Protein AF-0000000069292091 (afdb_homodimer)

InterPro domains:
  IPR002164 Nucleosome assembly protein [PF00956] (32-289)
  IPR002164 Nucleosome assembly protein [PTHR11875] (19-302)
  IPR037231 NAP-like superfamily [SSF143113] (27-288)

Sequence (628 aa):
LSNMGKKKTEPETSKAEDAKPEAEEEDEPKIVKDLKEIDDKYLAIEREYEKEVQELQKKYTEKQQPFLEQRMKLLTDKSNAEEADKSMGTPACRGFWLQAMKNLPALEEHIEEWDEAVLEYCFDIRKEHLDQSDLQKGYKLSLRFVENPYFTNDTLWKEYYTKEGSPYTGEIETEEIKVCEIGWKAGQNVTVETVAKKVKGGGAKKAKAKGKVAEEPRDSFFRNFFRNLKPGMELPDDINLEEARALCDEEDEEDDEGMIELLMENDYEIGCCIRDQLVPFAVRWYTGEAAPDDDDDFDEDDEEDDDDDDDEEELSNMGKKKTEPETSKAEDAKPEAEEEDEPKIVKDLKEIDDKYLAIEREYEKEVQELQKKYTEKQQPFLEQRMKLLTDKSNAEEADKSMGTPACRGFWLQAMKNLPALEEHIEEWDEAVLEYCFDIRKEHLDQSDLQKGYKLSLRFVENPYFTNDTLWKEYYTKEGSPYTGEIETEEIKVCEIGWKAGQNVTVETVAKKVKGGGAKKAKAKGKVAEEPRDSFFRNFFRNLKPGMELPDDINLEEARALCDEEDEEDDEGMIELLMENDYEIGCCIRDQLVPFAVRWYTGEAAPDDDDDFDEDDEEDDDDDDDEEE

Secondary structure (DSSP, 8-state):
-----------------------------HHHHHHHHHHHHHHHHHHHHHHHHHHHHHHHHHHHHHHHHHHHHHHH--TT--GGGTTSS-GGGTTHHHHHHHTSHHHHTT--HHHHHHHTTEEEEEEEES-SS-GGGEEEEEEEE-S-SSBS-SEEEEEEEEEES-TTT--EEEEEEEEPPP-BPTT--TTEEEEE------SGGGSSS---EEEEE---HHHHTS--B-TTPPPPTT--HHHHHHTS-TT----HHHHHHHHHHHHHHHHHHIIIIITTTHHHHHHTTTSPP---------------------/-----------------------------HHHHHHHHHHHHHHHHHHHHHHHHHHHHHHHHHHHHHHHHHHHHHHH--TT--GGGTTSS-GGGTTHHHHHHHTSHHHHTT--HHHHHHHTTEEEEEEEES-SS-GGGEEEEEEEE-S-SSBS-SEEEEEEEEEES-TTT--EEEEEEEEPPP-BPTT--TTEEEEE------SGGGSSS---EEEEE---HHHHTS--B-TTPPPPTT--HHHHHHTS-TT----HHHHHHHHHHHHHHHHHHIIIIITTTHHHHHHTTTSPP---------------------

Foldseek 3Di:
DPPPPPPPPPPPPPPPPPPPPPPPPPDPDPVVVVVVVVVVVVLVVVVVVVQVVLVVVVVVVVVQVVVLVVQLCQQLDCPPFDPVQNQWQRRNDFQLLVQLQCLQPLRVVQADPLQSVVSRQFRAKDKAQPDSNDSLQWIKIKTAGGDDQFFDDRIKMKIWGWDQPDSVPRDIATAWIAIDDTGTDPPRDSQWDFDFDPPPDPDPVVPPPPRPGDIDGDRHSCVLLGDIAHQPDADDPPDPVVVLCVLPDVPDPDDRRRSSRSSSVSSVVSVCCCHPPCSSPSVCSSVSVPHPPPVPPVPPPPPPPPPPPPPPDD/DPPPPPPPPPPPPPPPPPPPPPPPPPDPDPVVVVVVVVVVVVLVVVVVVLQVVLVVVVVVVVVQVVVLVVQLCQQLDCPPFDPVQNQWQRRNDFQLLVQLQCLQPLRVVQADPLQSVVSSQFRHKDKAQPDSNDSLQWIKIKTAGGDDQFFDDRIKMKIWGWDQPDSVPRDIATAWIAIDDTGTDPPRDSQWDFDFAPPPDPDPVPPPPPRPGDIDGDRHSCVLLGDIAHQPDADDPPDPVVVLCVLPDVPDPDDRRRSSRSSSVSSVVSVCCCHPPCSSPSVCSSVSVPHPPPVPPVPPPPPPPPPPPPPPPD

Radius of gyration: 33.64 Å; Cα contacts (8 Å, |Δi|>4): 840; chains: 2; bounding box: 166×98×88 Å

Structure (mmCIF, N/CA/C/O backbone):
data_AF-0000000069292091-model_v1
#
loop_
_entity.id
_entity.type
_entity.pdbx_description
1 polymer 'Nucleosome assembly protein'
#
loop_
_atom_site.group_PDB
_atom_site.id
_atom_site.type_symbol
_atom_site.label_atom_id
_atom_site.label_alt_id
_atom_site.label_comp_id
_atom_site.label_asym_id
_atom_site.label_entity_id
_atom_site.label_seq_id
_atom_site.pdbx_PDB_ins_code
_atom_site.Cartn_x
_atom_site.Cartn_y
_atom_site.Cartn_z
_atom_site.occupancy
_atom_site.B_iso_or_equiv
_atom_site.auth_seq_id
_atom_site.auth_comp_id
_atom_site.auth_asym_id
_atom_site.auth_atom_id
_atom_site.pdbx_PDB_model_num
ATOM 1 N N . LEU A 1 1 ? 83.688 -3.281 -16.766 1 25.16 1 LEU A N 1
ATOM 2 C CA . LEU A 1 1 ? 83 -2.01 -17 1 25.16 1 LEU A CA 1
ATOM 3 C C . LEU A 1 1 ? 81.625 -1.983 -16.312 1 25.16 1 LEU A C 1
ATOM 5 O O . LEU A 1 1 ? 80.812 -2.906 -16.484 1 25.16 1 LEU A O 1
ATOM 9 N N . SER A 1 2 ? 81.562 -1.18 -15.117 1 24.78 2 SER A N 1
ATOM 10 C CA . SER A 1 2 ? 80.812 -0.887 -13.891 1 24.78 2 SER A CA 1
ATOM 11 C C . SER A 1 2 ? 79.438 -0.253 -14.203 1 24.78 2 SER A C 1
ATOM 13 O O . SER A 1 2 ? 79.375 0.924 -14.57 1 24.78 2 SER A O 1
ATOM 15 N N . ASN A 1 3 ? 78.562 -1.046 -14.859 1 26.38 3 ASN A N 1
ATOM 16 C CA . ASN A 1 3 ? 77.25 -0.676 -15.359 1 26.38 3 ASN A CA 1
ATOM 17 C C . ASN A 1 3 ? 76.375 -0.087 -14.258 1 26.38 3 ASN A C 1
ATOM 19 O O . ASN A 1 3 ? 76 -0.783 -13.305 1 26.38 3 ASN A O 1
ATOM 23 N N . MET A 1 4 ? 76.5 1.276 -13.898 1 24.77 4 MET A N 1
ATOM 24 C CA . MET A 1 4 ? 76 2.238 -12.93 1 24.77 4 MET A CA 1
ATOM 25 C C . MET A 1 4 ? 74.438 2.387 -13.039 1 24.77 4 MET A C 1
ATOM 27 O O . MET A 1 4 ? 73.938 2.936 -14.023 1 24.77 4 MET A O 1
ATOM 31 N N . GLY A 1 5 ? 73.688 1.387 -12.648 1 23.73 5 GLY A N 1
ATOM 32 C CA . GLY A 1 5 ? 72.25 1.221 -12.758 1 23.73 5 GLY A CA 1
ATOM 33 C C . GLY A 1 5 ? 71.5 2.314 -12.047 1 23.73 5 GLY A C 1
ATOM 34 O O . GLY A 1 5 ? 71.562 2.459 -10.828 1 23.73 5 GLY A O 1
ATOM 35 N N . LYS A 1 6 ? 71.375 3.518 -12.711 1 27.5 6 LYS A N 1
ATOM 36 C CA . LYS A 1 6 ? 70.75 4.738 -12.18 1 27.5 6 LYS A CA 1
ATOM 37 C C . LYS A 1 6 ? 69.312 4.484 -11.68 1 27.5 6 LYS A C 1
ATOM 39 O O . LYS A 1 6 ? 68.5 4.035 -12.445 1 27.5 6 LYS A O 1
ATOM 44 N N . LYS A 1 7 ? 69.188 4.297 -10.367 1 26.58 7 LYS A N 1
ATOM 45 C CA . LYS A 1 7 ? 67.938 4.141 -9.562 1 26.58 7 LYS A CA 1
ATOM 46 C C . LYS A 1 7 ? 67 5.34 -9.734 1 26.58 7 LYS A C 1
ATOM 48 O O . LYS A 1 7 ? 67.375 6.457 -9.344 1 26.58 7 LYS A O 1
ATOM 53 N N . LYS A 1 8 ? 66.312 5.547 -10.867 1 28.39 8 LYS A N 1
ATOM 54 C CA . LYS A 1 8 ? 65.375 6.648 -10.984 1 28.39 8 LYS A CA 1
ATOM 55 C C . LYS A 1 8 ? 64.375 6.668 -9.805 1 28.39 8 LYS A C 1
ATOM 57 O O . LYS A 1 8 ? 63.688 5.684 -9.555 1 28.39 8 LYS A O 1
ATOM 62 N N . THR A 1 9 ? 64.625 7.441 -8.68 1 26.53 9 THR A N 1
ATOM 63 C CA . THR A 1 9 ? 63.844 7.695 -7.5 1 26.53 9 THR A CA 1
ATOM 64 C C . THR A 1 9 ? 62.469 8.273 -7.898 1 26.53 9 THR A C 1
ATOM 66 O O . THR A 1 9 ? 62.406 9.281 -8.617 1 26.53 9 THR A O 1
ATOM 69 N N . GLU A 1 10 ? 61.438 7.43 -8.172 1 27.52 10 GLU A N 1
ATOM 70 C CA . GLU A 1 10 ? 60.062 7.793 -8.477 1 27.52 10 GLU A CA 1
ATOM 71 C C . GLU A 1 10 ? 59.531 8.789 -7.453 1 27.52 10 GLU A C 1
ATOM 73 O O . GLU A 1 10 ? 59.688 8.594 -6.246 1 27.52 10 GLU A O 1
ATOM 78 N N . PRO A 1 11 ? 59.469 10.188 -7.852 1 31.67 11 PRO A N 1
ATOM 79 C CA . PRO A 1 11 ? 58.938 11.219 -6.945 1 31.67 11 PRO A CA 1
ATOM 80 C C . PRO A 1 11 ? 57.562 10.859 -6.371 1 31.67 11 PRO A C 1
ATOM 82 O O . PRO A 1 11 ? 56.719 10.32 -7.082 1 31.67 11 PRO A O 1
ATOM 85 N N . GLU A 1 12 ? 57.438 10.492 -5.055 1 28.09 12 GLU A N 1
ATOM 86 C CA . GLU A 1 12 ? 56.281 10.258 -4.227 1 28.09 12 GLU A CA 1
ATOM 87 C C . GLU A 1 12 ? 55.312 11.43 -4.309 1 28.09 12 GLU A C 1
ATOM 89 O O . GLU A 1 12 ? 55.625 12.547 -3.887 1 28.09 12 GLU A O 1
ATOM 94 N N . THR A 1 13 ? 54.625 11.648 -5.508 1 29.72 13 THR A N 1
ATOM 95 C CA . THR A 1 13 ? 53.594 12.664 -5.562 1 29.72 13 THR A CA 1
ATOM 96 C C . THR A 1 13 ? 52.594 12.477 -4.418 1 29.72 13 THR A C 1
ATOM 98 O O . THR A 1 13 ? 51.906 11.461 -4.348 1 29.72 13 THR A O 1
ATOM 101 N N . SER A 1 14 ? 52.938 12.922 -3.197 1 28.98 14 SER A N 1
ATOM 102 C CA . SER A 1 14 ? 52 12.961 -2.08 1 28.98 14 SER A CA 1
ATOM 103 C C . SER A 1 14 ? 50.75 13.75 -2.439 1 28.98 14 SER A C 1
ATOM 105 O O . SER A 1 14 ? 50.812 14.977 -2.588 1 28.98 14 SER A O 1
ATOM 107 N N . LYS A 1 15 ? 49.938 13.281 -3.393 1 28.48 15 LYS A N 1
ATOM 108 C CA . LYS A 1 15 ? 48.656 13.938 -3.5 1 28.48 15 LYS A CA 1
ATOM 109 C C . LYS A 1 15 ? 48 14.086 -2.129 1 28.48 15 LYS A C 1
ATOM 111 O O . LYS A 1 15 ? 47.531 13.102 -1.534 1 28.48 15 LYS A O 1
ATOM 116 N N . ALA A 1 16 ? 48.281 15.203 -1.398 1 28.53 16 ALA A N 1
ATOM 117 C CA . ALA A 1 16 ? 47.406 15.641 -0.298 1 28.53 16 ALA A CA 1
ATOM 118 C C . ALA A 1 16 ? 45.938 15.555 -0.679 1 28.53 16 ALA A C 1
ATOM 120 O O . ALA A 1 16 ? 45.5 16.156 -1.663 1 28.53 16 ALA A O 1
ATOM 121 N N . GLU A 1 17 ? 45.375 14.352 -0.563 1 30.14 17 GLU A N 1
ATOM 122 C CA . GLU A 1 17 ? 43.906 14.25 -0.604 1 30.14 17 GLU A CA 1
ATOM 123 C C . GLU A 1 17 ? 43.25 15.406 0.15 1 30.14 17 GLU A C 1
ATOM 125 O O . GLU A 1 17 ? 43.438 15.547 1.36 1 30.14 17 GLU A O 1
ATOM 130 N N . ASP A 1 18 ? 43.281 16.609 -0.438 1 31.47 18 ASP A N 1
ATOM 131 C CA . ASP A 1 18 ? 42.5 17.656 0.188 1 31.47 18 ASP A CA 1
ATOM 132 C C . ASP A 1 18 ? 41.156 17.109 0.715 1 31.47 18 ASP A C 1
ATOM 134 O O . ASP A 1 18 ? 40.344 16.578 -0.05 1 31.47 18 ASP A O 1
ATOM 138 N N . ALA A 1 19 ? 41.188 16.703 1.986 1 33.53 19 ALA A N 1
ATOM 139 C CA . ALA A 1 19 ? 39.969 16.438 2.734 1 33.53 19 ALA A CA 1
ATOM 140 C C . ALA A 1 19 ? 38.875 17.453 2.375 1 33.53 19 ALA A C 1
ATOM 142 O O . ALA A 1 19 ? 39.094 18.656 2.471 1 33.53 19 ALA A O 1
ATOM 143 N N . LYS A 1 20 ? 38.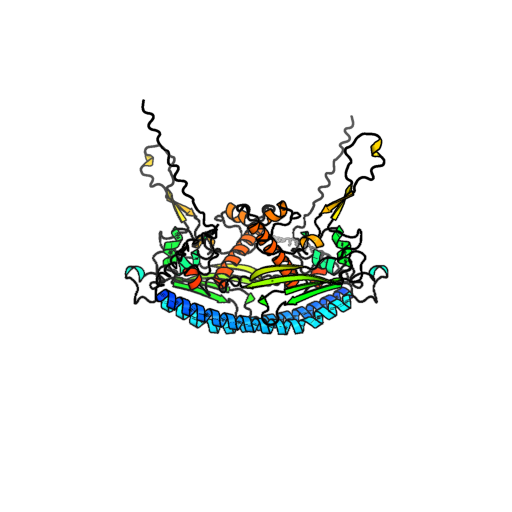125 17.125 1.426 1 32.5 20 LYS A N 1
ATOM 144 C CA . LYS A 1 20 ? 36.938 17.938 1.268 1 32.5 20 LYS A CA 1
ATOM 145 C C . LYS A 1 20 ? 36.469 18.5 2.607 1 32.5 20 LYS A C 1
ATOM 147 O O . LYS A 1 20 ? 36.375 17.766 3.592 1 32.5 20 LYS A O 1
ATOM 152 N N . PRO A 1 21 ? 36.531 19.828 2.777 1 31.58 21 PRO A N 1
ATOM 153 C CA . PRO A 1 21 ? 36.031 20.266 4.082 1 31.58 21 PRO A CA 1
ATOM 154 C C . PRO A 1 21 ? 34.812 19.469 4.543 1 31.58 21 PRO A C 1
ATOM 156 O O . PRO A 1 21 ? 34 19.031 3.717 1 31.58 21 PRO A O 1
ATOM 159 N N . GLU A 1 22 ? 34.938 18.625 5.57 1 33.38 22 GLU A N 1
ATOM 160 C CA . GLU A 1 22 ? 33.75 18.156 6.266 1 33.38 22 GLU A CA 1
ATOM 161 C C . GLU A 1 22 ? 32.625 19.203 6.199 1 33.38 22 GLU A C 1
ATOM 163 O O . GLU A 1 22 ? 32.844 20.375 6.508 1 33.38 22 GLU A O 1
ATOM 168 N N . ALA A 1 23 ? 31.766 19.219 5.266 1 36.56 23 ALA A N 1
ATOM 169 C CA . ALA A 1 23 ? 30.578 20.047 5.406 1 36.56 23 ALA A CA 1
ATOM 170 C C . ALA A 1 23 ? 30.328 20.406 6.867 1 36.56 23 ALA A C 1
ATOM 172 O O . ALA A 1 23 ? 30.297 19.531 7.738 1 36.56 23 ALA A O 1
ATOM 173 N N . GLU A 1 24 ? 30.844 21.375 7.363 1 35.59 24 GLU A N 1
ATOM 174 C CA . GLU A 1 24 ? 30.547 21.891 8.695 1 35.59 24 GLU A CA 1
ATOM 175 C C . GLU A 1 24 ? 29.141 21.5 9.148 1 35.59 24 GLU A C 1
ATOM 177 O O . GLU A 1 24 ? 28.172 21.781 8.445 1 35.59 24 GLU A O 1
ATOM 182 N N . GLU A 1 25 ? 28.797 20.359 9.695 1 45.22 25 GLU A N 1
ATOM 183 C CA . GLU A 1 25 ? 27.594 20.109 10.469 1 45.22 25 GLU A CA 1
ATOM 184 C C . GLU A 1 25 ? 27.062 21.406 11.094 1 45.22 25 GLU A C 1
ATOM 186 O O . GLU A 1 25 ? 27.625 21.906 12.062 1 45.22 25 GLU A O 1
ATOM 191 N N . GLU A 1 26 ? 26.766 22.484 10.453 1 51.84 26 GLU A N 1
ATOM 192 C CA . GLU A 1 26 ? 26.094 23.641 11.023 1 51.84 26 GLU A CA 1
ATOM 193 C C . GLU A 1 26 ? 25.25 23.234 12.242 1 51.84 26 GLU A C 1
ATOM 195 O O . GLU A 1 26 ? 24.594 22.203 12.234 1 51.84 26 GLU A O 1
ATOM 200 N N . ASP A 1 27 ? 25.422 23.672 13.5 1 69.38 27 ASP A N 1
ATOM 201 C CA . ASP A 1 27 ? 24.922 23.453 14.859 1 69.38 27 ASP A CA 1
ATOM 202 C C . ASP A 1 27 ? 23.406 23.406 14.883 1 69.38 27 ASP A C 1
ATOM 204 O O . ASP A 1 27 ? 22.734 24.391 14.531 1 69.38 27 ASP A O 1
ATOM 208 N N . GLU A 1 28 ? 22.703 22.344 14.719 1 84.56 28 GLU A N 1
ATOM 209 C CA . GLU A 1 28 ? 21.25 22.125 14.844 1 84.56 28 GLU A CA 1
ATOM 210 C C . GLU A 1 28 ? 20.703 22.766 16.109 1 84.56 28 GLU A C 1
ATOM 212 O O . GLU A 1 28 ? 21.266 22.594 17.188 1 84.56 28 GLU A O 1
ATOM 217 N N . PRO A 1 29 ? 19.719 23.688 15.93 1 90 29 PRO A N 1
ATOM 218 C CA . PRO A 1 29 ? 19.125 24.328 17.094 1 90 29 PRO A CA 1
ATOM 219 C C . PRO A 1 29 ? 18.703 23.328 18.172 1 90 29 PRO A C 1
ATOM 221 O O . PRO A 1 29 ? 18.297 22.219 17.859 1 90 29 PRO A O 1
ATOM 224 N N . LYS A 1 30 ? 18.922 23.766 19.375 1 92.12 30 LYS A N 1
ATOM 225 C CA . LYS A 1 30 ? 18.625 22.906 20.516 1 92.12 30 LYS A CA 1
ATOM 226 C C . LYS A 1 30 ? 17.203 22.344 20.453 1 92.12 30 LYS A C 1
ATOM 228 O O . LYS A 1 30 ? 16.984 21.172 20.734 1 92.12 30 LYS A O 1
ATOM 233 N N . ILE A 1 31 ? 16.266 23.141 20.062 1 95 31 ILE A N 1
ATOM 234 C CA . ILE A 1 31 ? 14.867 22.734 20 1 95 31 ILE A CA 1
ATOM 235 C C . ILE A 1 31 ? 14.695 21.578 19.016 1 95 31 ILE A C 1
ATOM 237 O O . ILE A 1 31 ? 13.953 20.641 19.281 1 95 31 ILE A O 1
ATOM 241 N N . VAL A 1 32 ? 15.359 21.656 17.938 1 96.56 32 VAL A N 1
ATOM 242 C CA . VAL A 1 32 ? 15.25 20.609 16.922 1 96.56 32 VAL A CA 1
ATOM 243 C C . VAL A 1 32 ? 15.867 19.312 17.438 1 96.56 32 VAL A C 1
ATOM 245 O O . VAL A 1 32 ? 15.336 18.234 17.203 1 96.56 32 VAL A O 1
ATOM 248 N N . LYS A 1 33 ? 16.953 19.406 18.156 1 96.81 33 LYS A N 1
ATOM 249 C CA . LYS A 1 33 ? 17.578 18.234 18.75 1 96.81 33 LYS A CA 1
ATOM 250 C C . LYS A 1 33 ? 16.641 17.562 19.75 1 96.81 33 LYS A C 1
ATOM 252 O O . LYS A 1 33 ? 16.5 16.328 19.766 1 96.81 33 LYS A O 1
ATOM 257 N N . ASP A 1 34 ? 16 18.438 20.578 1 97.31 34 ASP A N 1
ATOM 258 C CA . ASP A 1 34 ? 15.047 17.906 21.547 1 97.31 34 ASP A CA 1
ATOM 259 C C . ASP A 1 34 ? 13.883 17.203 20.859 1 97.31 34 ASP A C 1
ATOM 261 O O . ASP A 1 34 ? 13.445 16.141 21.297 1 97.31 34 ASP A O 1
ATOM 265 N N . LEU A 1 35 ? 13.43 17.812 19.781 1 98.38 35 LEU A N 1
ATOM 266 C CA . LEU A 1 35 ? 12.32 17.234 19.031 1 98.38 35 LEU A CA 1
ATOM 267 C C . LEU A 1 35 ? 12.734 15.914 18.391 1 98.38 35 LEU A C 1
ATOM 269 O O . LEU A 1 35 ? 11.961 14.953 18.359 1 98.38 35 LEU A O 1
ATOM 273 N N . LYS A 1 36 ? 13.891 15.812 17.859 1 98.06 36 LYS A N 1
ATOM 274 C CA . LYS A 1 36 ? 14.398 14.578 17.25 1 98.06 36 LYS A CA 1
ATOM 275 C C . LYS A 1 36 ? 14.492 13.461 18.281 1 98.06 36 LYS A C 1
ATOM 277 O O . LYS A 1 36 ? 14.242 12.297 17.969 1 98.06 36 LYS A O 1
ATOM 282 N N . GLU A 1 37 ? 14.906 13.805 19.469 1 98.25 37 GLU A N 1
ATOM 283 C CA . GLU A 1 37 ? 14.961 12.805 20.531 1 98.25 37 GLU A CA 1
ATOM 284 C C . GLU A 1 37 ? 13.586 12.211 20.797 1 98.25 37 GLU A C 1
ATOM 286 O O . GLU A 1 37 ? 13.461 11.008 21.062 1 98.25 37 GLU A O 1
ATOM 291 N N . ILE A 1 38 ? 12.602 13.039 20.781 1 98.12 38 ILE A N 1
ATOM 292 C CA . ILE A 1 38 ? 11.234 12.57 20.969 1 98.12 38 ILE A CA 1
ATOM 293 C C . ILE A 1 38 ? 10.859 11.609 19.844 1 98.12 38 ILE A C 1
ATOM 295 O O . ILE A 1 38 ? 10.289 10.539 20.094 1 98.12 38 ILE A O 1
ATOM 299 N N . ASP A 1 39 ? 11.164 11.922 18.562 1 97.69 39 ASP A N 1
ATOM 300 C CA . ASP A 1 39 ? 10.906 11.047 17.422 1 97.69 39 ASP A CA 1
ATOM 301 C C . ASP A 1 39 ? 11.641 9.719 17.578 1 97.69 39 ASP A C 1
ATOM 303 O O . ASP A 1 39 ? 11.133 8.672 17.172 1 97.69 39 ASP A O 1
ATOM 307 N N . ASP A 1 40 ? 12.836 9.805 18.156 1 98.12 40 ASP A N 1
ATOM 308 C CA . ASP A 1 40 ? 13.602 8.578 18.359 1 98.12 40 ASP A CA 1
ATOM 309 C C . ASP A 1 40 ? 12.906 7.652 19.344 1 98.12 40 ASP A C 1
ATOM 311 O O . ASP A 1 40 ? 12.898 6.434 19.156 1 98.12 40 ASP A O 1
ATOM 315 N N . LYS A 1 41 ? 12.391 8.227 20.406 1 98.38 41 LYS A N 1
ATOM 316 C CA . LYS A 1 41 ? 11.656 7.434 21.375 1 98.38 41 LYS A CA 1
ATOM 317 C C . LYS A 1 41 ? 10.398 6.832 20.75 1 98.38 41 LYS A C 1
ATOM 319 O O . LYS A 1 41 ? 10.07 5.668 21 1 98.38 41 LYS A O 1
ATOM 324 N N . TYR A 1 42 ? 9.711 7.664 19.938 1 98.38 42 TYR A N 1
ATOM 325 C CA . TYR A 1 42 ? 8.547 7.168 19.203 1 98.38 42 TYR A CA 1
ATOM 326 C C . TYR A 1 42 ? 8.93 5.992 18.312 1 98.38 42 TYR A C 1
ATOM 328 O O . TYR A 1 42 ? 8.242 4.969 18.297 1 98.38 42 TYR A O 1
ATOM 336 N N . LEU A 1 43 ? 10 6.121 17.578 1 98.12 43 LEU A N 1
ATOM 337 C CA . LEU A 1 43 ? 10.484 5.098 16.656 1 98.12 43 LEU A CA 1
ATOM 338 C C . LEU A 1 43 ? 10.844 3.818 17.406 1 98.12 43 LEU A C 1
ATOM 340 O O . LEU A 1 43 ? 10.602 2.715 16.922 1 98.12 43 LEU A O 1
ATOM 344 N N . ALA A 1 44 ? 11.461 3.971 18.609 1 98.56 44 ALA A N 1
ATOM 345 C CA . ALA A 1 44 ? 11.82 2.803 19.406 1 98.56 44 ALA A CA 1
ATOM 346 C C . ALA A 1 44 ? 10.594 1.969 19.75 1 98.56 44 ALA A C 1
ATOM 348 O O . ALA A 1 44 ? 10.633 0.737 19.688 1 98.56 44 ALA A O 1
ATOM 349 N N . ILE A 1 45 ? 9.484 2.629 20.062 1 98.56 45 ILE A N 1
ATOM 350 C CA . ILE A 1 45 ? 8.234 1.937 20.344 1 98.56 45 ILE A CA 1
ATOM 351 C C . ILE A 1 45 ? 7.699 1.279 19.078 1 98.56 45 ILE A C 1
ATOM 353 O O . ILE A 1 45 ? 7.191 0.156 19.125 1 98.56 45 ILE A O 1
ATOM 357 N N . GLU A 1 46 ? 7.82 2.006 17.938 1 97.12 46 GLU A N 1
ATOM 358 C CA . GLU A 1 46 ? 7.418 1.445 16.656 1 97.12 46 GLU A CA 1
ATOM 359 C C . GLU A 1 46 ? 8.172 0.155 16.359 1 97.12 46 GLU A C 1
ATOM 361 O O . GLU A 1 46 ? 7.586 -0.816 15.875 1 97.12 46 GLU A O 1
ATOM 366 N N . ARG A 1 47 ? 9.43 0.108 16.656 1 97.56 47 ARG A N 1
ATOM 367 C CA . ARG A 1 47 ? 10.25 -1.07 16.406 1 97.56 47 ARG A CA 1
ATOM 368 C C . ARG A 1 47 ? 9.812 -2.242 17.281 1 97.56 47 ARG A C 1
ATOM 370 O O . ARG A 1 47 ? 9.797 -3.389 16.828 1 97.56 47 ARG A O 1
ATOM 377 N N . GLU A 1 48 ? 9.438 -1.947 18.453 1 98.38 48 GLU A N 1
ATOM 378 C CA . GLU A 1 48 ? 8.898 -2.99 19.328 1 98.38 48 GLU A CA 1
ATOM 379 C C . GLU A 1 48 ? 7.602 -3.559 18.766 1 98.38 48 GLU A C 1
ATOM 381 O O . GLU A 1 48 ? 7.406 -4.773 18.75 1 98.38 48 GLU A O 1
ATOM 386 N N . TYR A 1 49 ? 6.762 -2.697 18.344 1 97.88 49 TYR A N 1
ATOM 387 C CA . TYR A 1 49 ? 5.504 -3.094 17.719 1 97.88 49 TYR A CA 1
ATOM 388 C C . TYR A 1 49 ? 5.754 -4 16.516 1 97.88 49 TYR A C 1
ATOM 390 O O . TYR A 1 49 ? 5.145 -5.066 16.406 1 97.88 49 TYR A O 1
ATOM 398 N N . GLU A 1 50 ? 6.629 -3.547 15.656 1 96.75 50 GLU A N 1
ATOM 399 C CA . GLU A 1 50 ? 6.934 -4.293 14.438 1 96.75 50 GLU A CA 1
ATOM 400 C C . GLU A 1 50 ? 7.453 -5.691 14.766 1 96.75 50 GLU A C 1
ATOM 402 O O . GLU A 1 50 ? 7.102 -6.664 14.094 1 96.75 50 GLU A O 1
ATOM 407 N N . LYS A 1 51 ? 8.297 -5.738 15.75 1 97.62 51 LYS A N 1
ATOM 408 C CA . LYS A 1 51 ? 8.836 -7.027 16.172 1 97.62 51 LYS A CA 1
ATOM 409 C C . LYS A 1 51 ? 7.73 -7.961 16.656 1 97.62 51 LYS A C 1
ATOM 411 O O . LYS A 1 51 ? 7.707 -9.141 16.297 1 97.62 51 LYS A O 1
ATOM 416 N N . GLU A 1 52 ? 6.82 -7.461 17.422 1 98.31 52 GLU A N 1
ATOM 417 C CA . GLU A 1 52 ? 5.719 -8.281 17.922 1 98.31 52 GLU A CA 1
ATOM 418 C C . GLU A 1 52 ? 4.797 -8.711 16.781 1 98.31 52 GLU A C 1
ATOM 420 O O . GLU A 1 52 ? 4.297 -9.836 16.781 1 98.31 52 GLU A O 1
ATOM 425 N N . VAL A 1 53 ? 4.574 -7.832 15.867 1 98 53 VAL A N 1
ATOM 426 C CA . VAL A 1 53 ? 3.752 -8.172 14.703 1 98 53 VAL A CA 1
ATOM 427 C C . VAL A 1 53 ? 4.414 -9.297 13.914 1 98 53 VAL A C 1
ATOM 429 O O . VAL A 1 53 ? 3.738 -10.219 13.453 1 98 53 VAL A O 1
ATOM 432 N N . GLN A 1 54 ? 5.73 -9.203 13.727 1 97.75 54 GLN A N 1
ATOM 433 C CA . GLN A 1 54 ? 6.445 -10.25 13 1 97.75 54 GLN A CA 1
ATOM 434 C C . GLN A 1 54 ? 6.309 -11.602 13.711 1 97.75 54 GLN A C 1
ATOM 436 O O . GLN A 1 54 ? 6.129 -12.633 13.055 1 97.75 54 GLN A O 1
ATOM 441 N N . GLU A 1 55 ? 6.426 -11.531 15 1 98.12 55 GLU A N 1
ATOM 442 C CA . GLU A 1 55 ? 6.262 -12.766 15.758 1 98.12 55 GLU A CA 1
ATOM 443 C C . GLU A 1 55 ? 4.859 -13.344 15.578 1 98.12 55 GLU A C 1
ATOM 445 O O . GLU A 1 55 ? 4.695 -14.562 15.453 1 98.12 55 GLU A O 1
ATOM 450 N N . LEU A 1 56 ? 3.863 -12.516 15.609 1 98.06 56 LEU A N 1
ATOM 451 C CA . LEU A 1 56 ? 2.494 -12.945 15.359 1 98.06 56 LEU A CA 1
ATOM 452 C C . LEU A 1 56 ? 2.361 -13.523 13.953 1 98.06 56 LEU A C 1
ATOM 454 O O . LEU A 1 56 ? 1.688 -14.539 13.758 1 98.06 56 LEU A O 1
ATOM 458 N N . GLN A 1 57 ? 2.98 -12.836 12.969 1 97.56 57 GLN A N 1
ATOM 459 C CA . GLN A 1 57 ? 2.924 -13.297 11.586 1 97.56 57 GLN A CA 1
ATOM 460 C C . GLN A 1 57 ? 3.512 -14.703 11.445 1 97.56 57 GLN A C 1
ATOM 462 O O . GLN A 1 57 ? 2.938 -15.555 10.773 1 97.56 57 GLN A O 1
ATOM 467 N N . LYS A 1 58 ? 4.621 -14.938 12.078 1 97.75 58 LYS A N 1
ATOM 468 C CA . LYS A 1 58 ? 5.238 -16.25 12.047 1 97.75 58 LYS A CA 1
ATOM 469 C C . LYS A 1 58 ? 4.312 -17.312 12.641 1 97.75 58 LYS A C 1
ATOM 471 O O . LYS A 1 58 ? 4.105 -18.375 12.047 1 97.75 58 LYS A O 1
ATOM 476 N N . LYS A 1 59 ? 3.789 -16.953 13.75 1 98.12 59 LYS A N 1
ATOM 477 C CA . LYS A 1 59 ? 2.889 -17.859 14.453 1 98.12 59 LYS A CA 1
ATOM 478 C C . LYS A 1 59 ? 1.691 -18.234 13.586 1 98.12 59 LYS A C 1
ATOM 480 O O . LYS A 1 59 ? 1.37 -19.406 13.438 1 98.12 59 LYS A O 1
ATOM 485 N N . TYR A 1 60 ? 1.093 -17.359 13.016 1 98.12 60 TYR A N 1
ATOM 486 C CA . TYR A 1 60 ? -0.145 -17.609 12.281 1 98.12 60 TYR A CA 1
ATOM 487 C C . TYR A 1 60 ? 0.143 -18.203 10.906 1 98.12 60 TYR A C 1
ATOM 489 O O . TYR A 1 60 ? -0.676 -18.938 10.359 1 98.12 60 TYR A O 1
ATOM 497 N N . THR A 1 61 ? 1.298 -17.812 10.344 1 96.81 61 THR A N 1
ATOM 498 C CA . THR A 1 61 ? 1.726 -18.5 9.133 1 96.81 61 THR A CA 1
ATOM 499 C C . THR A 1 61 ? 1.833 -20 9.359 1 96.81 61 THR A C 1
ATOM 501 O O . THR A 1 61 ? 1.392 -20.797 8.523 1 96.81 61 THR A O 1
ATOM 504 N N . GLU A 1 62 ? 2.379 -20.359 10.477 1 97.75 62 GLU A N 1
ATOM 505 C CA . GLU A 1 62 ? 2.488 -21.766 10.828 1 97.75 62 GLU A CA 1
ATOM 506 C C . GLU A 1 62 ? 1.11 -22.406 10.977 1 97.75 62 GLU A C 1
ATOM 508 O O . GLU A 1 62 ? 0.897 -23.547 10.547 1 97.75 62 GLU A O 1
ATOM 513 N N . LYS A 1 63 ? 0.172 -21.688 11.586 1 98.38 63 LYS A N 1
ATOM 514 C CA . LYS A 1 63 ? -1.187 -22.188 11.781 1 98.38 63 LYS A CA 1
ATOM 515 C C . LYS A 1 63 ? -1.9 -22.375 10.445 1 98.38 63 LYS A C 1
ATOM 517 O O . LYS A 1 63 ? -2.805 -23.203 10.32 1 98.38 63 LYS A O 1
ATOM 522 N N . GLN A 1 64 ? -1.475 -21.641 9.422 1 98.12 64 GLN A N 1
ATOM 523 C CA . GLN A 1 64 ? -2.158 -21.641 8.133 1 98.12 64 GLN A CA 1
ATOM 524 C C . GLN A 1 64 ? -1.579 -22.703 7.207 1 98.12 64 GLN A C 1
ATOM 526 O O . GLN A 1 64 ? -2.244 -23.141 6.266 1 98.12 64 GLN A O 1
ATOM 531 N N . GLN A 1 65 ? -0.412 -23.156 7.449 1 97.75 65 GLN A N 1
ATOM 532 C CA . GLN A 1 65 ? 0.347 -24.047 6.574 1 97.75 65 GLN A CA 1
ATOM 533 C C . GLN A 1 65 ? -0.413 -25.344 6.309 1 97.75 65 GLN A C 1
ATOM 535 O O . GLN A 1 65 ? -0.448 -25.828 5.176 1 97.75 65 GLN A O 1
ATOM 540 N N . PRO A 1 66 ? -1.078 -25.891 7.328 1 98.5 66 PRO A N 1
ATOM 541 C CA . PRO A 1 66 ? -1.783 -27.156 7.094 1 98.5 66 PRO A CA 1
ATOM 542 C C . PRO A 1 66 ? -2.883 -27.031 6.039 1 98.5 66 PRO A C 1
ATOM 544 O O . PRO A 1 66 ? -3.158 -27.984 5.312 1 98.5 66 PRO A O 1
ATOM 547 N N . PHE A 1 67 ? -3.434 -25.922 5.934 1 98.62 67 PHE A N 1
ATOM 548 C CA . PHE A 1 67 ? -4.516 -25.75 4.973 1 98.62 67 PHE A CA 1
ATOM 549 C C . PHE A 1 67 ? -3.971 -25.641 3.555 1 98.62 67 PHE A C 1
ATOM 551 O O . PHE A 1 67 ? -4.602 -26.109 2.604 1 98.62 67 PHE A O 1
ATOM 558 N N . LEU A 1 68 ? -2.82 -25.062 3.389 1 98.38 68 LEU A N 1
ATOM 559 C CA . LEU A 1 68 ? -2.174 -25.031 2.082 1 98.38 68 LEU A CA 1
ATOM 560 C C . LEU A 1 68 ? -1.771 -26.438 1.641 1 98.38 68 LEU A C 1
ATOM 562 O O . LEU A 1 68 ? -1.875 -26.766 0.459 1 98.38 68 LEU A O 1
ATOM 566 N N . GLU A 1 69 ? -1.354 -27.219 2.635 1 98.5 69 GLU A N 1
ATOM 567 C CA . GLU A 1 69 ? -1.014 -28.609 2.348 1 98.5 69 GLU A CA 1
ATOM 568 C C . GLU A 1 69 ? -2.252 -29.406 1.951 1 98.5 69 GLU A C 1
ATOM 570 O O . GLU A 1 69 ? -2.203 -30.219 1.022 1 98.5 69 GLU A O 1
ATOM 575 N N . GLN A 1 70 ? -3.287 -29.203 2.668 1 98.62 70 GLN A N 1
ATOM 576 C CA . GLN A 1 70 ? -4.539 -29.875 2.348 1 98.62 70 GLN A CA 1
ATOM 577 C C . GLN A 1 70 ? -5.016 -29.516 0.942 1 98.62 70 GLN A C 1
ATOM 579 O O . GLN A 1 70 ? -5.457 -30.391 0.192 1 98.62 70 GLN A O 1
ATOM 584 N N . ARG A 1 71 ? -4.934 -28.234 0.583 1 98.75 71 ARG A N 1
ATOM 585 C CA . ARG A 1 71 ? -5.312 -27.797 -0.754 1 98.75 71 ARG A CA 1
ATOM 586 C C . ARG A 1 71 ? -4.496 -28.516 -1.821 1 98.75 71 ARG A C 1
ATOM 588 O O . ARG A 1 71 ? -5.055 -29.031 -2.789 1 98.75 71 ARG A O 1
ATOM 595 N N . MET A 1 72 ? -3.205 -28.547 -1.614 1 98.56 72 MET A N 1
ATOM 596 C CA . MET A 1 72 ? -2.309 -29.203 -2.562 1 98.56 72 MET A CA 1
ATOM 597 C C . MET A 1 72 ? -2.666 -30.688 -2.721 1 98.56 72 MET A C 1
ATOM 599 O O . MET A 1 72 ? -2.744 -31.188 -3.842 1 98.56 72 MET A O 1
ATOM 603 N N . LYS A 1 73 ? -2.912 -31.344 -1.643 1 98.31 73 LYS A N 1
ATOM 604 C CA . LYS A 1 73 ? -3.232 -32.781 -1.665 1 98.31 73 LYS A CA 1
ATOM 605 C C . LYS A 1 73 ? -4.523 -33.031 -2.439 1 98.31 73 LYS A C 1
ATOM 607 O O . LYS A 1 73 ? -4.594 -33.969 -3.242 1 98.31 73 LYS A O 1
ATOM 612 N N . LEU A 1 74 ? -5.473 -32.219 -2.197 1 97.94 74 LEU A N 1
ATOM 613 C CA . LEU A 1 74 ? -6.742 -32.406 -2.898 1 97.94 74 LEU A CA 1
ATOM 614 C C . LEU A 1 74 ? -6.574 -32.156 -4.395 1 97.94 74 LEU A C 1
ATOM 616 O O . LEU A 1 74 ? -7.121 -32.875 -5.215 1 97.94 74 LEU A O 1
ATOM 620 N N . LEU A 1 75 ? -5.82 -31.156 -4.707 1 98.19 75 LEU A N 1
ATOM 621 C CA . LEU A 1 75 ? -5.633 -30.781 -6.098 1 98.19 75 LEU A CA 1
ATOM 622 C C . LEU A 1 75 ? -4.84 -31.844 -6.859 1 98.19 75 LEU A C 1
ATOM 624 O O . LEU A 1 75 ? -5.039 -32.031 -8.062 1 98.19 75 LEU A O 1
ATOM 628 N N . THR A 1 76 ? -3.936 -32.531 -6.184 1 98 76 THR A N 1
ATOM 629 C CA . THR A 1 76 ? -3.037 -33.469 -6.848 1 98 76 THR A CA 1
ATOM 630 C C . THR A 1 76 ? -3.574 -34.875 -6.758 1 98 76 THR A C 1
ATOM 632 O O . THR A 1 76 ? -2.932 -35.844 -7.23 1 98 76 THR A O 1
ATOM 635 N N . ASP A 1 77 ? -4.734 -35.031 -6.176 1 96.75 77 ASP A N 1
ATOM 636 C CA . ASP A 1 77 ? -5.367 -36.344 -6.082 1 96.75 77 ASP A CA 1
ATOM 637 C C . ASP A 1 77 ? -5.793 -36.844 -7.461 1 96.75 77 ASP A C 1
ATOM 639 O O . ASP A 1 77 ? -6.527 -36.156 -8.172 1 96.75 77 ASP A O 1
ATOM 643 N N . LYS A 1 78 ? -5.438 -38.031 -7.797 1 95 78 LYS A N 1
ATOM 644 C CA . LYS A 1 78 ? -5.68 -38.594 -9.125 1 95 78 LYS A CA 1
ATOM 645 C C . LYS A 1 78 ? -6.887 -39.531 -9.117 1 95 78 LYS A C 1
ATOM 647 O O . LYS A 1 78 ? -7.316 -40 -10.164 1 95 78 LYS A O 1
ATOM 652 N N . SER A 1 79 ? -7.5 -39.75 -8.039 1 92.88 79 SER A N 1
ATOM 653 C CA . SER A 1 79 ? -8.484 -40.812 -7.852 1 92.88 79 SER A CA 1
ATOM 654 C C . SER A 1 79 ? -9.695 -40.625 -8.758 1 92.88 79 SER A C 1
ATOM 656 O O . SER A 1 79 ? -10.18 -41.562 -9.375 1 92.88 79 SER A O 1
ATOM 658 N N . ASN A 1 80 ? -10.18 -39.406 -8.922 1 88.38 80 ASN A N 1
ATOM 659 C CA . ASN A 1 80 ? -11.375 -39.125 -9.711 1 88.38 80 ASN A CA 1
ATOM 660 C C . ASN A 1 80 ? -11.055 -38.344 -10.984 1 88.38 80 ASN A C 1
ATOM 662 O O . ASN A 1 80 ? -11.953 -37.844 -11.641 1 88.38 80 ASN A O 1
ATOM 666 N N . ALA A 1 81 ? -9.781 -38.406 -11.281 1 90.94 81 ALA A N 1
ATOM 667 C CA . ALA A 1 81 ? -9.367 -37.625 -12.438 1 90.94 81 ALA A CA 1
ATOM 668 C C . ALA A 1 81 ? -9.484 -38.438 -13.719 1 90.94 81 ALA A C 1
ATOM 670 O O . ALA A 1 81 ? -9.336 -39.656 -13.703 1 90.94 81 ALA A O 1
ATOM 671 N N . GLU A 1 82 ? -9.789 -37.719 -14.734 1 91.06 82 GLU A N 1
ATOM 672 C CA . GLU A 1 82 ? -9.727 -38.375 -16.047 1 91.06 82 GLU A CA 1
ATOM 673 C C . GLU A 1 82 ? -8.297 -38.781 -16.391 1 91.06 82 GLU A C 1
ATOM 675 O O . GLU A 1 82 ? -7.34 -38.125 -15.969 1 91.06 82 GLU A O 1
ATOM 680 N N . GLU A 1 83 ? -8.219 -39.812 -17.234 1 90.75 83 GLU A N 1
ATOM 681 C CA . GLU A 1 83 ? -6.91 -40.344 -17.578 1 90.75 83 GLU A CA 1
ATOM 682 C C . GLU A 1 83 ? -6.012 -39.312 -18.219 1 90.75 83 GLU A C 1
ATOM 684 O O . GLU A 1 83 ? -4.832 -39.188 -17.875 1 90.75 83 GLU A O 1
ATOM 689 N N . ALA A 1 84 ? -6.547 -38.469 -19.047 1 89.62 84 ALA A N 1
ATOM 690 C CA . ALA A 1 84 ? -5.781 -37.438 -19.75 1 89.62 84 ALA A CA 1
ATOM 691 C C . ALA A 1 84 ? -5.25 -36.375 -18.781 1 89.62 84 ALA A C 1
ATOM 693 O O . ALA A 1 84 ? -4.262 -35.719 -19.078 1 89.62 84 ALA A O 1
ATOM 694 N N . ASP A 1 85 ? -5.859 -36.344 -17.672 1 91.5 85 ASP A N 1
ATOM 695 C CA . ASP A 1 85 ? -5.523 -35.281 -16.719 1 91.5 85 ASP A CA 1
ATOM 696 C C . ASP A 1 85 ? -4.559 -35.781 -15.648 1 91.5 85 ASP A C 1
ATOM 698 O O . ASP A 1 85 ? -3.963 -34.969 -14.922 1 91.5 85 ASP A O 1
ATOM 702 N N . LYS A 1 86 ? -4.293 -37 -15.594 1 92.38 86 LYS A N 1
ATOM 703 C CA . LYS A 1 86 ? -3.527 -37.625 -14.508 1 92.38 86 LYS A CA 1
ATOM 704 C C . LYS A 1 86 ? -2.064 -37.188 -14.562 1 92.38 86 LYS A C 1
ATOM 706 O O . LYS A 1 86 ? -1.363 -37.219 -13.547 1 92.38 86 LYS A O 1
ATOM 711 N N . SER A 1 87 ? -1.636 -36.719 -15.734 1 94.62 87 SER A N 1
ATOM 712 C CA . SER A 1 87 ? -0.243 -36.312 -15.859 1 94.62 87 SER A CA 1
ATOM 713 C C . SER A 1 87 ? -0.089 -34.812 -15.641 1 94.62 87 SER A C 1
ATOM 715 O O . SER A 1 87 ? 1.029 -34.281 -15.617 1 94.62 87 SER A O 1
ATOM 717 N N . MET A 1 88 ? -1.191 -34.156 -15.414 1 97.12 88 MET A N 1
ATOM 718 C CA . MET A 1 88 ? -1.164 -32.688 -15.234 1 97.12 88 MET A CA 1
ATOM 719 C C . MET A 1 88 ? -0.901 -32.344 -13.781 1 97.12 88 MET A C 1
ATOM 721 O O . MET A 1 88 ? -0.86 -33.219 -12.914 1 97.12 88 MET A O 1
ATOM 725 N N . GLY A 1 89 ? -0.645 -31.094 -13.531 1 98.12 89 GLY A N 1
ATOM 726 C CA . GLY A 1 89 ? -0.267 -30.641 -12.203 1 98.12 89 GLY A CA 1
ATOM 727 C C . GLY A 1 89 ? -1.364 -30.828 -11.172 1 98.12 89 GLY A C 1
ATOM 728 O O . GLY A 1 89 ? -1.102 -31.281 -10.055 1 98.12 89 GLY A O 1
ATOM 729 N N . THR A 1 90 ? -2.57 -30.453 -11.562 1 98.44 90 THR A N 1
ATOM 730 C CA . THR A 1 90 ? -3.725 -30.562 -10.68 1 98.44 90 THR A CA 1
ATOM 731 C C . THR A 1 90 ? -4.832 -31.391 -11.328 1 98.44 90 THR A C 1
ATOM 733 O O . THR A 1 90 ? -5.852 -30.844 -11.75 1 98.44 90 THR A O 1
ATOM 736 N N . PRO A 1 91 ? -4.688 -32.719 -11.273 1 97.5 91 PRO A N 1
ATOM 737 C CA . PRO A 1 91 ? -5.613 -33.594 -11.984 1 97.5 91 PRO A CA 1
ATOM 738 C C . PRO A 1 91 ? -7.043 -33.5 -11.445 1 97.5 91 PRO A C 1
ATOM 740 O O . PRO A 1 91 ? -8 -33.719 -12.195 1 97.5 91 PRO A O 1
ATOM 743 N N . ALA A 1 92 ? -7.223 -33.156 -10.18 1 95.94 92 ALA A N 1
ATOM 744 C CA . ALA A 1 92 ? -8.555 -33.062 -9.594 1 95.94 92 ALA A CA 1
ATOM 745 C C . ALA A 1 92 ? -9.297 -31.844 -10.109 1 95.94 92 ALA A C 1
ATOM 747 O O . ALA A 1 92 ? -10.531 -31.797 -10.094 1 95.94 92 ALA A O 1
ATOM 748 N N . CYS A 1 93 ? -8.547 -30.828 -10.477 1 95.31 93 CYS A N 1
ATOM 749 C CA . CYS A 1 93 ? -9.023 -29.594 -11.086 1 95.31 93 CYS A CA 1
ATOM 750 C C . CYS A 1 93 ? -8.055 -29.094 -12.148 1 95.31 93 CYS A C 1
ATOM 752 O O . CYS A 1 93 ? -7.273 -28.172 -11.898 1 95.31 93 CYS A O 1
ATOM 754 N N . ARG A 1 94 ? -8.117 -29.656 -13.273 1 93.44 94 ARG A N 1
ATOM 755 C CA . ARG A 1 94 ? -7.133 -29.391 -14.312 1 93.44 94 ARG A CA 1
ATOM 756 C C . ARG A 1 94 ? -6.973 -27.906 -14.547 1 93.44 94 ARG A C 1
ATOM 758 O O . ARG A 1 94 ? -7.961 -27.188 -14.703 1 93.44 94 ARG A O 1
ATOM 765 N N . GLY A 1 95 ? -5.781 -27.438 -14.547 1 96.62 95 GLY A N 1
ATOM 766 C CA . GLY A 1 95 ? -5.477 -26.047 -14.844 1 96.62 95 GLY A CA 1
ATOM 767 C C . GLY A 1 95 ? -5.793 -25.109 -13.695 1 96.62 95 GLY A C 1
ATOM 768 O O . GLY A 1 95 ? -5.973 -23.906 -13.906 1 96.62 95 GLY A O 1
ATOM 769 N N . PHE A 1 96 ? -5.906 -25.594 -12.508 1 98.44 96 PHE A N 1
ATOM 770 C CA . PHE A 1 96 ? -6.301 -24.828 -11.336 1 98.44 96 PHE A CA 1
ATOM 771 C C . PHE A 1 96 ? -5.457 -23.578 -11.203 1 98.44 96 PHE A C 1
ATOM 773 O O . PHE A 1 96 ? -5.992 -22.469 -11.148 1 98.44 96 PHE A O 1
ATOM 780 N N . TRP A 1 97 ? -4.164 -23.672 -11.18 1 98.81 97 TRP A N 1
ATOM 781 C CA . TRP A 1 97 ? -3.27 -22.531 -10.953 1 98.81 97 TRP A CA 1
ATOM 782 C C . TRP A 1 97 ? -3.262 -21.594 -12.148 1 98.81 97 TRP A C 1
ATOM 784 O O . TRP A 1 97 ? -3.207 -20.375 -11.984 1 98.81 97 TRP A O 1
ATOM 794 N N . LEU A 1 98 ? -3.273 -22.188 -13.344 1 98.62 98 LEU A N 1
ATOM 795 C CA . LEU A 1 98 ? -3.373 -21.359 -14.539 1 98.62 98 LEU A CA 1
ATOM 796 C C . LEU A 1 98 ? -4.578 -20.438 -14.461 1 98.62 98 LEU A C 1
ATOM 798 O O . LEU A 1 98 ? -4.449 -19.219 -14.641 1 98.62 98 LEU A O 1
ATOM 802 N N . GLN A 1 99 ? -5.719 -21.016 -14.133 1 98.31 99 GLN A N 1
ATOM 803 C CA . GLN A 1 99 ? -6.953 -20.234 -14.055 1 98.31 99 GLN A CA 1
ATOM 804 C C . GLN A 1 99 ? -6.895 -19.219 -12.93 1 98.31 99 GLN A C 1
ATOM 806 O O . GLN A 1 99 ? -7.316 -18.062 -13.094 1 98.31 99 GLN A O 1
ATOM 811 N N . ALA A 1 100 ? -6.438 -19.609 -11.781 1 98.62 100 ALA A N 1
ATOM 812 C CA . ALA A 1 100 ? -6.297 -18.703 -10.648 1 98.62 100 ALA A CA 1
ATOM 813 C C . ALA A 1 100 ? -5.398 -17.516 -11.016 1 98.62 100 ALA A C 1
ATOM 815 O O . ALA A 1 100 ? -5.73 -16.359 -10.727 1 98.62 100 ALA A O 1
ATOM 816 N N . MET A 1 101 ? -4.285 -17.781 -11.664 1 98.75 101 MET A N 1
ATOM 817 C CA . MET A 1 101 ? -3.33 -16.75 -12.062 1 98.75 101 MET A CA 1
ATOM 818 C C . MET A 1 101 ? -3.936 -15.812 -13.102 1 98.75 101 MET A C 1
ATOM 820 O O . MET A 1 101 ? -3.725 -14.602 -13.055 1 98.75 101 MET A O 1
ATOM 824 N N . LYS A 1 102 ? -4.676 -16.328 -13.992 1 98 102 LYS A N 1
ATOM 825 C CA . LYS A 1 102 ? -5.289 -15.523 -15.039 1 98 102 LYS A CA 1
ATOM 826 C C . LYS A 1 102 ? -6.34 -14.578 -14.469 1 98 102 LYS A C 1
ATOM 828 O O . LYS A 1 102 ? -6.621 -13.531 -15.047 1 98 102 LYS A O 1
ATOM 833 N N . ASN A 1 103 ? -6.91 -15.047 -13.336 1 97.56 103 ASN A N 1
ATOM 834 C CA . ASN A 1 103 ? -7.934 -14.227 -12.703 1 97.56 103 ASN A CA 1
ATOM 835 C C . ASN A 1 103 ? -7.32 -13.148 -11.82 1 97.56 103 ASN A C 1
ATOM 837 O O . ASN A 1 103 ? -8.023 -12.258 -11.336 1 97.56 103 ASN A O 1
ATOM 841 N N . LEU A 1 104 ? -6.039 -13.188 -11.578 1 97.5 104 LEU A N 1
ATOM 842 C CA . LEU A 1 104 ? -5.324 -12.156 -10.828 1 97.5 104 LEU A CA 1
ATOM 843 C C . LEU A 1 104 ? -4.914 -11.008 -11.742 1 97.5 104 LEU A C 1
ATOM 845 O O . LEU A 1 104 ? -4.086 -11.18 -12.641 1 97.5 104 LEU A O 1
ATOM 849 N N . PRO A 1 105 ? -5.398 -9.812 -11.5 1 95.44 105 PRO A N 1
ATOM 850 C CA . PRO A 1 105 ? -5.141 -8.695 -12.406 1 95.44 105 PRO A CA 1
ATOM 851 C C . PRO A 1 105 ? -3.65 -8.445 -12.633 1 95.44 105 PRO A C 1
ATOM 853 O O . PRO A 1 105 ? -3.23 -8.133 -13.75 1 95.44 105 PRO A O 1
ATOM 856 N N . ALA A 1 106 ? -2.857 -8.609 -11.68 1 95.56 106 ALA A N 1
ATOM 857 C CA . ALA A 1 106 ? -1.428 -8.328 -11.758 1 95.56 106 ALA A CA 1
ATOM 858 C C . ALA A 1 106 ? -0.737 -9.281 -12.734 1 95.56 106 ALA A C 1
ATOM 860 O O . ALA A 1 106 ? 0.352 -8.984 -13.234 1 95.56 106 ALA A O 1
ATOM 861 N N . LEU A 1 107 ? -1.396 -10.414 -13.008 1 97.06 107 LEU A N 1
ATOM 862 C CA . LEU A 1 107 ? -0.735 -11.438 -13.812 1 97.06 107 LEU A CA 1
ATOM 863 C C . LEU A 1 107 ? -1.428 -11.594 -15.164 1 97.06 107 LEU A C 1
ATOM 865 O O . LEU A 1 107 ? -0.854 -12.156 -16.094 1 97.06 107 LEU A O 1
ATOM 869 N N . GLU A 1 108 ? -2.578 -11.188 -15.227 1 93.25 108 GLU A N 1
ATOM 870 C CA . GLU A 1 108 ? -3.438 -11.469 -16.375 1 93.25 108 GLU A CA 1
ATOM 871 C C . GLU A 1 108 ? -2.748 -11.102 -17.688 1 93.25 108 GLU A C 1
ATOM 873 O O . GLU A 1 108 ? -2.678 -11.914 -18.609 1 93.25 108 GLU A O 1
ATOM 878 N N . GLU A 1 109 ? -2.205 -9.922 -17.719 1 90.25 109 GLU A N 1
ATOM 879 C CA . GLU A 1 109 ? -1.62 -9.43 -18.969 1 90.25 109 GLU A CA 1
ATOM 880 C C . GLU A 1 109 ? -0.248 -10.047 -19.219 1 90.25 109 GLU A C 1
ATOM 882 O O . GLU A 1 109 ? 0.341 -9.852 -20.281 1 90.25 109 GLU A O 1
ATOM 887 N N . HIS A 1 110 ? 0.225 -10.859 -18.328 1 94.12 110 HIS A N 1
ATOM 888 C CA . HIS A 1 110 ? 1.577 -11.391 -18.422 1 94.12 110 HIS A CA 1
ATOM 889 C C . HIS A 1 110 ? 1.559 -12.852 -18.875 1 94.12 110 HIS A C 1
ATOM 891 O O . HIS A 1 110 ? 2.609 -13.43 -19.156 1 94.12 110 HIS A O 1
ATOM 897 N N . ILE A 1 111 ? 0.423 -13.414 -18.953 1 97.81 111 ILE A N 1
ATOM 898 C CA . ILE A 1 111 ? 0.306 -14.812 -19.359 1 97.81 111 ILE A CA 1
ATOM 899 C C . ILE A 1 111 ? -0.152 -14.883 -20.812 1 97.81 111 ILE A C 1
ATOM 901 O O . ILE A 1 111 ? -1.286 -14.516 -21.141 1 97.81 111 ILE A O 1
ATOM 905 N N . GLU A 1 112 ? 0.733 -15.375 -21.641 1 97 112 GLU A N 1
ATOM 906 C CA . GLU A 1 112 ? 0.435 -15.523 -23.062 1 97 112 GLU A CA 1
ATOM 907 C C . GLU A 1 112 ? -0.154 -16.891 -23.359 1 97 112 GLU A C 1
ATOM 909 O O . GLU A 1 112 ? -0.107 -17.797 -22.516 1 97 112 GLU A O 1
ATOM 914 N N . GLU A 1 113 ? -0.644 -17.031 -24.562 1 97.56 113 GLU A N 1
ATOM 915 C CA . GLU A 1 113 ? -1.287 -18.281 -24.969 1 97.56 113 GLU A CA 1
ATOM 916 C C . GLU A 1 113 ? -0.317 -19.453 -24.891 1 97.56 113 GLU A C 1
ATOM 918 O O . GLU A 1 113 ? -0.702 -20.562 -24.484 1 97.56 113 GLU A O 1
ATOM 923 N N . TRP A 1 114 ? 0.936 -19.266 -25.297 1 97.5 114 TRP A N 1
ATOM 924 C CA . TRP A 1 114 ? 1.918 -20.344 -25.344 1 97.5 114 TRP A CA 1
ATOM 925 C C . TRP A 1 114 ? 2.434 -20.672 -23.938 1 97.5 114 TRP A C 1
ATOM 927 O O . TRP A 1 114 ? 3.127 -21.688 -23.75 1 97.5 114 TRP A O 1
ATOM 937 N N . ASP A 1 115 ? 2.072 -19.906 -22.891 1 98.5 115 ASP A N 1
ATOM 938 C CA . ASP A 1 115 ? 2.443 -20.188 -21.516 1 98.5 115 ASP A CA 1
ATOM 939 C C . ASP A 1 115 ? 1.467 -21.172 -20.875 1 98.5 115 ASP A C 1
ATOM 941 O O . ASP A 1 115 ? 1.789 -21.812 -19.875 1 98.5 115 ASP A O 1
ATOM 945 N N . GLU A 1 116 ? 0.242 -21.188 -21.391 1 98.5 116 GLU A N 1
ATOM 946 C CA . GLU A 1 116 ? -0.862 -21.875 -20.719 1 98.5 116 GLU A CA 1
ATOM 947 C C . GLU A 1 116 ? -0.601 -23.375 -20.609 1 98.5 116 GLU A C 1
ATOM 949 O O . GLU A 1 116 ? -0.8 -23.953 -19.547 1 98.5 116 GLU A O 1
ATOM 954 N N . ALA A 1 117 ? -0.141 -23.953 -21.703 1 97.88 117 ALA A N 1
ATOM 955 C CA . ALA A 1 117 ? 0.122 -25.391 -21.688 1 97.88 117 ALA A CA 1
ATOM 956 C C . ALA A 1 117 ? 1.181 -25.75 -20.641 1 97.88 117 ALA A C 1
ATOM 958 O O . ALA A 1 117 ? 1.111 -26.797 -20.016 1 97.88 117 ALA A O 1
ATOM 959 N N . VAL A 1 118 ? 2.16 -24.891 -20.469 1 98.69 118 VAL A N 1
ATOM 960 C CA . VAL A 1 118 ? 3.23 -25.125 -19.5 1 98.69 118 VAL A CA 1
ATOM 961 C C . VAL A 1 118 ? 2.676 -25.016 -18.094 1 98.69 118 VAL A C 1
ATOM 963 O O . VAL A 1 118 ? 2.934 -25.875 -17.25 1 98.69 118 VAL A O 1
ATOM 966 N N . LEU A 1 119 ? 1.871 -23.984 -17.844 1 98.69 119 LEU A N 1
ATOM 967 C CA . LEU A 1 119 ? 1.365 -23.672 -16.516 1 98.69 119 LEU A CA 1
ATOM 968 C C . LEU A 1 119 ? 0.37 -24.734 -16.047 1 98.69 119 LEU A C 1
ATOM 970 O O . LEU A 1 119 ? 0.091 -24.844 -14.852 1 98.69 119 LEU A O 1
ATOM 974 N N . GLU A 1 120 ? -0.171 -25.547 -16.953 1 98.25 120 GLU A N 1
ATOM 975 C CA . GLU A 1 120 ? -1.083 -26.625 -16.578 1 98.25 120 GLU A CA 1
ATOM 976 C C . GLU A 1 120 ? -0.361 -27.703 -15.781 1 98.25 120 GLU A C 1
ATOM 978 O O . GLU A 1 120 ? -0.998 -28.516 -15.094 1 98.25 120 GLU A O 1
ATOM 983 N N . TYR A 1 121 ? 0.947 -27.719 -15.867 1 98.62 121 TYR A N 1
ATOM 984 C CA . TYR A 1 121 ? 1.717 -28.734 -15.148 1 98.62 121 TYR A CA 1
ATOM 985 C C . TYR A 1 121 ? 2.082 -28.25 -13.75 1 98.62 121 TYR A C 1
ATOM 987 O O . TYR A 1 121 ? 2.66 -29 -12.961 1 98.62 121 TYR A O 1
ATOM 995 N N . CYS A 1 122 ? 1.749 -26.984 -13.406 1 98.88 122 CYS A N 1
ATOM 996 C CA . CYS A 1 122 ? 2 -26.453 -12.07 1 98.88 122 CYS A CA 1
ATOM 997 C C . CYS A 1 122 ? 1.051 -27.078 -11.047 1 98.88 122 CYS A C 1
ATOM 999 O O . CYS A 1 122 ? -0.167 -27.047 -11.234 1 98.88 122 CYS A O 1
ATOM 1001 N N . PHE A 1 123 ? 1.596 -27.625 -9.938 1 98.69 123 PHE A N 1
ATOM 1002 C CA . PHE A 1 123 ? 0.694 -28.297 -9.008 1 98.69 123 PHE A CA 1
ATOM 1003 C C . PHE A 1 123 ? 0.64 -27.562 -7.676 1 98.69 123 PHE A C 1
ATOM 1005 O O . PHE A 1 123 ? -0.243 -27.828 -6.855 1 98.69 123 PHE A O 1
ATOM 1012 N N . ASP A 1 124 ? 1.652 -26.625 -7.449 1 98.69 124 ASP A N 1
ATOM 1013 C CA . ASP A 1 124 ? 1.685 -25.891 -6.188 1 98.69 124 ASP A CA 1
ATOM 1014 C C . ASP A 1 124 ? 2.496 -24.609 -6.32 1 98.69 124 ASP A C 1
ATOM 1016 O O . ASP A 1 124 ? 3.477 -24.562 -7.066 1 98.69 124 ASP A O 1
ATOM 1020 N N . ILE A 1 125 ? 2.051 -23.547 -5.707 1 98.88 125 ILE A N 1
ATOM 1021 C CA . ILE A 1 125 ? 2.805 -22.297 -5.551 1 98.88 125 ILE A CA 1
ATOM 1022 C C . ILE A 1 125 ? 2.951 -21.969 -4.07 1 98.88 125 ILE A C 1
ATOM 1024 O O . ILE A 1 125 ? 1.965 -21.953 -3.328 1 98.88 125 ILE A O 1
ATOM 1028 N N . ARG A 1 126 ? 4.172 -21.641 -3.635 1 98.25 126 ARG A N 1
ATOM 1029 C CA . ARG A 1 126 ? 4.457 -21.422 -2.221 1 98.25 126 ARG A CA 1
ATOM 1030 C C . ARG A 1 126 ? 5.203 -20.109 -2.01 1 98.25 126 ARG A C 1
ATOM 1032 O O . ARG A 1 126 ? 5.887 -19.625 -2.916 1 98.25 126 ARG A O 1
ATOM 1039 N N . LYS A 1 127 ? 5.012 -19.578 -0.85 1 98.44 127 LYS A N 1
ATOM 1040 C CA . LYS A 1 127 ? 5.762 -18.406 -0.382 1 98.44 127 LYS A CA 1
ATOM 1041 C C . LYS A 1 127 ? 6.555 -18.75 0.878 1 98.44 127 LYS A C 1
ATOM 1043 O O . LYS A 1 127 ? 6.098 -19.516 1.723 1 98.44 127 LYS A O 1
ATOM 1048 N N . GLU A 1 128 ? 7.734 -18.219 0.972 1 97.75 128 GLU A N 1
ATOM 1049 C CA . GLU A 1 128 ? 8.586 -18.359 2.15 1 97.75 128 GLU A CA 1
ATOM 1050 C C . GLU A 1 128 ? 9.391 -17.094 2.41 1 97.75 128 GLU A C 1
ATOM 1052 O O . GLU A 1 128 ? 9.867 -16.453 1.473 1 97.75 128 GLU A O 1
ATOM 1057 N N . HIS A 1 129 ? 9.492 -16.781 3.699 1 97.88 129 HIS A N 1
ATOM 1058 C CA . HIS A 1 129 ? 10.391 -15.688 4.035 1 97.88 129 HIS A CA 1
ATOM 1059 C C . HIS A 1 129 ? 11.852 -16.109 3.871 1 97.88 129 HIS A C 1
ATOM 1061 O O . HIS A 1 129 ? 12.219 -17.234 4.207 1 97.88 129 HIS A O 1
ATOM 1067 N N . LEU A 1 130 ? 12.664 -15.195 3.387 1 98.12 130 LEU A N 1
ATOM 1068 C CA . LEU A 1 130 ? 14.07 -15.492 3.176 1 98.12 130 LEU A CA 1
ATOM 1069 C C . LEU A 1 130 ? 14.836 -15.484 4.5 1 98.12 130 LEU A C 1
ATOM 1071 O O . LEU A 1 130 ? 15.875 -16.125 4.621 1 98.12 130 LEU A O 1
ATOM 1075 N N . ASP A 1 131 ? 14.352 -14.688 5.492 1 96.62 131 ASP A N 1
ATOM 1076 C CA . ASP A 1 131 ? 14.969 -14.562 6.809 1 96.62 131 ASP A CA 1
ATOM 1077 C C . ASP A 1 131 ? 13.914 -14.617 7.914 1 96.62 131 ASP A C 1
ATOM 1079 O O . ASP A 1 131 ? 13.062 -13.727 8.016 1 96.62 131 ASP A O 1
ATOM 1083 N N . GLN A 1 132 ? 14.031 -15.594 8.781 1 93.69 132 GLN A N 1
ATOM 1084 C CA . GLN A 1 132 ? 13.039 -15.789 9.836 1 93.69 132 GLN A CA 1
ATOM 1085 C C . GLN A 1 132 ? 13.266 -14.812 10.984 1 93.69 132 GLN A C 1
ATOM 1087 O O . GLN A 1 132 ? 12.359 -14.586 11.797 1 93.69 132 GLN A O 1
ATOM 1092 N N . SER A 1 133 ? 14.406 -14.305 11.086 1 94.44 133 SER A N 1
ATOM 1093 C CA . SER A 1 133 ? 14.703 -13.375 12.172 1 94.44 133 SER A CA 1
ATOM 1094 C C . SER A 1 133 ? 14.211 -11.969 11.836 1 94.44 133 SER A C 1
ATOM 1096 O O . SER A 1 133 ? 14.023 -11.148 12.734 1 94.44 133 SER A O 1
ATOM 1098 N N . ASP A 1 134 ? 14.047 -11.703 10.602 1 95.62 134 ASP A N 1
ATOM 1099 C CA . ASP A 1 134 ? 13.539 -10.422 10.117 1 95.62 134 ASP A CA 1
ATOM 1100 C C . ASP A 1 134 ? 12.758 -10.594 8.82 1 95.62 134 ASP A C 1
ATOM 1102 O O . ASP A 1 134 ? 13.336 -10.594 7.734 1 95.62 134 ASP A O 1
ATOM 1106 N N . LEU A 1 135 ? 11.477 -10.586 8.906 1 95.69 135 LEU A N 1
ATOM 1107 C CA . LEU A 1 135 ? 10.594 -10.938 7.793 1 95.69 135 LEU A CA 1
ATOM 1108 C C . LEU A 1 135 ? 10.609 -9.844 6.723 1 95.69 135 LEU A C 1
ATOM 1110 O O . LEU A 1 135 ? 10.109 -10.055 5.613 1 95.69 135 LEU A O 1
ATOM 1114 N N . GLN A 1 136 ? 11.203 -8.695 7.031 1 94.5 136 GLN A N 1
ATOM 1115 C CA . GLN A 1 136 ? 11.25 -7.59 6.078 1 94.5 136 GLN A CA 1
ATOM 1116 C C . GLN A 1 136 ? 12.383 -7.777 5.074 1 94.5 136 GLN A C 1
ATOM 1118 O O . GLN A 1 136 ? 12.477 -7.043 4.086 1 94.5 136 GLN A O 1
ATOM 1123 N N . LYS A 1 137 ? 13.188 -8.773 5.227 1 97.31 137 LYS A N 1
ATOM 1124 C CA . LYS A 1 137 ? 14.398 -8.93 4.426 1 97.31 137 LYS A CA 1
ATOM 1125 C C . LYS A 1 137 ? 14.094 -9.648 3.111 1 97.31 137 LYS A C 1
ATOM 1127 O O . LYS A 1 137 ? 15 -9.906 2.32 1 97.31 137 LYS A O 1
ATOM 1132 N N . GLY A 1 138 ? 12.844 -9.938 2.916 1 98.31 138 GLY A N 1
ATOM 1133 C CA . GLY A 1 138 ? 12.492 -10.477 1.612 1 98.31 138 GLY A CA 1
ATOM 1134 C C . GLY A 1 138 ? 11.773 -11.812 1.691 1 98.31 138 GLY A C 1
ATOM 1135 O O . GLY A 1 138 ? 11.516 -12.32 2.783 1 98.31 138 GLY A O 1
ATOM 1136 N N . TYR A 1 139 ? 11.438 -12.367 0.546 1 98.69 139 TYR A N 1
ATOM 1137 C CA . TYR A 1 139 ? 10.688 -13.609 0.46 1 98.69 139 TYR A CA 1
ATOM 1138 C C . TYR A 1 139 ? 10.961 -14.328 -0.859 1 98.69 139 TYR A C 1
ATOM 1140 O O . TYR A 1 139 ? 11.547 -13.742 -1.775 1 98.69 139 TYR A O 1
ATOM 1148 N N . LYS A 1 140 ? 10.602 -15.562 -0.859 1 98.81 140 LYS A N 1
ATOM 1149 C CA . LYS A 1 140 ? 10.781 -16.453 -2.006 1 98.81 140 LYS A CA 1
ATOM 1150 C C . LYS A 1 140 ? 9.438 -17.016 -2.469 1 98.81 140 LYS A C 1
ATOM 1152 O O . LYS A 1 140 ? 8.609 -17.406 -1.647 1 98.81 140 LYS A O 1
ATOM 1157 N N . LEU A 1 141 ? 9.219 -16.953 -3.738 1 98.88 141 LEU A N 1
ATOM 1158 C CA . LEU A 1 141 ? 8.117 -17.672 -4.375 1 98.88 141 LEU A CA 1
ATOM 1159 C C . LEU A 1 141 ? 8.617 -18.906 -5.102 1 98.88 141 LEU A C 1
ATOM 1161 O O . LEU A 1 141 ? 9.656 -18.875 -5.762 1 98.88 141 LEU A O 1
ATOM 1165 N N . SER A 1 142 ? 7.879 -20.016 -4.93 1 98.88 142 SER A N 1
ATOM 1166 C CA . SER A 1 142 ? 8.227 -21.266 -5.598 1 98.88 142 SER A CA 1
ATOM 1167 C C . SER A 1 142 ? 7.027 -21.828 -6.355 1 98.88 142 SER A C 1
ATOM 1169 O O . SER A 1 142 ? 5.973 -22.078 -5.766 1 98.88 142 SER A O 1
ATOM 1171 N N . LEU A 1 143 ? 7.184 -21.969 -7.605 1 98.94 143 LEU A N 1
ATOM 1172 C CA . LEU A 1 143 ? 6.219 -22.688 -8.43 1 98.94 143 LEU A CA 1
ATOM 1173 C C . LEU A 1 143 ? 6.676 -24.125 -8.664 1 98.94 143 LEU A C 1
ATOM 1175 O O . LEU A 1 143 ? 7.746 -24.344 -9.234 1 98.94 143 LEU A O 1
ATOM 1179 N N . ARG A 1 144 ? 5.871 -25.031 -8.258 1 98.88 144 ARG A N 1
ATOM 1180 C CA . ARG A 1 144 ? 6.242 -26.438 -8.352 1 98.88 144 ARG A CA 1
ATOM 1181 C C . ARG A 1 144 ? 5.48 -27.125 -9.477 1 98.88 144 ARG A C 1
ATOM 1183 O O . ARG A 1 144 ? 4.281 -26.906 -9.648 1 98.88 144 ARG A O 1
ATOM 1190 N N . PHE A 1 145 ? 6.242 -27.953 -10.211 1 98.88 145 PHE A N 1
ATOM 1191 C CA . PHE A 1 145 ? 5.699 -28.609 -11.406 1 98.88 145 PHE A CA 1
ATOM 1192 C C . PHE A 1 145 ? 5.891 -30.109 -11.336 1 98.88 145 PHE A C 1
ATOM 1194 O O . PHE A 1 145 ? 6.898 -30.594 -10.812 1 98.88 145 PHE A O 1
ATOM 1201 N N . VAL A 1 146 ? 4.938 -30.828 -11.82 1 98.38 146 VAL A N 1
ATOM 1202 C CA . VAL A 1 146 ? 5.141 -32.25 -12.094 1 98.38 146 VAL A CA 1
ATOM 1203 C C . VAL A 1 146 ? 6.027 -32.406 -13.32 1 98.38 146 VAL A C 1
ATOM 1205 O O . VAL A 1 146 ? 6.305 -31.453 -14.039 1 98.38 146 VAL A O 1
ATOM 1208 N N . GLU A 1 147 ? 6.504 -33.656 -13.477 1 98 147 GLU A N 1
ATOM 1209 C CA . GLU A 1 147 ? 7.262 -33.906 -14.703 1 98 147 GLU A CA 1
ATOM 1210 C C . GLU A 1 147 ? 6.484 -33.438 -15.93 1 98 147 GLU A C 1
ATOM 1212 O O . GLU A 1 147 ? 5.285 -33.688 -16.047 1 98 147 GLU A O 1
ATOM 1217 N N . ASN A 1 148 ? 7.164 -32.719 -16.828 1 98 148 ASN A N 1
ATOM 1218 C CA . ASN A 1 148 ? 6.508 -32.125 -17.984 1 98 148 ASN A CA 1
ATOM 1219 C C . ASN A 1 148 ? 7.43 -32.094 -19.188 1 98 148 ASN A C 1
ATOM 1221 O O . ASN A 1 148 ? 8.633 -32.312 -19.062 1 98 148 ASN A O 1
ATOM 1225 N N . PRO A 1 149 ? 6.941 -31.875 -20.328 1 98.06 149 PRO A N 1
ATOM 1226 C CA . PRO A 1 149 ? 7.758 -31.953 -21.531 1 98.06 149 PRO A CA 1
ATOM 1227 C C . PRO A 1 149 ? 8.516 -30.656 -21.812 1 98.06 149 PRO A C 1
ATOM 1229 O O . PRO A 1 149 ? 9.289 -30.578 -22.766 1 98.06 149 PRO A O 1
ATOM 1232 N N . TYR A 1 150 ? 8.398 -29.656 -21.016 1 98.56 150 TYR A N 1
ATOM 1233 C CA . TYR A 1 150 ? 8.883 -28.328 -21.391 1 98.56 150 TYR A CA 1
ATOM 1234 C C . TYR A 1 150 ? 10.242 -28.062 -20.766 1 98.56 150 TYR A C 1
ATOM 1236 O O . TYR A 1 150 ? 11.133 -27.5 -21.422 1 98.56 150 TYR A O 1
ATOM 1244 N N . PHE A 1 151 ? 10.461 -28.391 -19.516 1 98.81 151 PHE A N 1
ATOM 1245 C CA . PHE A 1 151 ? 11.734 -28.109 -18.875 1 98.81 151 PHE A CA 1
ATOM 1246 C C . PHE A 1 151 ? 12.07 -29.172 -17.844 1 98.81 151 PHE A C 1
ATOM 1248 O O . PHE A 1 151 ? 11.227 -30.016 -17.516 1 98.81 151 PHE A O 1
ATOM 1255 N N . THR A 1 152 ? 13.266 -29.172 -17.312 1 98.69 152 THR A N 1
ATOM 1256 C CA . THR A 1 152 ? 13.773 -30.219 -16.438 1 98.69 152 THR A CA 1
ATOM 1257 C C . THR A 1 152 ? 13.57 -29.859 -14.969 1 98.69 152 THR A C 1
ATOM 1259 O O . THR A 1 152 ? 13.688 -30.719 -14.086 1 98.69 152 THR A O 1
ATOM 1262 N N . ASN A 1 153 ? 13.234 -28.578 -14.703 1 98.56 153 ASN A N 1
ATOM 1263 C CA . ASN A 1 153 ? 13.07 -28.125 -13.328 1 98.56 153 ASN A CA 1
ATOM 1264 C C . ASN A 1 153 ? 11.867 -28.766 -12.656 1 98.56 153 ASN A C 1
ATOM 1266 O O . ASN A 1 153 ? 10.812 -28.922 -13.281 1 98.56 153 ASN A O 1
ATOM 1270 N N . ASP A 1 154 ? 11.977 -29.094 -11.406 1 98.38 154 ASP A N 1
ATOM 1271 C CA . ASP A 1 154 ? 10.812 -29.484 -10.602 1 98.38 154 ASP A CA 1
ATOM 1272 C C . ASP A 1 154 ? 10.156 -28.25 -9.969 1 98.38 154 ASP A C 1
ATOM 1274 O O . ASP A 1 154 ? 8.961 -28.281 -9.664 1 98.38 154 ASP A O 1
ATOM 1278 N N . THR A 1 155 ? 11.062 -27.328 -9.727 1 98.81 155 THR A N 1
ATOM 1279 C CA . THR A 1 155 ? 10.609 -26.094 -9.094 1 98.81 155 THR A CA 1
ATOM 1280 C C . THR A 1 155 ? 11.234 -24.875 -9.773 1 98.81 155 THR A C 1
ATOM 1282 O O . THR A 1 155 ? 12.445 -24.859 -10.047 1 98.81 155 THR A O 1
ATOM 1285 N N . LEU A 1 156 ? 10.43 -23.922 -10.156 1 98.88 156 LEU A N 1
ATOM 1286 C CA . LEU A 1 156 ? 10.898 -22.594 -10.523 1 98.88 156 LEU A CA 1
ATOM 1287 C C . LEU A 1 156 ? 10.758 -21.625 -9.359 1 98.88 156 LEU A C 1
ATOM 1289 O O . LEU A 1 156 ? 9.703 -21.562 -8.727 1 98.88 156 LEU A O 1
ATOM 1293 N N . TRP A 1 157 ? 11.773 -20.875 -9.023 1 98.88 157 TRP A N 1
ATOM 1294 C CA . TRP A 1 157 ? 11.703 -20.016 -7.852 1 98.88 157 TRP A CA 1
ATOM 1295 C C . TRP A 1 157 ? 12.148 -18.609 -8.188 1 98.88 157 TRP A C 1
ATOM 1297 O O . TRP A 1 157 ? 12.859 -18.391 -9.172 1 98.88 157 TRP A O 1
ATOM 1307 N N . LYS A 1 158 ? 11.664 -17.672 -7.477 1 98.88 158 LYS A N 1
ATOM 1308 C CA . LYS A 1 158 ? 11.984 -16.25 -7.523 1 98.88 158 LYS A CA 1
ATOM 1309 C C . LYS A 1 158 ? 12.156 -15.68 -6.117 1 98.88 158 LYS A C 1
ATOM 1311 O O . LYS A 1 158 ? 11.32 -15.914 -5.242 1 98.88 158 LYS A O 1
ATOM 1316 N N . GLU A 1 159 ? 13.234 -14.961 -5.875 1 98.94 159 GLU A N 1
ATOM 1317 C CA . GLU A 1 159 ? 13.531 -14.367 -4.574 1 98.94 159 GLU A CA 1
ATOM 1318 C C . GLU A 1 159 ? 13.547 -12.844 -4.652 1 98.94 159 GLU A C 1
ATOM 1320 O O . GLU A 1 159 ? 14.156 -12.273 -5.562 1 98.94 159 GLU A O 1
ATOM 1325 N N . TYR A 1 160 ? 12.898 -12.25 -3.785 1 98.88 160 TYR A N 1
ATOM 1326 C CA . TYR A 1 160 ? 12.938 -10.805 -3.598 1 98.88 160 TYR A CA 1
ATOM 1327 C C . TYR A 1 160 ? 13.734 -10.438 -2.348 1 98.88 160 TYR A C 1
ATOM 1329 O O . TYR A 1 160 ? 13.305 -10.727 -1.229 1 98.88 160 TYR A O 1
ATOM 1337 N N . TYR A 1 161 ? 14.828 -9.859 -2.508 1 98.81 161 TYR A N 1
ATOM 1338 C CA . TYR A 1 161 ? 15.578 -9.305 -1.39 1 98.81 161 TYR A CA 1
ATOM 1339 C C . TYR A 1 161 ? 15.195 -7.852 -1.142 1 98.81 161 TYR A C 1
ATOM 1341 O O . TYR A 1 161 ? 15.312 -7.012 -2.035 1 98.81 161 TYR A O 1
ATOM 1349 N N . THR A 1 162 ? 14.742 -7.586 0.073 1 98.25 162 THR A N 1
ATOM 1350 C CA . THR A 1 162 ? 14.211 -6.262 0.371 1 98.25 162 THR A CA 1
ATOM 1351 C C . THR A 1 162 ? 14.836 -5.707 1.652 1 98.25 162 THR A C 1
ATOM 1353 O O . THR A 1 162 ? 15.445 -6.453 2.424 1 98.25 162 THR A O 1
ATOM 1356 N N . LYS A 1 163 ? 14.727 -4.422 1.799 1 96.38 163 LYS A N 1
ATOM 1357 C CA . LYS A 1 163 ? 15.141 -3.709 3.004 1 96.38 163 LYS A CA 1
ATOM 1358 C C . LYS A 1 163 ? 14.234 -2.516 3.279 1 96.38 163 LYS A C 1
ATOM 1360 O O . LYS A 1 163 ? 13.508 -2.066 2.393 1 96.38 163 LYS A O 1
ATOM 1365 N N . GLU A 1 164 ? 14.312 -2.139 4.5 1 94.19 164 GLU A N 1
ATOM 1366 C CA . GLU A 1 164 ? 13.617 -0.899 4.832 1 94.19 164 GLU A CA 1
ATOM 1367 C C . GLU A 1 164 ? 14.281 0.303 4.168 1 94.19 164 GLU A C 1
ATOM 1369 O O . GLU A 1 164 ? 15.484 0.524 4.336 1 94.19 164 GLU A O 1
ATOM 1374 N N . GLY A 1 165 ? 13.594 1.107 3.373 1 90.62 165 GLY A N 1
ATOM 1375 C CA . GLY A 1 165 ? 14.141 2.293 2.736 1 90.62 165 GLY A CA 1
ATOM 1376 C C . GLY A 1 165 ? 14.367 3.441 3.701 1 90.62 165 GLY A C 1
ATOM 1377 O O . GLY A 1 165 ? 15.406 4.102 3.66 1 90.62 165 GLY A O 1
ATOM 1378 N N . SER A 1 166 ? 13.375 3.752 4.488 1 93.06 166 SER A N 1
ATOM 1379 C CA . SER A 1 166 ? 13.406 4.793 5.512 1 93.06 166 SER A CA 1
ATOM 1380 C C . SER A 1 166 ? 12.633 4.371 6.754 1 93.06 166 SER A C 1
ATOM 1382 O O . SER A 1 166 ? 11.531 3.824 6.652 1 93.06 166 SER A O 1
ATOM 1384 N N . PRO A 1 167 ? 13.188 4.637 7.836 1 94.5 167 PRO A N 1
ATOM 1385 C CA . PRO A 1 167 ? 12.445 4.293 9.047 1 94.5 167 PRO A CA 1
ATOM 1386 C C . PRO A 1 167 ? 11.219 5.176 9.258 1 94.5 167 PRO A C 1
ATOM 1388 O O . PRO A 1 167 ? 10.383 4.883 10.125 1 94.5 167 PRO A O 1
ATOM 1391 N N . TYR A 1 168 ? 11.102 6.242 8.43 1 95.81 168 TYR A N 1
ATOM 1392 C CA . TYR A 1 168 ? 10.07 7.238 8.711 1 95.81 168 TYR A CA 1
ATOM 1393 C C . TYR A 1 168 ? 8.906 7.109 7.746 1 95.81 168 TYR A C 1
ATOM 1395 O O . TYR A 1 168 ? 7.871 7.758 7.922 1 95.81 168 TYR A O 1
ATOM 1403 N N . THR A 1 169 ? 9.07 6.309 6.715 1 93.69 169 THR A N 1
ATOM 1404 C CA . THR A 1 169 ? 8.016 6.203 5.711 1 93.69 169 THR A CA 1
ATOM 1405 C C . THR A 1 169 ? 7.434 4.793 5.684 1 93.69 169 THR A C 1
ATOM 1407 O O . THR A 1 169 ? 6.352 4.57 5.137 1 93.69 169 THR A O 1
ATOM 1410 N N . GLY A 1 170 ? 8.141 3.809 6.254 1 89.31 170 GLY A N 1
ATOM 1411 C CA . GLY A 1 170 ? 7.703 2.422 6.211 1 89.31 170 GLY A CA 1
ATOM 1412 C C . GLY A 1 170 ? 7.855 1.791 4.84 1 89.31 170 GLY A C 1
ATOM 1413 O O . GLY A 1 170 ? 7.387 0.674 4.613 1 89.31 170 GLY A O 1
ATOM 1414 N N . GLU A 1 171 ? 8.453 2.42 3.959 1 90.44 171 GLU A N 1
ATOM 1415 C CA . GLU A 1 171 ? 8.625 1.923 2.598 1 90.44 171 GLU A CA 1
ATOM 1416 C C . GLU A 1 171 ? 9.633 0.777 2.555 1 90.44 171 GLU A C 1
ATOM 1418 O O . GLU A 1 171 ? 10.648 0.805 3.262 1 90.44 171 GLU A O 1
ATOM 1423 N N . ILE A 1 172 ? 9.289 -0.184 1.711 1 93.38 172 ILE A N 1
ATOM 1424 C CA . ILE A 1 172 ? 10.164 -1.329 1.467 1 93.38 172 ILE A CA 1
ATOM 1425 C C . ILE A 1 172 ? 10.867 -1.16 0.125 1 93.38 172 ILE A C 1
ATOM 1427 O O . ILE A 1 172 ? 10.234 -0.857 -0.887 1 93.38 172 ILE A O 1
ATOM 1431 N N . GLU A 1 173 ? 12.18 -1.315 0.178 1 94.44 173 GLU A N 1
ATOM 1432 C CA . GLU A 1 173 ? 12.984 -1.212 -1.036 1 94.44 173 GLU A CA 1
ATOM 1433 C C . GLU A 1 173 ? 13.492 -2.582 -1.484 1 94.44 173 GLU A C 1
ATOM 1435 O O . GLU A 1 173 ? 13.961 -3.373 -0.666 1 94.44 173 GLU A O 1
ATOM 1440 N N . THR A 1 174 ? 13.32 -2.809 -2.783 1 97.31 174 THR A N 1
ATOM 1441 C CA . THR A 1 174 ? 13.852 -4.047 -3.344 1 97.31 174 THR A CA 1
ATOM 1442 C C . THR A 1 174 ? 15.336 -3.896 -3.676 1 97.31 174 THR A C 1
ATOM 1444 O O . THR A 1 174 ? 15.711 -3.027 -4.461 1 97.31 174 THR A O 1
ATOM 1447 N N . GLU A 1 175 ? 16.141 -4.727 -3.098 1 97.5 175 GLU A N 1
ATOM 1448 C CA . GLU A 1 175 ? 17.578 -4.668 -3.307 1 97.5 175 GLU A CA 1
ATOM 1449 C C . GLU A 1 175 ? 18 -5.527 -4.5 1 97.5 175 GLU A C 1
ATOM 1451 O O . GLU A 1 175 ? 18.953 -5.188 -5.207 1 97.5 175 GLU A O 1
ATOM 1456 N N . GLU A 1 176 ? 17.359 -6.574 -4.625 1 98.25 176 GLU A N 1
ATOM 1457 C CA . GLU A 1 176 ? 17.719 -7.523 -5.676 1 98.25 176 GLU A CA 1
ATOM 1458 C C . GLU A 1 176 ? 16.578 -8.523 -5.918 1 98.25 176 GLU A C 1
ATOM 1460 O O . GLU A 1 176 ? 15.883 -8.914 -4.98 1 98.25 176 GLU A O 1
ATOM 1465 N N . ILE A 1 177 ? 16.359 -8.836 -7.117 1 98.75 177 ILE A N 1
ATOM 1466 C CA . ILE A 1 177 ? 15.453 -9.898 -7.531 1 98.75 177 ILE A CA 1
ATOM 1467 C C . ILE A 1 177 ? 16.234 -11.008 -8.219 1 98.75 177 ILE A C 1
ATOM 1469 O O . ILE A 1 177 ? 16.922 -10.766 -9.219 1 98.75 177 ILE A O 1
ATOM 1473 N N . LYS A 1 178 ? 16.172 -12.211 -7.66 1 98.69 178 LYS A N 1
ATOM 1474 C CA . LYS A 1 178 ? 16.875 -13.359 -8.211 1 98.69 178 LYS A CA 1
ATOM 1475 C C . LYS A 1 178 ? 15.891 -14.453 -8.641 1 98.69 178 LYS A C 1
ATOM 1477 O O . LYS A 1 178 ? 14.898 -14.703 -7.953 1 98.69 178 LYS A O 1
ATOM 1482 N N . VAL A 1 179 ? 16.25 -15.109 -9.711 1 98.69 179 VAL A N 1
ATOM 1483 C CA . VAL A 1 179 ? 15.414 -16.203 -10.188 1 98.69 179 VAL A CA 1
ATOM 1484 C C . VAL A 1 179 ? 16.281 -17.406 -10.562 1 98.69 179 VAL A C 1
ATOM 1486 O O . VAL A 1 179 ? 17.5 -17.266 -10.727 1 98.69 179 VAL A O 1
ATOM 1489 N N . CYS A 1 180 ? 15.719 -18.516 -10.625 1 98.44 180 CYS A N 1
ATOM 1490 C CA . CYS A 1 180 ? 16.422 -19.688 -11.133 1 98.44 180 CYS A CA 1
ATOM 1491 C C . CYS A 1 180 ? 16.453 -19.688 -12.656 1 98.44 180 CYS A C 1
ATOM 1493 O O . CYS A 1 180 ? 15.633 -19.031 -13.297 1 98.44 180 CYS A O 1
ATOM 1495 N N . GLU A 1 181 ? 17.406 -20.391 -13.172 1 97.81 181 GLU A N 1
ATOM 1496 C CA . GLU A 1 181 ? 17.422 -20.656 -14.602 1 97.81 181 GLU A CA 1
ATOM 1497 C C . GLU A 1 181 ? 16.422 -21.75 -14.969 1 97.81 181 GLU A C 1
ATOM 1499 O O . GLU A 1 181 ? 16.297 -22.75 -14.25 1 97.81 181 GLU A O 1
ATOM 1504 N N . ILE A 1 182 ? 15.734 -21.547 -16.047 1 98.56 182 ILE A N 1
ATOM 1505 C CA . ILE A 1 182 ? 14.805 -22.562 -16.516 1 98.56 182 ILE A CA 1
ATOM 1506 C C . ILE A 1 182 ? 15.516 -23.5 -17.484 1 98.56 182 ILE A C 1
ATOM 1508 O O . ILE A 1 182 ? 16.078 -23.047 -18.484 1 98.56 182 ILE A O 1
ATOM 1512 N N . GLY A 1 183 ? 15.523 -24.797 -17.156 1 98.5 183 GLY A N 1
ATOM 1513 C CA . GLY A 1 183 ? 16.141 -25.797 -18 1 98.5 183 GLY A CA 1
ATOM 1514 C C . GLY A 1 183 ? 15.227 -26.297 -19.094 1 98.5 183 GLY A C 1
ATOM 1515 O O . GLY A 1 183 ? 14.836 -27.469 -19.109 1 98.5 183 GLY A O 1
ATOM 1516 N N . TRP A 1 184 ? 15.047 -25.469 -20.109 1 98.5 184 TRP A N 1
ATOM 1517 C CA . TRP A 1 184 ? 14.148 -25.812 -21.203 1 98.5 184 TRP A CA 1
ATOM 1518 C C . TRP A 1 184 ? 14.633 -27.047 -21.953 1 98.5 184 TRP A C 1
ATOM 1520 O O . TRP A 1 184 ? 15.828 -27.188 -22.234 1 98.5 184 TRP A O 1
ATOM 1530 N N . LYS A 1 185 ? 13.711 -27.953 -22.188 1 98.12 185 LYS A N 1
ATOM 1531 C CA . LYS A 1 185 ? 14.008 -29.094 -23.062 1 98.12 185 LYS A CA 1
ATOM 1532 C C . LYS A 1 185 ? 14.07 -28.641 -24.516 1 98.12 185 LYS A C 1
ATOM 1534 O O . LYS A 1 185 ? 13.508 -27.609 -24.891 1 98.12 185 LYS A O 1
ATOM 1539 N N . ALA A 1 186 ? 14.688 -29.422 -25.328 1 96.12 186 ALA A N 1
ATOM 1540 C CA . ALA A 1 186 ? 14.93 -29.062 -26.734 1 96.12 186 ALA A CA 1
ATOM 1541 C C . ALA A 1 186 ? 13.625 -28.766 -27.453 1 96.12 186 ALA A C 1
ATOM 1543 O O . ALA A 1 186 ? 12.703 -29.594 -27.469 1 96.12 186 ALA A O 1
ATOM 1544 N N . GLY A 1 187 ? 13.562 -27.531 -27.953 1 94.94 187 GLY A N 1
ATOM 1545 C CA . GLY A 1 187 ? 12.438 -27.141 -28.781 1 94.94 187 GLY A CA 1
ATOM 1546 C C . GLY A 1 187 ? 11.203 -26.766 -27.984 1 94.94 187 GLY A C 1
ATOM 1547 O O . GLY A 1 187 ? 10.141 -26.516 -28.547 1 94.94 187 GLY A O 1
ATOM 1548 N N . GLN A 1 188 ? 11.281 -26.703 -26.656 1 97.25 188 GLN A N 1
ATOM 1549 C CA . GLN A 1 188 ? 10.094 -26.531 -25.828 1 97.25 188 GLN A CA 1
ATOM 1550 C C . GLN A 1 188 ? 10.094 -25.156 -25.141 1 97.25 188 GLN A C 1
ATOM 1552 O O . GLN A 1 188 ? 9.234 -24.875 -24.312 1 97.25 188 GLN A O 1
ATOM 1557 N N . ASN A 1 189 ? 11.078 -24.328 -25.5 1 97.56 189 ASN A N 1
ATOM 1558 C CA . ASN A 1 189 ? 11.203 -23 -24.906 1 97.56 189 ASN A CA 1
ATOM 1559 C C . ASN A 1 189 ? 10.125 -22.047 -25.406 1 97.56 189 ASN A C 1
ATOM 1561 O O . ASN A 1 189 ? 10.195 -21.562 -26.547 1 97.56 189 ASN A O 1
ATOM 1565 N N . VAL A 1 190 ? 9.188 -21.688 -24.547 1 97.69 190 VAL A N 1
ATOM 1566 C CA . VAL A 1 190 ? 8.031 -20.906 -24.984 1 97.69 190 VAL A CA 1
ATOM 1567 C C . VAL A 1 190 ? 8.383 -19.422 -25 1 97.69 190 VAL A C 1
ATOM 1569 O O . VAL A 1 190 ? 7.551 -18.594 -25.359 1 97.69 190 VAL A O 1
ATOM 1572 N N . THR A 1 191 ? 9.555 -19.047 -24.531 1 96.19 191 THR A N 1
ATOM 1573 C CA . THR A 1 191 ? 9.969 -17.641 -24.484 1 96.19 191 THR A CA 1
ATOM 1574 C C . THR A 1 191 ? 10.555 -17.203 -25.812 1 96.19 191 THR A C 1
ATOM 1576 O O . THR A 1 191 ? 10.984 -16.047 -25.953 1 96.19 191 THR A O 1
ATOM 1579 N N . VAL A 1 192 ? 10.641 -18.094 -26.812 1 94.5 192 VAL A N 1
ATOM 1580 C CA . VAL A 1 192 ? 11.172 -17.766 -28.141 1 94.5 192 VAL A CA 1
ATOM 1581 C C . VAL A 1 192 ? 10.211 -18.266 -29.203 1 94.5 192 VAL A C 1
ATOM 1583 O O . VAL A 1 192 ? 9.406 -19.172 -28.969 1 94.5 192 VAL A O 1
ATOM 1586 N N . GLU A 1 193 ? 10.203 -17.562 -30.328 1 91.5 193 GLU A N 1
ATOM 1587 C CA . GLU A 1 193 ? 9.445 -18 -31.5 1 91.5 193 GLU A CA 1
ATOM 1588 C C . GLU A 1 193 ? 10.367 -18.203 -32.688 1 91.5 193 GLU A C 1
ATOM 1590 O O . GLU A 1 193 ? 11.336 -17.469 -32.875 1 91.5 193 GLU A O 1
ATOM 1595 N N . THR A 1 194 ? 10.109 -19.281 -33.438 1 87.75 194 THR A N 1
ATOM 1596 C CA . THR A 1 194 ? 10.883 -19.578 -34.656 1 87.75 194 THR A CA 1
ATOM 1597 C C . THR A 1 194 ? 10.359 -18.766 -35.844 1 87.75 194 THR A C 1
ATOM 1599 O O . THR A 1 194 ? 9.172 -18.828 -36.156 1 87.75 194 THR A O 1
ATOM 1602 N N . VAL A 1 195 ? 11.141 -17.828 -36.25 1 81.56 195 VAL A N 1
ATOM 1603 C CA . VAL A 1 195 ? 10.758 -17.031 -37.406 1 81.56 195 VAL A CA 1
ATOM 1604 C C . VAL A 1 195 ? 11.562 -17.453 -38.625 1 81.56 195 VAL A C 1
ATOM 1606 O O . VAL A 1 195 ? 12.773 -17.672 -38.531 1 81.56 195 VAL A O 1
ATOM 1609 N N . ALA A 1 196 ? 10.828 -17.891 -39.719 1 73.94 196 ALA A N 1
ATOM 1610 C CA . ALA A 1 196 ? 11.453 -18.25 -40.969 1 73.94 196 ALA A CA 1
ATOM 1611 C C . ALA A 1 196 ? 12.109 -17.047 -41.625 1 73.94 196 ALA A C 1
ATOM 1613 O O . ALA A 1 196 ? 11.531 -15.953 -41.656 1 73.94 196 ALA A O 1
ATOM 1614 N N . LYS A 1 197 ? 13.406 -17.062 -41.781 1 65 197 LYS A N 1
ATOM 1615 C CA . LYS A 1 197 ? 14.055 -15.953 -42.469 1 65 197 LYS A CA 1
ATOM 1616 C C . LYS A 1 197 ? 13.781 -16.016 -43.969 1 65 197 LYS A C 1
ATOM 1618 O O . LYS A 1 197 ? 13.891 -17.078 -44.594 1 65 197 LYS A O 1
ATOM 1623 N N . LYS A 1 198 ? 12.977 -15.039 -44.406 1 57 198 LYS A N 1
ATOM 1624 C CA . LYS A 1 198 ? 12.797 -14.898 -45.875 1 57 198 LYS A CA 1
ATOM 1625 C C . LYS A 1 198 ? 14.117 -14.594 -46.562 1 57 198 LYS A C 1
ATOM 1627 O O . LYS A 1 198 ? 14.859 -13.703 -46.125 1 57 198 LYS A O 1
ATOM 1632 N N . VAL A 1 199 ? 14.695 -15.594 -47.094 1 52.12 199 VAL A N 1
ATOM 1633 C CA . VAL A 1 199 ? 15.852 -15.328 -47.969 1 52.12 199 VAL A CA 1
ATOM 1634 C C . VAL A 1 199 ? 15.445 -14.414 -49.094 1 52.12 199 VAL A C 1
ATOM 1636 O O . VAL A 1 199 ? 14.484 -14.703 -49.844 1 52.12 199 VAL A O 1
ATOM 1639 N N . LYS A 1 200 ? 15.766 -13.188 -48.844 1 47.59 200 LYS A N 1
ATOM 1640 C CA . LYS A 1 200 ? 15.477 -12.25 -49.906 1 47.59 200 LYS A CA 1
ATOM 1641 C C . LYS A 1 200 ? 15.969 -12.781 -51.25 1 47.59 200 LYS A C 1
ATOM 1643 O O . LYS A 1 200 ? 15.898 -12.086 -52.25 1 47.59 200 LYS A O 1
ATOM 1648 N N . GLY A 1 201 ? 16.969 -13.68 -51.312 1 48.91 201 GLY A N 1
ATOM 1649 C CA . GLY A 1 201 ? 17.609 -13.727 -52.625 1 48.91 201 GLY A CA 1
ATOM 1650 C C . GLY A 1 201 ? 16.812 -14.5 -53.656 1 48.91 201 GLY A C 1
ATOM 1651 O O . GLY A 1 201 ? 16.109 -15.453 -53.312 1 48.91 201 GLY A O 1
ATOM 1652 N N . GLY A 1 202 ? 16.297 -13.828 -54.75 1 45.53 202 GLY A N 1
ATOM 1653 C CA . GLY A 1 202 ? 15.547 -14.273 -55.938 1 45.53 202 GLY A CA 1
ATOM 1654 C C . GLY A 1 202 ? 16.031 -15.602 -56.469 1 45.53 202 GLY A C 1
ATOM 1655 O O . GLY A 1 202 ? 15.398 -16.188 -57.344 1 45.53 202 GLY A O 1
ATOM 1656 N N . GLY A 1 203 ? 17.484 -15.734 -56.75 1 44.28 203 GLY A N 1
ATOM 1657 C CA . GLY A 1 203 ? 17.891 -16.703 -57.781 1 44.28 203 GLY A CA 1
ATOM 1658 C C . GLY A 1 203 ? 17.719 -18.141 -57.312 1 44.28 203 GLY A C 1
ATOM 1659 O O . GLY A 1 203 ? 17.422 -18.391 -56.156 1 44.28 203 GLY A O 1
ATOM 1660 N N . ALA A 1 204 ? 18 -19.234 -58.281 1 43.44 204 ALA A N 1
ATOM 1661 C CA . ALA A 1 204 ? 17.953 -20.703 -58.312 1 43.44 204 ALA A CA 1
ATOM 1662 C C . ALA A 1 204 ? 18.516 -21.281 -57 1 43.44 204 ALA A C 1
ATOM 1664 O O . ALA A 1 204 ? 18.312 -22.469 -56.719 1 43.44 204 ALA A O 1
ATOM 1665 N N . LYS A 1 205 ? 19.656 -20.625 -56.469 1 40.81 205 LYS A N 1
ATOM 1666 C CA . LYS A 1 205 ? 20.297 -21.219 -55.312 1 40.81 205 LYS A CA 1
ATOM 1667 C C . LYS A 1 205 ? 19.406 -21.125 -54.094 1 40.81 205 LYS A C 1
ATOM 1669 O O . LYS A 1 205 ? 19.844 -21.359 -52.969 1 40.81 205 LYS A O 1
ATOM 1674 N N . LYS A 1 206 ? 18.219 -20.578 -54.375 1 45.81 206 LYS A N 1
ATOM 1675 C CA . LYS A 1 206 ? 17.266 -20.312 -53.281 1 45.81 206 LYS A CA 1
ATOM 1676 C C . LYS A 1 206 ? 16.766 -21.625 -52.656 1 45.81 206 LYS A C 1
ATOM 1678 O O . LYS A 1 206 ? 16.141 -21.609 -51.594 1 45.81 206 LYS A O 1
ATOM 1683 N N . ALA A 1 207 ? 16.703 -22.625 -53.594 1 41.75 207 ALA A N 1
ATOM 1684 C CA . ALA A 1 207 ? 15.945 -23.781 -53.094 1 41.75 207 ALA A CA 1
ATOM 1685 C C . ALA A 1 207 ? 16.656 -24.453 -51.938 1 41.75 207 ALA A C 1
ATOM 1687 O O . ALA A 1 207 ? 16.016 -25.094 -51.094 1 41.75 207 ALA A O 1
ATOM 1688 N N . LYS A 1 208 ? 18.016 -24.641 -52.062 1 45.91 208 LYS A N 1
ATOM 1689 C CA . LYS A 1 208 ? 18.656 -25.516 -51.094 1 45.91 208 LYS A CA 1
ATOM 1690 C C . LYS A 1 208 ? 18.859 -24.812 -49.75 1 45.91 208 LYS A C 1
ATOM 1692 O O . LYS A 1 208 ? 19.391 -25.406 -48.812 1 45.91 208 LYS A O 1
ATOM 1697 N N . ALA A 1 209 ? 18.984 -23.469 -49.781 1 44.62 209 ALA A N 1
ATOM 1698 C CA . ALA A 1 209 ? 19.312 -22.906 -48.469 1 44.62 209 ALA A CA 1
ATOM 1699 C C . ALA A 1 209 ? 18.172 -23.094 -47.469 1 44.62 209 ALA A C 1
ATOM 1701 O O . ALA A 1 209 ? 17.062 -22.578 -47.688 1 44.62 209 ALA A O 1
ATOM 1702 N N . LYS A 1 210 ? 18.016 -24.281 -46.844 1 49.19 210 LYS A N 1
ATOM 1703 C CA . LYS A 1 210 ? 17.188 -24.406 -45.656 1 49.19 210 LYS A CA 1
ATOM 1704 C C . LYS A 1 210 ? 17.078 -23.078 -44.906 1 49.19 210 LYS A C 1
ATOM 1706 O O . LYS A 1 210 ? 18.078 -22.469 -44.562 1 49.19 210 LYS A O 1
ATOM 1711 N N . GLY A 1 211 ? 16.156 -22.25 -45.156 1 51.69 211 GLY A N 1
ATOM 1712 C CA . GLY A 1 211 ? 15.906 -20.969 -44.531 1 51.69 211 GLY A CA 1
ATOM 1713 C C . GLY A 1 211 ? 16.328 -20.922 -43.062 1 51.69 211 GLY A C 1
ATOM 1714 O O . GLY A 1 211 ? 16.062 -21.844 -42.312 1 51.69 211 GLY A O 1
ATOM 1715 N N . LYS A 1 212 ? 17.531 -20.391 -42.75 1 58.78 212 LYS A N 1
ATOM 1716 C CA . LYS A 1 212 ? 18.016 -20.234 -41.375 1 58.78 212 LYS A CA 1
ATOM 1717 C C . LYS A 1 212 ? 16.891 -19.75 -40.469 1 58.78 212 LYS A C 1
ATOM 1719 O O . LYS A 1 212 ? 16.219 -18.766 -40.781 1 58.78 212 LYS A O 1
ATOM 1724 N N . VAL A 1 213 ? 16.203 -20.672 -39.719 1 68.25 213 VAL A N 1
ATOM 1725 C CA . VAL A 1 213 ? 15.18 -20.359 -38.719 1 68.25 213 VAL A CA 1
ATOM 1726 C C . VAL A 1 213 ? 15.828 -19.656 -37.531 1 68.25 213 VAL A C 1
ATOM 1728 O O . VAL A 1 213 ? 16.828 -20.141 -37 1 68.25 213 VAL A O 1
ATOM 1731 N N . ALA A 1 214 ? 15.656 -18.344 -37.438 1 80.25 214 ALA A N 1
ATOM 1732 C CA . ALA A 1 214 ? 16.172 -17.609 -36.281 1 80.25 214 ALA A CA 1
ATOM 1733 C C . ALA A 1 214 ? 15.141 -17.547 -35.156 1 80.25 214 ALA A C 1
ATOM 1735 O O . ALA A 1 214 ? 13.938 -17.516 -35.406 1 80.25 214 ALA A O 1
ATOM 1736 N N . GLU A 1 215 ? 15.617 -17.922 -33.938 1 87 215 GLU A N 1
ATOM 1737 C CA . GLU A 1 215 ? 14.773 -17.781 -32.75 1 87 215 GLU A CA 1
ATOM 1738 C C . GLU A 1 215 ? 14.781 -16.344 -32.219 1 87 215 GLU A C 1
ATOM 1740 O O . GLU A 1 215 ? 15.844 -15.734 -32.094 1 87 215 GLU A O 1
ATOM 1745 N N . GLU A 1 216 ? 13.57 -15.812 -32.188 1 88.5 216 GLU A N 1
ATOM 1746 C CA . GLU A 1 216 ? 13.445 -14.461 -31.625 1 88.5 216 GLU A CA 1
ATOM 1747 C C . GLU A 1 216 ? 12.695 -14.477 -30.297 1 88.5 216 GLU A C 1
ATOM 1749 O O . GLU A 1 216 ? 11.719 -15.219 -30.141 1 88.5 216 GLU A O 1
ATOM 1754 N N . PRO A 1 217 ? 13.188 -13.633 -29.438 1 91.12 217 PRO A N 1
ATOM 1755 C CA . PRO A 1 217 ? 12.477 -13.555 -28.156 1 91.12 217 PRO A CA 1
ATOM 1756 C C . PRO A 1 217 ? 11.031 -13.094 -28.312 1 91.12 217 PRO A C 1
ATOM 1758 O O . PRO A 1 217 ? 10.734 -12.258 -29.156 1 91.12 217 PRO A O 1
ATOM 1761 N N . ARG A 1 218 ? 10.102 -13.688 -27.453 1 92.25 218 ARG A N 1
ATOM 1762 C CA . ARG A 1 218 ? 8.703 -13.25 -27.422 1 92.25 218 ARG A CA 1
ATOM 1763 C C . ARG A 1 218 ? 8.203 -13.094 -26 1 92.25 218 ARG A C 1
ATOM 1765 O O . ARG A 1 218 ? 8.789 -13.648 -25.062 1 92.25 218 ARG A O 1
ATOM 1772 N N . ASP A 1 219 ? 7.148 -12.312 -25.875 1 92.69 219 ASP A N 1
ATOM 1773 C CA . ASP A 1 219 ? 6.543 -12.125 -24.562 1 92.69 219 ASP A CA 1
ATOM 1774 C C . ASP A 1 219 ? 6.023 -13.445 -24 1 92.69 219 ASP A C 1
ATOM 1776 O O . ASP A 1 219 ? 5.43 -14.242 -24.734 1 92.69 219 ASP A O 1
ATOM 1780 N N . SER A 1 220 ? 6.312 -13.688 -22.797 1 95.94 220 SER A N 1
ATOM 1781 C CA . SER A 1 220 ? 5.969 -14.906 -22.078 1 95.94 220 SER A CA 1
ATOM 1782 C C . SER A 1 220 ? 6.016 -14.68 -20.562 1 95.94 220 SER A C 1
ATOM 1784 O O . SER A 1 220 ? 6.887 -13.961 -20.062 1 95.94 220 SER A O 1
ATOM 1786 N N . PHE A 1 221 ? 5.082 -15.234 -19.906 1 97.88 221 PHE A N 1
ATOM 1787 C CA . PHE A 1 221 ? 5.133 -15.234 -18.438 1 97.8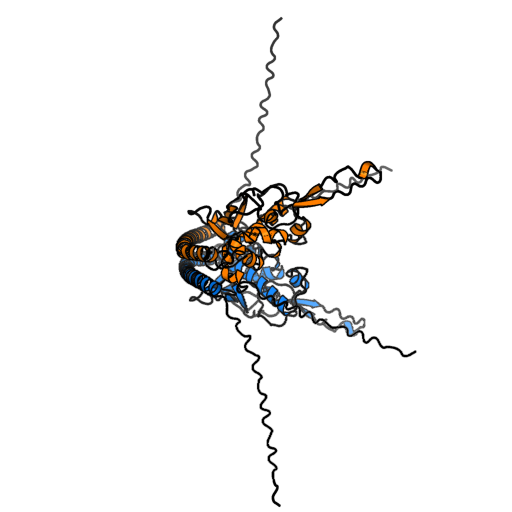8 221 PHE A CA 1
ATOM 1788 C C . PHE A 1 221 ? 6.504 -15.664 -17.953 1 97.88 221 PHE A C 1
ATOM 1790 O O . PHE A 1 221 ? 7.078 -15.031 -17.062 1 97.88 221 PHE A O 1
ATOM 1797 N N . PHE A 1 222 ? 7.062 -16.688 -18.531 1 98.19 222 PHE A N 1
ATOM 1798 C CA . PHE A 1 222 ? 8.305 -17.297 -18.078 1 98.19 222 PHE A CA 1
ATOM 1799 C C . PHE A 1 222 ? 9.5 -16.406 -18.406 1 98.19 222 PHE A C 1
ATOM 1801 O O . PHE A 1 222 ? 10.555 -16.516 -17.781 1 98.19 222 PHE A O 1
ATOM 1808 N N . ARG A 1 223 ? 9.375 -15.523 -19.344 1 95.12 223 ARG A N 1
ATOM 1809 C CA . ARG A 1 223 ? 10.43 -14.57 -19.656 1 95.12 223 ARG A CA 1
ATOM 1810 C C . ARG A 1 223 ? 10.344 -13.344 -18.75 1 95.12 223 ARG A C 1
ATOM 1812 O O . ARG A 1 223 ? 11.336 -12.93 -18.156 1 95.12 223 ARG A O 1
ATOM 1819 N N . ASN A 1 224 ? 9.156 -12.805 -18.656 1 93.62 224 ASN A N 1
ATOM 1820 C CA . ASN A 1 224 ? 8.961 -11.516 -18 1 93.62 224 ASN A CA 1
ATOM 1821 C C . ASN A 1 224 ? 8.984 -11.656 -16.484 1 93.62 224 ASN A C 1
ATOM 1823 O O . ASN A 1 224 ? 9.508 -10.781 -15.789 1 93.62 224 ASN A O 1
ATOM 1827 N N . PHE A 1 225 ? 8.461 -12.711 -15.992 1 96.81 225 PHE A N 1
ATOM 1828 C CA . PHE A 1 225 ? 8.375 -12.883 -14.547 1 96.81 225 PHE A CA 1
ATOM 1829 C C . PHE A 1 225 ? 9.664 -13.469 -13.984 1 96.81 225 PHE A C 1
ATOM 1831 O O . PHE A 1 225 ? 10.078 -13.133 -12.875 1 96.81 225 PHE A O 1
ATOM 1838 N N . PHE A 1 226 ? 10.258 -14.359 -14.719 1 97.12 226 PHE A N 1
ATOM 1839 C CA . PHE A 1 226 ? 11.492 -14.977 -14.242 1 97.12 226 PHE A CA 1
ATOM 1840 C C . PHE A 1 226 ? 12.703 -14.266 -14.828 1 97.12 226 PHE A C 1
ATOM 1842 O O . PHE A 1 226 ? 13.422 -14.828 -15.656 1 97.12 226 PHE A O 1
ATOM 1849 N N . ARG A 1 227 ? 12.992 -13.125 -14.273 1 95.31 227 ARG A N 1
ATOM 1850 C CA . ARG A 1 227 ? 14.117 -12.289 -14.672 1 95.31 227 ARG A CA 1
ATOM 1851 C C . ARG A 1 227 ? 14.891 -11.781 -13.461 1 95.31 227 ARG A C 1
ATOM 1853 O O . ARG A 1 227 ? 14.289 -11.312 -12.484 1 95.31 227 ARG A O 1
ATOM 1860 N N . ASN A 1 228 ? 16.219 -11.898 -13.578 1 97.19 228 ASN A N 1
ATOM 1861 C CA . ASN A 1 228 ? 17.062 -11.266 -12.578 1 97.19 228 ASN A CA 1
ATOM 1862 C C . ASN A 1 228 ? 17.094 -9.75 -12.742 1 97.19 228 ASN A C 1
ATOM 1864 O O . ASN A 1 228 ? 17.25 -9.25 -13.859 1 97.19 228 ASN A O 1
ATOM 1868 N N . LEU A 1 229 ? 16.875 -9.055 -11.633 1 97.12 229 LEU A N 1
ATOM 1869 C CA . LEU A 1 229 ? 16.969 -7.602 -11.656 1 97.12 229 LEU A CA 1
ATOM 1870 C C . LEU A 1 229 ? 17.75 -7.086 -10.461 1 97.12 229 LEU A C 1
ATOM 1872 O O . LEU A 1 229 ? 17.609 -7.602 -9.352 1 97.12 229 LEU A O 1
ATOM 1876 N N . LYS A 1 230 ? 18.562 -6.121 -10.664 1 96.31 230 LYS A N 1
ATOM 1877 C CA . LYS A 1 230 ? 19.312 -5.43 -9.617 1 96.31 230 LYS A CA 1
ATOM 1878 C C . LYS A 1 230 ? 19.578 -3.979 -10.008 1 96.31 230 LYS A C 1
ATOM 1880 O O . LYS A 1 230 ? 19.781 -3.67 -11.18 1 96.31 230 LYS A O 1
ATOM 1885 N N . PRO A 1 231 ? 19.547 -3.18 -8.914 1 93.62 231 PRO A N 1
ATOM 1886 C CA . PRO A 1 231 ? 19.844 -1.785 -9.234 1 93.62 231 PRO A CA 1
ATOM 1887 C C . PRO A 1 231 ? 21.188 -1.625 -9.953 1 93.62 231 PRO A C 1
ATOM 1889 O O . PRO A 1 231 ? 22.156 -2.289 -9.602 1 93.62 231 PRO A O 1
ATOM 1892 N N . GLY A 1 232 ? 21.188 -0.694 -10.953 1 89 232 GLY A N 1
ATOM 1893 C CA . GLY A 1 232 ? 22.422 -0.362 -11.641 1 89 232 GLY A CA 1
ATOM 1894 C C . GLY A 1 232 ? 22.75 -1.339 -12.75 1 89 232 GLY A C 1
ATOM 1895 O O . GLY A 1 232 ? 23.766 -1.17 -13.445 1 89 232 GLY A O 1
ATOM 1896 N N . MET A 1 233 ? 21.906 -2.328 -12.891 1 91.88 233 MET A N 1
ATOM 1897 C CA . MET A 1 233 ? 22.188 -3.271 -13.969 1 91.88 233 MET A CA 1
ATOM 1898 C C . MET A 1 233 ? 21.844 -2.66 -15.328 1 91.88 233 MET A C 1
ATOM 1900 O O . MET A 1 233 ? 21.125 -1.662 -15.398 1 91.88 233 MET A O 1
ATOM 1904 N N . GLU A 1 234 ? 22.422 -3.232 -16.391 1 89.19 234 GLU A N 1
ATOM 1905 C CA . GLU A 1 234 ? 22.078 -2.809 -17.734 1 89.19 234 GLU A CA 1
ATOM 1906 C C . GLU A 1 234 ? 20.656 -3.242 -18.094 1 89.19 234 GLU A C 1
ATOM 1908 O O . GLU A 1 234 ? 20.203 -4.309 -17.672 1 89.19 234 GLU A O 1
ATOM 1913 N N . LEU A 1 235 ? 20.031 -2.371 -18.766 1 87.75 235 LEU A N 1
ATOM 1914 C CA . LEU A 1 235 ? 18.688 -2.713 -19.219 1 87.75 235 LEU A CA 1
ATOM 1915 C C . LEU A 1 235 ? 18.719 -3.93 -20.141 1 87.75 235 LEU A C 1
ATOM 1917 O O . LEU A 1 235 ? 19.484 -3.969 -21.094 1 87.75 235 LEU A O 1
ATOM 1921 N N . PRO A 1 236 ? 17.922 -4.875 -19.797 1 85.88 236 PRO A N 1
ATOM 1922 C CA . PRO A 1 236 ? 17.906 -6.047 -20.688 1 85.88 236 PRO A CA 1
ATOM 1923 C C . PRO A 1 236 ? 17.422 -5.707 -22.094 1 85.88 236 PRO A C 1
ATOM 1925 O O . PRO A 1 236 ? 16.531 -4.871 -22.266 1 85.88 236 PRO A O 1
ATOM 1928 N N . ASP A 1 237 ? 17.938 -6.402 -23.078 1 81.81 237 ASP A N 1
ATOM 1929 C CA . ASP A 1 237 ? 17.672 -6.113 -24.484 1 81.81 237 ASP A CA 1
ATOM 1930 C C . ASP A 1 237 ? 16.266 -6.535 -24.859 1 81.81 237 ASP A C 1
ATOM 1932 O O . ASP A 1 237 ? 15.703 -6.039 -25.844 1 81.81 237 ASP A O 1
ATOM 1936 N N . ASP A 1 238 ? 15.781 -7.367 -24.141 1 82.44 238 ASP A N 1
ATOM 1937 C CA . ASP A 1 238 ? 14.516 -7.961 -24.562 1 82.44 238 ASP A CA 1
ATOM 1938 C C . ASP A 1 238 ? 13.328 -7.25 -23.906 1 82.44 238 ASP A C 1
ATOM 1940 O O . ASP A 1 238 ? 12.188 -7.707 -24.016 1 82.44 238 ASP A O 1
ATOM 1944 N N . ILE A 1 239 ? 13.617 -6.129 -23.234 1 81.69 239 ILE A N 1
ATOM 1945 C CA . ILE A 1 239 ? 12.531 -5.387 -22.609 1 81.69 239 ILE A CA 1
ATOM 1946 C C . ILE A 1 239 ? 11.781 -4.574 -23.656 1 81.69 239 ILE A C 1
ATOM 1948 O O . ILE A 1 239 ? 12.398 -3.918 -24.5 1 81.69 239 ILE A O 1
ATOM 1952 N N . ASN A 1 240 ? 10.508 -4.836 -23.609 1 73.56 240 ASN A N 1
ATOM 1953 C CA . ASN A 1 240 ? 9.672 -3.959 -24.438 1 73.56 240 ASN A CA 1
ATOM 1954 C C . ASN A 1 240 ? 9.641 -2.537 -23.891 1 73.56 240 ASN A C 1
ATOM 1956 O O . ASN A 1 240 ? 8.93 -2.256 -22.922 1 73.56 240 ASN A O 1
ATOM 1960 N N . LEU A 1 241 ? 10.359 -1.696 -24.5 1 71.38 241 LEU A N 1
ATOM 1961 C CA . LEU A 1 241 ? 10.555 -0.338 -24 1 71.38 241 LEU A CA 1
ATOM 1962 C C . LEU A 1 241 ? 9.242 0.434 -24 1 71.38 241 LEU A C 1
ATOM 1964 O O . LEU A 1 241 ? 9.023 1.29 -23.141 1 71.38 241 LEU A O 1
ATOM 1968 N N . GLU A 1 242 ? 8.461 0.064 -25 1 69.88 242 GLU A N 1
ATOM 1969 C CA . GLU A 1 242 ? 7.176 0.751 -25.062 1 69.88 242 GLU A CA 1
ATOM 1970 C C . GLU A 1 242 ? 6.332 0.439 -23.828 1 69.88 242 GLU A C 1
ATOM 1972 O O . GLU A 1 242 ? 5.734 1.34 -23.234 1 69.88 242 GLU A O 1
ATOM 1977 N N . GLU A 1 243 ? 6.375 -0.793 -23.453 1 71.44 243 GLU A N 1
ATOM 1978 C CA . GLU A 1 243 ? 5.621 -1.216 -22.281 1 71.44 243 GLU A CA 1
ATOM 1979 C C . GLU A 1 243 ? 6.254 -0.682 -21 1 71.44 243 GLU A C 1
ATOM 1981 O O . GLU A 1 243 ? 5.547 -0.26 -20.078 1 71.44 243 GLU A O 1
ATOM 1986 N N . ALA A 1 244 ? 7.5 -0.716 -21.047 1 71.19 244 ALA A N 1
ATOM 1987 C CA . ALA A 1 244 ? 8.227 -0.209 -19.891 1 71.19 244 ALA A CA 1
ATOM 1988 C C . ALA A 1 244 ? 7.977 1.284 -19.688 1 71.19 244 ALA A C 1
ATOM 1990 O O . ALA A 1 244 ? 7.82 1.753 -18.562 1 71.19 244 ALA A O 1
ATOM 1991 N N . ARG A 1 245 ? 7.906 2.012 -20.719 1 68.62 245 ARG A N 1
ATOM 1992 C CA . ARG A 1 245 ? 7.68 3.453 -20.672 1 68.62 245 ARG A CA 1
ATOM 1993 C C . ARG A 1 245 ? 6.273 3.768 -20.188 1 68.62 245 ARG A C 1
ATOM 1995 O O . ARG A 1 245 ? 6.043 4.809 -19.562 1 68.62 245 ARG A O 1
ATOM 2002 N N . ALA A 1 246 ? 5.406 2.768 -20.422 1 67.12 246 ALA A N 1
ATOM 2003 C CA . ALA A 1 246 ? 4.035 2.947 -19.953 1 67.12 246 ALA A CA 1
ATOM 2004 C C . ALA A 1 246 ? 3.961 2.928 -18.422 1 67.12 246 ALA A C 1
ATOM 2006 O O . ALA A 1 246 ? 3.01 3.447 -17.844 1 67.12 246 ALA A O 1
ATOM 2007 N N . LEU A 1 247 ? 4.957 2.412 -17.875 1 67.12 247 LEU A N 1
ATOM 2008 C CA . LEU A 1 247 ? 5.039 2.367 -16.422 1 67.12 247 LEU A CA 1
ATOM 2009 C C . LEU A 1 247 ? 5.508 3.705 -15.852 1 67.12 247 LEU A C 1
ATOM 2011 O O . LEU A 1 247 ? 5.379 3.961 -14.656 1 67.12 247 LEU A O 1
ATOM 2015 N N . CYS A 1 248 ? 6.121 4.512 -16.734 1 62.59 248 CYS A N 1
ATOM 2016 C CA . CYS A 1 248 ? 6.676 5.789 -16.312 1 62.59 248 CYS A CA 1
ATOM 2017 C C . CYS A 1 248 ? 5.633 6.898 -16.422 1 62.59 248 CYS A C 1
ATOM 2019 O O . CYS A 1 248 ? 4.738 6.84 -17.266 1 62.59 248 CYS A O 1
ATOM 2021 N N . ASP A 1 249 ? 5.621 7.777 -15.438 1 58.16 249 ASP A N 1
ATOM 2022 C CA . ASP A 1 249 ? 4.82 8.984 -15.625 1 58.16 249 ASP A CA 1
ATOM 2023 C C . ASP A 1 249 ? 5.309 9.781 -16.844 1 58.16 249 ASP A C 1
ATOM 2025 O O . ASP A 1 249 ? 6.508 9.852 -17.094 1 58.16 249 ASP A O 1
ATOM 2029 N N . GLU A 1 250 ? 4.441 10.055 -17.844 1 53.28 250 GLU A N 1
ATOM 2030 C CA . GLU A 1 250 ? 4.621 10.703 -19.141 1 53.28 250 GLU A CA 1
ATOM 2031 C C . GLU A 1 250 ? 5.75 11.727 -19.094 1 53.28 250 GLU A C 1
ATOM 2033 O O . GLU A 1 250 ? 6.453 11.93 -20.078 1 53.28 250 GLU A O 1
ATOM 2038 N N . GLU A 1 251 ? 5.949 12.367 -18.016 1 53.06 251 GLU A N 1
ATOM 2039 C CA . GLU A 1 251 ? 6.805 13.547 -18.062 1 53.06 251 GLU A CA 1
ATOM 2040 C C . GLU A 1 251 ? 8.273 13.18 -17.875 1 53.06 251 GLU A C 1
ATOM 2042 O O . GLU A 1 251 ? 9.164 13.969 -18.188 1 53.06 251 GLU A O 1
ATOM 2047 N N . ASP A 1 252 ? 8.578 12.008 -17.391 1 56.31 252 ASP A N 1
ATOM 2048 C CA . ASP A 1 252 ? 9.961 11.805 -17 1 56.31 252 ASP A CA 1
ATOM 2049 C C . ASP A 1 252 ? 10.633 10.734 -17.859 1 56.31 252 ASP A C 1
ATOM 2051 O O . ASP A 1 252 ? 10.18 9.594 -17.891 1 56.31 252 ASP A O 1
ATOM 2055 N N . GLU A 1 253 ? 11.242 11.195 -18.891 1 61.72 253 GLU A N 1
ATOM 2056 C CA . GLU A 1 253 ? 12.133 10.281 -19.594 1 61.72 253 GLU A CA 1
ATOM 2057 C C . GLU A 1 253 ? 13.148 9.656 -18.625 1 61.72 253 GLU A C 1
ATOM 2059 O O . GLU A 1 253 ? 14 10.352 -18.078 1 61.72 253 GLU A O 1
ATOM 2064 N N . GLU A 1 254 ? 12.852 8.422 -18.172 1 66.88 254 GLU A N 1
ATOM 2065 C CA . GLU A 1 254 ? 13.773 7.773 -17.234 1 66.88 254 GLU A CA 1
ATOM 2066 C C . GLU A 1 254 ? 15 7.23 -17.969 1 66.88 254 GLU A C 1
ATOM 2068 O O . GLU A 1 254 ? 14.891 6.691 -19.078 1 66.88 254 GLU A O 1
ATOM 2073 N N . ASP A 1 255 ? 16.156 7.578 -17.562 1 81 255 ASP A N 1
ATOM 2074 C CA . ASP A 1 255 ? 17.375 6.898 -18.031 1 81 255 ASP A CA 1
ATOM 2075 C C . ASP A 1 255 ? 17.328 5.414 -17.672 1 81 255 ASP A C 1
ATOM 2077 O O . ASP A 1 255 ? 16.328 4.91 -17.172 1 81 255 ASP A O 1
ATOM 2081 N N . ASP A 1 256 ? 18.297 4.699 -18.031 1 82.12 256 ASP A N 1
ATOM 2082 C CA . ASP A 1 256 ? 18.344 3.248 -17.859 1 82.12 256 ASP A CA 1
ATOM 2083 C C . ASP A 1 256 ? 18.203 2.854 -16.391 1 82.12 256 ASP A C 1
ATOM 2085 O O . ASP A 1 256 ? 17.5 1.889 -16.078 1 82.12 256 ASP A O 1
ATOM 2089 N N . GLU A 1 257 ? 18.812 3.646 -15.625 1 85.56 257 GLU A N 1
ATOM 2090 C CA . GLU A 1 257 ? 18.75 3.357 -14.195 1 85.56 257 GLU A CA 1
ATOM 2091 C C . GLU A 1 257 ? 17.328 3.512 -13.656 1 85.56 257 GLU A C 1
ATOM 2093 O O . GLU A 1 257 ? 16.859 2.666 -12.898 1 85.56 257 GLU A O 1
ATOM 2098 N N . GLY A 1 258 ? 16.719 4.566 -14.055 1 86.88 258 GLY A N 1
ATOM 2099 C CA . GLY A 1 258 ? 15.336 4.793 -13.656 1 86.88 258 GLY A CA 1
ATOM 2100 C C . GLY A 1 258 ? 14.383 3.729 -14.172 1 86.88 258 GLY A C 1
ATOM 2101 O O . GLY A 1 258 ? 13.445 3.34 -13.477 1 86.88 258 GLY A O 1
ATOM 2102 N N . MET A 1 259 ? 14.695 3.252 -15.305 1 87.88 259 MET A N 1
ATOM 2103 C CA . MET A 1 259 ? 13.852 2.217 -15.898 1 87.88 259 MET A CA 1
ATOM 2104 C C . MET A 1 259 ? 13.984 0.904 -15.133 1 87.88 259 MET A C 1
ATOM 2106 O O . MET A 1 259 ? 12.984 0.22 -14.883 1 87.88 259 MET A O 1
ATOM 2110 N N . ILE A 1 260 ? 15.164 0.551 -14.789 1 92.31 260 ILE A N 1
ATOM 2111 C CA . ILE A 1 260 ? 15.406 -0.668 -14.023 1 92.31 260 ILE A CA 1
ATOM 2112 C C . ILE A 1 260 ? 14.656 -0.594 -12.695 1 92.31 260 ILE A C 1
ATOM 2114 O O . ILE A 1 260 ? 14.031 -1.567 -12.273 1 92.31 260 ILE A O 1
ATOM 2118 N N . GLU A 1 261 ? 14.711 0.553 -12.109 1 91.25 261 GLU A N 1
ATOM 2119 C CA . GLU A 1 261 ? 14.023 0.735 -10.836 1 91.25 261 GLU A CA 1
ATOM 2120 C C . GLU A 1 261 ? 12.516 0.553 -10.992 1 91.25 261 GLU A C 1
ATOM 2122 O O . GLU A 1 261 ? 11.867 -0.063 -10.148 1 91.25 261 GLU A O 1
ATOM 2127 N N . LEU A 1 262 ? 12.078 1.081 -12.055 1 90.62 262 LEU A N 1
ATOM 2128 C CA . LEU A 1 262 ? 10.656 0.946 -12.328 1 90.62 262 LEU A CA 1
ATOM 2129 C C . LEU A 1 262 ? 10.281 -0.512 -12.586 1 90.62 262 LEU A C 1
ATOM 2131 O O . LEU A 1 262 ? 9.258 -0.991 -12.094 1 90.62 262 LEU A O 1
ATOM 2135 N N . LEU A 1 263 ? 11.109 -1.186 -13.32 1 92.62 263 LEU A N 1
ATOM 2136 C CA . LEU A 1 263 ? 10.883 -2.602 -13.594 1 92.62 263 LEU A CA 1
ATOM 2137 C C . LEU A 1 263 ? 10.898 -3.408 -12.297 1 92.62 263 LEU A C 1
ATOM 2139 O O . LEU A 1 263 ? 10.047 -4.281 -12.094 1 92.62 263 LEU A O 1
ATOM 2143 N N . MET A 1 264 ? 11.797 -3.086 -11.5 1 96 264 MET A N 1
ATOM 2144 C CA . MET A 1 264 ? 11.906 -3.789 -10.227 1 96 264 MET A CA 1
ATOM 2145 C C . MET A 1 264 ? 10.688 -3.529 -9.352 1 96 264 MET A C 1
ATOM 2147 O O . MET A 1 264 ? 10.172 -4.445 -8.703 1 96 264 MET A O 1
ATOM 2151 N N . GLU A 1 265 ? 10.266 -2.32 -9.297 1 94.06 265 GLU A N 1
ATOM 2152 C CA . GLU A 1 265 ? 9.086 -1.972 -8.516 1 94.06 265 GLU A CA 1
ATOM 2153 C C . GLU A 1 265 ? 7.848 -2.725 -9.008 1 94.06 265 GLU A C 1
ATOM 2155 O O . GLU A 1 265 ? 7.094 -3.279 -8.203 1 94.06 265 GLU A O 1
ATOM 2160 N N . ASN A 1 266 ? 7.684 -2.713 -10.258 1 94.06 266 ASN A N 1
ATOM 2161 C CA . ASN A 1 266 ? 6.547 -3.42 -10.836 1 94.06 266 ASN A CA 1
ATOM 2162 C C . ASN A 1 266 ? 6.617 -4.918 -10.562 1 94.06 266 ASN A C 1
ATOM 2164 O O . ASN A 1 266 ? 5.613 -5.539 -10.219 1 94.06 266 ASN A O 1
ATOM 2168 N N . ASP A 1 267 ? 7.746 -5.449 -10.805 1 96.88 267 ASP A N 1
ATOM 2169 C CA . ASP A 1 267 ? 7.961 -6.871 -10.547 1 96.88 267 ASP A CA 1
ATOM 2170 C C . ASP A 1 267 ? 7.66 -7.219 -9.094 1 96.88 267 ASP A C 1
ATOM 2172 O O . ASP A 1 267 ? 6.977 -8.203 -8.812 1 96.88 267 ASP A O 1
ATOM 2176 N N . TYR A 1 268 ? 8.141 -6.352 -8.266 1 97.69 268 TYR A N 1
ATOM 2177 C CA . TYR A 1 268 ? 7.902 -6.562 -6.844 1 97.69 268 TYR A CA 1
ATOM 2178 C C . TYR A 1 268 ? 6.414 -6.5 -6.527 1 97.69 268 TYR A C 1
ATOM 2180 O O . TYR A 1 268 ? 5.91 -7.281 -5.711 1 97.69 268 TYR A O 1
ATOM 2188 N N . GLU A 1 269 ? 5.695 -5.672 -7.078 1 96.31 269 GLU A N 1
ATOM 2189 C CA . GLU A 1 269 ? 4.254 -5.559 -6.875 1 96.31 269 GLU A CA 1
ATOM 2190 C C . GLU A 1 269 ? 3.535 -6.836 -7.309 1 96.31 269 GLU A C 1
ATOM 2192 O O . GLU A 1 269 ? 2.633 -7.309 -6.617 1 96.31 269 GLU A O 1
ATOM 2197 N N . ILE A 1 270 ? 3.879 -7.355 -8.391 1 97.75 270 ILE A N 1
ATOM 2198 C CA . ILE A 1 270 ? 3.307 -8.617 -8.859 1 97.75 270 ILE A CA 1
ATOM 2199 C C . ILE A 1 270 ? 3.596 -9.719 -7.844 1 97.75 270 ILE A C 1
ATOM 2201 O O . ILE A 1 270 ? 2.697 -10.469 -7.461 1 97.75 270 ILE A O 1
ATOM 2205 N N . GLY A 1 271 ? 4.836 -9.766 -7.422 1 98.56 271 GLY A N 1
ATOM 2206 C CA . GLY A 1 271 ? 5.203 -10.734 -6.398 1 98.56 271 GLY A CA 1
ATOM 2207 C C . GLY A 1 271 ? 4.375 -10.609 -5.133 1 98.56 271 GLY A C 1
ATOM 2208 O O . GLY A 1 271 ? 3.973 -11.609 -4.543 1 98.56 271 GLY A O 1
ATOM 2209 N N . CYS A 1 272 ? 4.176 -9.414 -4.746 1 97.56 272 CYS A N 1
ATOM 2210 C CA . CYS A 1 272 ? 3.359 -9.172 -3.562 1 97.56 272 CYS A CA 1
ATOM 2211 C C . CYS A 1 272 ? 1.944 -9.703 -3.76 1 97.56 272 CYS A C 1
ATOM 2213 O O . CYS A 1 272 ? 1.357 -10.273 -2.838 1 97.56 272 CYS A O 1
ATOM 2215 N N . CYS A 1 273 ? 1.367 -9.516 -4.906 1 97.94 273 CYS A N 1
ATOM 2216 C CA . CYS A 1 273 ? 0.022 -10.008 -5.191 1 97.94 273 CYS A CA 1
ATOM 2217 C C . CYS A 1 273 ? -0.031 -11.531 -5.133 1 97.94 273 CYS A C 1
ATOM 2219 O O . CYS A 1 273 ? -0.98 -12.102 -4.594 1 97.94 273 CYS A O 1
ATOM 2221 N N . ILE A 1 274 ? 0.954 -12.148 -5.648 1 98.69 274 ILE A N 1
ATOM 2222 C CA . ILE A 1 274 ? 1.013 -13.602 -5.582 1 98.69 274 ILE A CA 1
ATOM 2223 C C . ILE A 1 274 ? 1.137 -14.055 -4.129 1 98.69 274 ILE A C 1
ATOM 2225 O O . ILE A 1 274 ? 0.395 -14.93 -3.676 1 98.69 274 ILE A O 1
ATOM 2229 N N . ARG A 1 275 ? 1.993 -13.391 -3.406 1 98.25 275 ARG A N 1
ATOM 2230 C CA . ARG A 1 275 ? 2.299 -13.75 -2.023 1 98.25 275 ARG A CA 1
ATOM 2231 C C . ARG A 1 275 ? 1.081 -13.555 -1.127 1 98.25 275 ARG A C 1
ATOM 2233 O O . ARG A 1 275 ? 0.727 -14.438 -0.348 1 98.25 275 ARG A O 1
ATOM 2240 N N . ASP A 1 276 ? 0.416 -12.469 -1.315 1 96.94 276 ASP A N 1
ATOM 2241 C CA . ASP A 1 276 ? -0.541 -12.031 -0.302 1 96.94 276 ASP A CA 1
ATOM 2242 C C . ASP A 1 276 ? -1.974 -12.336 -0.735 1 96.94 276 ASP A C 1
ATOM 2244 O O . ASP A 1 276 ? -2.889 -12.352 0.092 1 96.94 276 ASP A O 1
ATOM 2248 N N . GLN A 1 277 ? -2.158 -12.523 -2.033 1 97.69 277 GLN A N 1
ATOM 2249 C CA . GLN A 1 277 ? -3.521 -12.727 -2.514 1 97.69 277 GLN A CA 1
ATOM 2250 C C . GLN A 1 277 ? -3.68 -14.102 -3.158 1 97.69 277 GLN A C 1
ATOM 2252 O O . GLN A 1 277 ? -4.508 -14.906 -2.723 1 97.69 277 GLN A O 1
ATOM 2257 N N . LEU A 1 278 ? -2.871 -14.445 -4.066 1 98.62 278 LEU A N 1
ATOM 2258 C CA . LEU A 1 278 ? -3.027 -15.664 -4.855 1 98.62 278 LEU A CA 1
ATOM 2259 C C . LEU A 1 278 ? -2.799 -16.906 -3.992 1 98.62 278 LEU A C 1
ATOM 2261 O O . LEU A 1 278 ? -3.674 -17.766 -3.898 1 98.62 278 LEU A O 1
ATOM 2265 N N . VAL A 1 279 ? -1.672 -16.969 -3.299 1 98.69 279 VAL A N 1
ATOM 2266 C CA . VAL A 1 279 ? -1.285 -18.156 -2.555 1 98.69 279 VAL A CA 1
ATOM 2267 C C . VAL A 1 279 ? -2.301 -18.438 -1.445 1 98.69 279 VAL A C 1
ATOM 2269 O O . VAL A 1 279 ? -2.803 -19.547 -1.313 1 98.69 279 VAL A O 1
ATOM 2272 N N . PRO A 1 280 ? -2.717 -17.406 -0.735 1 98.12 280 PRO A N 1
ATOM 2273 C CA . PRO A 1 280 ? -3.635 -17.672 0.374 1 98.12 280 PRO A CA 1
ATOM 2274 C C . PRO A 1 280 ? -5.023 -18.109 -0.099 1 98.12 280 PRO A C 1
ATOM 2276 O O . PRO A 1 280 ? -5.625 -19.016 0.483 1 98.12 280 PRO A O 1
ATOM 2279 N N . PHE A 1 281 ? -5.457 -17.484 -1.224 1 98.31 281 PHE A N 1
ATOM 2280 C CA . PHE A 1 281 ? -6.855 -17.703 -1.584 1 98.31 281 PHE A CA 1
ATOM 2281 C C . PHE A 1 281 ? -6.98 -18.141 -3.039 1 98.31 281 PHE A C 1
ATOM 2283 O O . PHE A 1 281 ? -7.844 -17.641 -3.768 1 98.31 281 PHE A O 1
ATOM 2290 N N . ALA A 1 282 ? -6.156 -19.047 -3.422 1 98.56 282 ALA A N 1
ATOM 2291 C CA . ALA A 1 282 ? -6.082 -19.5 -4.805 1 98.56 282 ALA A CA 1
ATOM 2292 C C . ALA A 1 282 ? -7.426 -20.047 -5.273 1 98.56 282 ALA A C 1
ATOM 2294 O O . ALA A 1 282 ? -7.793 -19.891 -6.441 1 98.56 282 ALA A O 1
ATOM 2295 N N . VAL A 1 283 ? -8.188 -20.688 -4.395 1 98.56 283 VAL A N 1
ATOM 2296 C CA . VAL A 1 283 ? -9.469 -21.281 -4.758 1 98.56 283 VAL A CA 1
ATOM 2297 C C . VAL A 1 283 ? -10.445 -20.188 -5.18 1 98.56 283 VAL A C 1
ATOM 2299 O O . VAL A 1 283 ? -11.156 -20.328 -6.172 1 98.56 283 VAL A O 1
ATOM 2302 N N . ARG A 1 284 ? -10.375 -19.109 -4.453 1 98.31 284 ARG A N 1
ATOM 2303 C CA . ARG A 1 284 ? -11.281 -18.016 -4.75 1 98.31 284 ARG A CA 1
ATOM 2304 C C . ARG A 1 284 ? -10.867 -17.297 -6.027 1 98.31 284 ARG A C 1
ATOM 2306 O O . ARG A 1 284 ? -11.711 -16.75 -6.742 1 98.31 284 ARG A O 1
ATOM 2313 N N . TRP A 1 285 ? -9.625 -17.281 -6.285 1 98.31 285 TRP A N 1
ATOM 2314 C CA . TRP A 1 285 ? -9.156 -16.766 -7.57 1 98.31 285 TRP A CA 1
ATOM 2315 C C . TRP A 1 285 ? -9.539 -17.703 -8.703 1 98.31 285 TRP A C 1
ATOM 2317 O O . TRP A 1 285 ? -10 -17.266 -9.766 1 98.31 285 TRP A O 1
ATOM 2327 N N . TYR A 1 286 ? -9.367 -18.984 -8.453 1 98.31 286 TYR A N 1
ATOM 2328 C CA . TYR A 1 286 ? -9.75 -20 -9.438 1 98.31 286 TYR A CA 1
ATOM 2329 C C . TYR A 1 286 ? -11.219 -19.859 -9.812 1 98.31 286 TYR A C 1
ATOM 2331 O O . TYR A 1 286 ? -11.578 -19.891 -10.992 1 98.31 286 TYR A O 1
ATOM 2339 N N . THR A 1 287 ? -12.055 -19.688 -8.828 1 97.38 287 THR A N 1
ATOM 2340 C CA . THR A 1 287 ? -13.492 -19.625 -9.07 1 97.38 287 THR A CA 1
ATOM 2341 C C . THR A 1 287 ? -13.898 -18.266 -9.609 1 97.38 287 THR A C 1
ATOM 2343 O O . THR A 1 287 ? -15.023 -18.078 -10.094 1 97.38 287 THR A O 1
ATOM 2346 N N . GLY A 1 288 ? -13.031 -17.25 -9.484 1 96.5 288 GLY A N 1
ATOM 2347 C CA . GLY A 1 288 ? -13.336 -15.906 -9.945 1 96.5 288 GLY A CA 1
ATOM 2348 C C . GLY A 1 288 ? -13.953 -15.031 -8.867 1 96.5 288 GLY A C 1
ATOM 2349 O O . GLY A 1 288 ? -14.164 -13.828 -9.078 1 96.5 288 GLY A O 1
ATOM 2350 N N . GLU A 1 289 ? -14.164 -15.586 -7.668 1 95.69 289 GLU A N 1
ATOM 2351 C CA . GLU A 1 289 ? -14.812 -14.844 -6.594 1 95.69 289 GLU A CA 1
ATOM 2352 C C . GLU A 1 289 ? -13.922 -13.711 -6.094 1 95.69 289 GLU A C 1
ATOM 2354 O O . GLU A 1 289 ? -14.414 -12.688 -5.621 1 95.69 289 GLU A O 1
ATOM 2359 N N . ALA A 1 290 ? -12.609 -13.867 -6.188 1 96.38 290 ALA A N 1
ATOM 2360 C CA . ALA A 1 290 ? -11.672 -12.859 -5.711 1 96.38 290 ALA A CA 1
ATOM 2361 C C . ALA A 1 290 ? -11.375 -11.828 -6.793 1 96.38 290 ALA A C 1
ATOM 2363 O O . ALA A 1 290 ? -10.82 -10.766 -6.512 1 96.38 290 ALA A O 1
ATOM 2364 N N . ALA A 1 291 ? -11.734 -12.109 -8.016 1 94.31 291 ALA A N 1
ATOM 2365 C CA . ALA A 1 291 ? -11.445 -11.227 -9.141 1 94.31 291 ALA A CA 1
ATOM 2366 C C . ALA A 1 291 ? -12.352 -10 -9.125 1 94.31 291 ALA A C 1
ATOM 2368 O O . ALA A 1 291 ? -13.508 -10.078 -8.695 1 94.31 291 ALA A O 1
ATOM 2369 N N . PRO A 1 292 ? -11.789 -8.805 -9.477 1 86.75 292 PRO A N 1
ATOM 2370 C CA . PRO A 1 292 ? -12.641 -7.621 -9.547 1 86.75 292 PRO A CA 1
ATOM 2371 C C . PRO A 1 292 ? -13.789 -7.777 -10.547 1 86.75 292 PRO A C 1
ATOM 2373 O O . PRO A 1 292 ? -13.656 -8.508 -11.531 1 86.75 292 PRO A O 1
ATOM 2376 N N . ASP A 1 293 ? -15.023 -7.273 -10.141 1 73.75 293 ASP A N 1
ATOM 2377 C CA . ASP A 1 293 ? -16.188 -7.359 -11.016 1 73.75 293 ASP A CA 1
ATOM 2378 C C . ASP A 1 293 ? -15.922 -6.684 -12.359 1 73.75 293 ASP A C 1
ATOM 2380 O O . ASP A 1 293 ? -15.281 -5.629 -12.414 1 73.75 293 ASP A O 1
ATOM 2384 N N . ASP A 1 294 ? -15.953 -7.402 -13.383 1 60.41 294 ASP A N 1
ATOM 2385 C CA . ASP A 1 294 ? -15.867 -6.824 -14.727 1 60.41 294 ASP A CA 1
ATOM 2386 C C . ASP A 1 294 ? -17.062 -5.918 -15.008 1 60.41 294 ASP A C 1
ATOM 2388 O O . ASP A 1 294 ? -18.156 -6.398 -15.312 1 60.41 294 ASP A O 1
ATOM 2392 N N . ASP A 1 295 ? -17.453 -4.988 -14.234 1 50.34 295 ASP A N 1
ATOM 2393 C CA . ASP A 1 295 ? -18.578 -4.195 -14.695 1 50.34 295 ASP A CA 1
ATOM 2394 C C . ASP A 1 295 ? -18.5 -3.926 -16.188 1 50.34 295 ASP A C 1
ATOM 2396 O O . ASP A 1 295 ? -19.312 -3.176 -16.75 1 50.34 295 ASP A O 1
ATOM 2400 N N . ASP A 1 296 ? -17.359 -4.043 -16.844 1 43.53 296 ASP A N 1
ATOM 2401 C CA . ASP A 1 296 ? -17.516 -3.664 -18.25 1 43.53 296 ASP A CA 1
ATOM 2402 C C . ASP A 1 296 ? -18.359 -4.695 -19 1 43.53 296 ASP A C 1
ATOM 2404 O O . ASP A 1 296 ? -17.828 -5.664 -19.547 1 43.53 296 ASP A O 1
ATOM 2408 N N . ASP A 1 297 ? -19.406 -5.043 -18.453 1 38.97 297 ASP A N 1
ATOM 2409 C CA . ASP A 1 297 ? -20.328 -5.648 -19.422 1 38.97 297 ASP A CA 1
ATOM 2410 C C . ASP A 1 297 ? -20.328 -4.875 -20.734 1 38.97 297 ASP A C 1
ATOM 2412 O O . ASP A 1 297 ? -20.906 -3.789 -20.828 1 38.97 297 ASP A O 1
ATOM 2416 N N . PHE A 1 298 ? -19.312 -4.887 -21.469 1 35.94 298 PHE A N 1
ATOM 2417 C CA . PHE A 1 298 ? -19.5 -4.551 -22.875 1 35.94 298 PHE A CA 1
ATOM 2418 C C . PHE A 1 298 ? -20.766 -5.195 -23.406 1 35.94 298 PHE A C 1
ATOM 2420 O O . PHE A 1 298 ? -20.812 -6.406 -23.625 1 35.94 298 PHE A O 1
ATOM 2427 N N . ASP A 1 299 ? -21.906 -4.719 -23.031 1 34.41 299 ASP A N 1
ATOM 2428 C CA . ASP A 1 299 ? -23.062 -4.977 -23.891 1 34.41 299 ASP A CA 1
ATOM 2429 C C . ASP A 1 299 ? -22.703 -4.805 -25.359 1 34.41 299 ASP A C 1
ATOM 2431 O O . ASP A 1 299 ? -22.562 -3.68 -25.844 1 34.41 299 ASP A O 1
ATOM 2435 N N . GLU A 1 300 ? -21.859 -5.543 -25.906 1 33.81 300 GLU A N 1
ATOM 2436 C CA . GLU A 1 300 ? -21.875 -5.652 -27.359 1 33.81 300 GLU A CA 1
ATOM 2437 C C . GLU A 1 300 ? -23.297 -5.77 -27.891 1 33.81 300 GLU A C 1
ATOM 2439 O O . GLU A 1 300 ? -23.922 -6.832 -27.797 1 33.81 300 GLU A O 1
ATOM 2444 N N . ASP A 1 301 ? -24.094 -4.785 -27.672 1 32.94 301 ASP A N 1
ATOM 2445 C CA . ASP A 1 301 ? -25.266 -4.715 -28.547 1 32.94 301 ASP A CA 1
ATOM 2446 C C . ASP A 1 301 ? -24.891 -4.973 -30 1 32.94 301 ASP A C 1
ATOM 2448 O O . ASP A 1 301 ? -24.156 -4.195 -30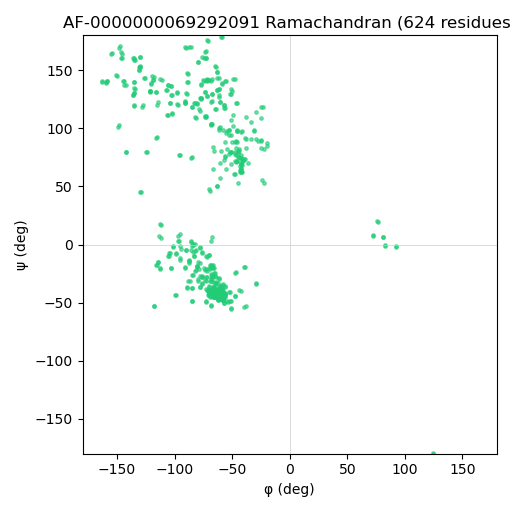.609 1 32.94 301 ASP A O 1
ATOM 2452 N N . ASP A 1 302 ? -24.734 -6.184 -30.375 1 33.41 302 ASP A N 1
ATOM 2453 C CA . ASP A 1 302 ? -24.797 -6.602 -31.781 1 33.41 302 ASP A CA 1
ATOM 2454 C C . ASP A 1 302 ? -25.953 -5.902 -32.5 1 33.41 302 ASP A C 1
ATOM 2456 O O . ASP A 1 302 ? -27.109 -6.219 -32.281 1 33.41 302 ASP A O 1
ATOM 2460 N N . GLU A 1 303 ? -25.938 -4.578 -32.688 1 33.12 303 GLU A N 1
ATOM 2461 C CA . GLU A 1 303 ? -26.812 -3.992 -33.688 1 33.12 303 GLU A CA 1
ATOM 2462 C C . GLU A 1 303 ? -26.797 -4.801 -35 1 33.12 303 GLU A C 1
ATOM 2464 O O . GLU A 1 303 ? -25.781 -4.824 -35.688 1 33.12 303 GLU A O 1
ATOM 2469 N N . GLU A 1 304 ? -27.453 -5.953 -35.031 1 34.53 304 GLU A N 1
ATOM 2470 C CA . GLU A 1 304 ? -27.844 -6.602 -36.281 1 34.53 304 GLU A CA 1
ATOM 2471 C C . GLU A 1 304 ? -28.359 -5.582 -37.312 1 34.53 304 GLU A C 1
ATOM 2473 O O . GLU A 1 304 ? -29.406 -4.977 -37.094 1 34.53 304 GLU A O 1
ATOM 2478 N N . ASP A 1 305 ? -27.469 -4.77 -37.906 1 34.53 305 ASP A N 1
ATOM 2479 C CA . ASP A 1 305 ? -27.844 -4.016 -39.094 1 34.53 305 ASP A CA 1
ATOM 2480 C C . ASP A 1 305 ? -28.656 -4.879 -40.062 1 34.53 305 ASP A C 1
ATOM 2482 O O . ASP A 1 305 ? -28.125 -5.832 -40.625 1 34.53 305 ASP A O 1
ATOM 2486 N N . ASP A 1 306 ? -29.922 -5.152 -39.75 1 35 306 ASP A N 1
ATOM 2487 C CA . ASP A 1 306 ? -30.859 -5.684 -40.75 1 35 306 ASP A CA 1
ATOM 2488 C C . ASP A 1 306 ? -30.797 -4.887 -42.031 1 35 306 ASP A C 1
ATOM 2490 O O . ASP A 1 306 ? -31.219 -3.729 -42.094 1 35 306 ASP A O 1
ATOM 2494 N N . ASP A 1 307 ? -29.719 -4.984 -42.844 1 35.09 307 ASP A N 1
ATOM 2495 C CA . ASP A 1 307 ? -29.703 -4.543 -44.25 1 35.09 307 ASP A CA 1
ATOM 2496 C C . ASP A 1 307 ? -30.953 -5.035 -44.969 1 35.09 307 ASP A C 1
ATOM 2498 O O . ASP A 1 307 ? -31.109 -6.238 -45.219 1 35.09 307 ASP A O 1
ATOM 2502 N N . ASP A 1 308 ? -32.156 -4.484 -44.688 1 35.19 308 ASP A N 1
ATOM 2503 C CA . ASP A 1 308 ? -33.344 -4.652 -45.531 1 35.19 308 ASP A CA 1
ATOM 2504 C C . ASP A 1 308 ? -33 -4.395 -47 1 35.19 308 ASP A C 1
ATOM 2506 O O . ASP A 1 308 ? -32.594 -3.287 -47.375 1 35.19 308 ASP A O 1
ATOM 2510 N N . ASP A 1 309 ? -32.375 -5.371 -47.656 1 35.41 309 ASP A N 1
ATOM 2511 C CA . ASP A 1 309 ? -32.281 -5.453 -49.125 1 35.41 309 ASP A CA 1
ATOM 2512 C C . ASP A 1 309 ? -33.594 -5.102 -49.781 1 35.41 309 ASP A C 1
ATOM 2514 O O . ASP A 1 309 ? -34.594 -5.824 -49.625 1 35.41 309 ASP A O 1
ATOM 2518 N N . ASP A 1 310 ? -34.031 -3.807 -49.719 1 34.22 310 ASP A N 1
ATOM 2519 C CA . ASP A 1 310 ? -35.125 -3.336 -50.562 1 34.22 310 ASP A CA 1
ATOM 2520 C C . ASP A 1 310 ? -34.969 -3.811 -52 1 34.22 310 ASP A C 1
ATOM 2522 O O . ASP A 1 310 ? -33.969 -3.479 -52.656 1 34.22 310 ASP A O 1
ATOM 2526 N N . ASP A 1 311 ? -35.312 -5.055 -52.281 1 33.91 311 ASP A N 1
ATOM 2527 C CA . ASP A 1 311 ? -35.594 -5.57 -53.625 1 33.91 311 ASP A CA 1
ATOM 2528 C C . ASP A 1 311 ? -36.438 -4.594 -54.406 1 33.91 311 ASP A C 1
ATOM 2530 O O . ASP A 1 311 ? -37.594 -4.359 -54.094 1 33.91 311 ASP A O 1
ATOM 2534 N N . GLU A 1 312 ? -35.875 -3.373 -54.781 1 29.45 312 GLU A N 1
ATOM 2535 C CA . GLU A 1 312 ? -36.5 -2.559 -55.812 1 29.45 312 GLU A CA 1
ATOM 2536 C C . GLU A 1 312 ? -36.906 -3.402 -57.031 1 29.45 312 GLU A C 1
ATOM 2538 O O . GLU A 1 312 ? -36.062 -4.152 -57.562 1 29.45 312 GLU A O 1
ATOM 2543 N N . GLU A 1 313 ? -38.156 -3.799 -57.094 1 33.16 313 GLU A N 1
ATOM 2544 C CA . GLU A 1 313 ? -38.938 -4.234 -58.25 1 33.16 313 GLU A CA 1
ATOM 2545 C C . GLU A 1 313 ? -38.688 -3.326 -59.469 1 33.16 313 GLU A C 1
ATOM 2547 O O . GLU A 1 313 ? -39.094 -2.162 -59.469 1 33.16 313 GLU A O 1
ATOM 2552 N N . GLU A 1 314 ? -37.469 -3.252 -60.062 1 25.75 314 GLU A N 1
ATOM 2553 C CA . GLU A 1 314 ? -37.688 -3.037 -61.5 1 25.75 314 GLU A CA 1
ATOM 2554 C C . GLU A 1 314 ? -38.281 -4.277 -62.156 1 25.75 314 GLU A C 1
ATOM 2556 O O . GLU A 1 314 ? -37.938 -5.402 -61.812 1 25.75 314 GLU A O 1
ATOM 2561 N N . LEU B 1 1 ? -83.125 10.625 -8.75 1 24.2 1 LEU B N 1
ATOM 2562 C CA . LEU B 1 1 ? -82.625 9.555 -9.602 1 24.2 1 LEU B CA 1
ATOM 2563 C C . LEU B 1 1 ? -81.312 8.969 -9.031 1 24.2 1 LEU B C 1
ATOM 2565 O O . LEU B 1 1 ? -80.562 9.688 -8.422 1 24.2 1 LEU B O 1
ATOM 2569 N N . SER B 1 2 ? -81.312 7.582 -8.883 1 24.44 2 SER B N 1
ATOM 2570 C CA . SER B 1 2 ? -80.562 6.453 -8.312 1 24.44 2 SER B CA 1
ATOM 2571 C C . SER B 1 2 ? -79.188 6.348 -8.891 1 24.44 2 SER B C 1
ATOM 2573 O O . SER B 1 2 ? -79 5.875 -10.008 1 24.44 2 SER B O 1
ATOM 2575 N N . ASN B 1 3 ? -78.438 7.465 -8.742 1 25.53 3 ASN B N 1
ATOM 2576 C CA . ASN B 1 3 ? -77.062 7.586 -9.297 1 25.53 3 ASN B CA 1
ATOM 2577 C C . ASN B 1 3 ? -76.188 6.402 -8.898 1 25.53 3 ASN B C 1
ATOM 2579 O O . ASN B 1 3 ? -75.875 6.223 -7.719 1 25.53 3 ASN B O 1
ATOM 2583 N N . MET B 1 4 ? -76.375 5.246 -9.633 1 25.73 4 MET B N 1
ATOM 2584 C CA . MET B 1 4 ? -75.75 3.912 -9.625 1 25.73 4 MET B CA 1
ATOM 2585 C C . MET B 1 4 ? -74.25 3.994 -9.719 1 25.73 4 MET B C 1
ATOM 2587 O O . MET B 1 4 ? -73.688 4.523 -10.688 1 25.73 4 MET B O 1
ATOM 2591 N N . GLY B 1 5 ? -73.562 4.289 -8.602 1 24.48 5 GLY B N 1
ATOM 2592 C CA . GLY B 1 5 ? -72.125 4.477 -8.336 1 24.48 5 GLY B CA 1
ATOM 2593 C C . GLY B 1 5 ? -71.312 3.326 -8.828 1 24.48 5 GLY B C 1
ATOM 2594 O O . GLY B 1 5 ? -71.375 2.203 -8.336 1 24.48 5 GLY B O 1
ATOM 2595 N N . LYS B 1 6 ? -71.062 3.285 -10.203 1 25.61 6 LYS B N 1
ATOM 2596 C CA . LYS B 1 6 ? -70.375 2.197 -10.867 1 25.61 6 LYS B CA 1
ATOM 2597 C C . LYS B 1 6 ? -69 1.951 -10.227 1 25.61 6 LYS B C 1
ATOM 2599 O O . LYS B 1 6 ? -68.188 2.857 -10.148 1 25.61 6 LYS B O 1
ATOM 2604 N N . LYS B 1 7 ? -68.938 1.006 -9.328 1 27.11 7 LYS B N 1
ATOM 2605 C CA . LYS B 1 7 ? -67.75 0.463 -8.656 1 27.11 7 LYS B CA 1
ATOM 2606 C C . LYS B 1 7 ? -66.75 -0.031 -9.672 1 27.11 7 LYS B C 1
ATOM 2608 O O . LYS B 1 7 ? -67 -0.997 -10.391 1 27.11 7 LYS B O 1
ATOM 2613 N N . LYS B 1 8 ? -66 0.896 -10.344 1 26.84 8 LYS B N 1
ATOM 2614 C CA . LYS B 1 8 ? -65 0.451 -11.281 1 26.84 8 LYS B CA 1
ATOM 2615 C C . LYS B 1 8 ? -64.062 -0.565 -10.633 1 26.84 8 LYS B C 1
ATOM 2617 O O . LYS B 1 8 ? -63.438 -0.291 -9.586 1 26.84 8 LYS B O 1
ATOM 2622 N N . THR B 1 9 ? -64.312 -1.881 -10.758 1 25.94 9 THR B N 1
ATOM 2623 C CA . THR B 1 9 ? -63.562 -3.041 -10.352 1 25.94 9 THR B CA 1
ATOM 2624 C C . THR B 1 9 ? -62.156 -2.984 -10.961 1 25.94 9 THR B C 1
ATOM 2626 O O . THR B 1 9 ? -62 -2.943 -12.188 1 25.94 9 THR B O 1
ATOM 2629 N N . GLU B 1 10 ? -61.281 -2.115 -10.383 1 27.81 10 GLU B N 1
ATOM 2630 C CA . GLU B 1 10 ? -59.875 -2.066 -10.82 1 27.81 10 GLU B CA 1
ATOM 2631 C C . GLU B 1 10 ? -59.281 -3.471 -10.945 1 27.81 10 GLU B C 1
ATOM 2633 O O . GLU B 1 10 ? -59.438 -4.293 -10.039 1 27.81 10 GLU B O 1
ATOM 2638 N N . PRO B 1 11 ? -59.25 -3.988 -12.258 1 31.03 11 PRO B N 1
ATOM 2639 C CA . PRO B 1 11 ? -58.688 -5.32 -12.469 1 31.03 11 PRO B CA 1
ATOM 2640 C C . PRO B 1 11 ? -57.312 -5.484 -11.797 1 31.03 11 PRO B C 1
ATOM 2642 O O . PRO B 1 11 ? -56.531 -4.535 -11.75 1 31.03 11 PRO B O 1
ATOM 2645 N N . GLU B 1 12 ? -57.25 -6.328 -10.75 1 28.7 12 GLU B N 1
ATOM 2646 C CA . GLU B 1 12 ? -56.062 -6.855 -10.047 1 28.7 12 GLU B CA 1
ATOM 2647 C C . GLU B 1 12 ? -55.031 -7.387 -11.023 1 28.7 12 GLU B C 1
ATOM 2649 O O . GLU B 1 12 ? -55.25 -8.398 -11.688 1 28.7 12 GLU B O 1
ATOM 2654 N N . THR B 1 13 ? -54.531 -6.461 -11.93 1 28.91 13 THR B N 1
ATOM 2655 C CA . THR B 1 13 ? -53.469 -6.996 -12.766 1 28.91 13 THR B CA 1
ATOM 2656 C C . THR B 1 13 ? -52.406 -7.688 -11.906 1 28.91 13 THR B C 1
ATOM 2658 O O . THR B 1 13 ? -51.844 -7.078 -10.992 1 28.91 13 THR B O 1
ATOM 2661 N N . SER B 1 14 ? -52.656 -9.008 -11.648 1 27.28 14 SER B N 1
ATOM 2662 C CA . SER B 1 14 ? -51.656 -9.898 -11.07 1 27.28 14 SER B CA 1
ATOM 2663 C C . SER B 1 14 ? -50.312 -9.766 -11.773 1 27.28 14 SER B C 1
ATOM 2665 O O . SER B 1 14 ? -50.156 -10.18 -12.93 1 27.28 14 SER B O 1
ATOM 2667 N N . LYS B 1 15 ? -49.75 -8.57 -11.719 1 27.88 15 LYS B N 1
ATOM 2668 C CA . LYS B 1 15 ? -48.344 -8.578 -12.172 1 27.88 15 LYS B CA 1
ATOM 2669 C C . LYS B 1 15 ? -47.594 -9.789 -11.617 1 27.88 15 LYS B C 1
ATOM 2671 O O . LYS B 1 15 ? -47.312 -9.852 -10.422 1 27.88 15 LYS B O 1
ATOM 2676 N N . ALA B 1 16 ? -47.875 -10.984 -12.18 1 27.55 16 ALA B N 1
ATOM 2677 C CA . ALA B 1 16 ? -46.969 -12.094 -11.938 1 27.55 16 ALA B CA 1
ATOM 2678 C C . ALA B 1 16 ? -45.5 -11.633 -12.039 1 27.55 16 ALA B C 1
ATOM 2680 O O . ALA B 1 16 ? -45.062 -11.141 -13.086 1 27.55 16 ALA B O 1
ATOM 2681 N N . GLU B 1 17 ? -45.062 -10.961 -10.984 1 29.19 17 GLU B N 1
ATOM 2682 C CA . GLU B 1 17 ? -43.594 -10.797 -10.852 1 29.19 17 GLU B CA 1
ATOM 2683 C C . GLU B 1 17 ? -42.875 -12.039 -11.328 1 29.19 17 GLU B C 1
ATOM 2685 O O . GLU B 1 17 ? -43.031 -13.117 -10.742 1 29.19 17 GLU B O 1
ATOM 2690 N N . ASP B 1 18 ? -42.906 -12.266 -12.633 1 29.17 18 ASP B N 1
ATOM 2691 C CA . ASP B 1 18 ? -42 -13.32 -13.055 1 29.17 18 ASP B CA 1
ATOM 2692 C C . ASP B 1 18 ? -40.688 -13.258 -12.273 1 29.17 18 ASP B C 1
ATOM 2694 O O . ASP B 1 18 ? -39.969 -12.273 -12.352 1 29.17 18 ASP B O 1
ATOM 2698 N N . ALA B 1 19 ? -40.75 -13.844 -11.125 1 30.69 19 ALA B N 1
ATOM 2699 C CA . ALA B 1 19 ? -39.5 -14.117 -10.414 1 30.69 19 ALA B CA 1
ATOM 2700 C C . ALA B 1 19 ? -38.375 -14.43 -11.398 1 30.69 19 ALA B C 1
ATOM 2702 O O . ALA B 1 19 ? -38.5 -15.289 -12.266 1 30.69 19 ALA B O 1
ATOM 2703 N N . LYS B 1 20 ? -37.688 -13.398 -11.789 1 31.97 20 LYS B N 1
ATOM 2704 C CA . LYS B 1 20 ? -36.438 -13.734 -12.516 1 31.97 20 LYS B CA 1
ATOM 2705 C C . LYS B 1 20 ? -35.938 -15.117 -12.125 1 31.97 20 LYS B C 1
ATOM 2707 O O . LYS B 1 20 ? -35.844 -15.445 -10.938 1 31.97 20 LYS B O 1
ATOM 2712 N N . PRO B 1 21 ? -36.062 -16.047 -13.039 1 31.53 21 PRO B N 1
ATOM 2713 C CA . PRO B 1 21 ? -35.5 -17.328 -12.602 1 31.53 21 PRO B CA 1
ATOM 2714 C C . PRO B 1 21 ? -34.281 -17.172 -11.703 1 31.53 21 PRO B C 1
ATOM 2716 O O . PRO B 1 21 ? -33.5 -16.234 -11.875 1 31.53 21 PRO B O 1
ATOM 2719 N N . GLU B 1 22 ? -34.406 -17.406 -10.398 1 33.31 22 GLU B N 1
ATOM 2720 C CA . GLU B 1 22 ? -33.188 -17.672 -9.633 1 33.31 22 GLU B CA 1
ATOM 2721 C C . GLU B 1 22 ? -32.094 -18.219 -10.531 1 33.31 22 GLU B C 1
ATOM 2723 O O . GLU B 1 22 ? -32.312 -19.188 -11.273 1 33.31 22 GLU B O 1
ATOM 2728 N N . ALA B 1 23 ? -31.266 -17.453 -11.148 1 35.47 23 ALA B N 1
ATOM 2729 C CA . ALA B 1 23 ? -30.078 -18.047 -11.758 1 35.47 23 ALA B CA 1
ATOM 2730 C C . ALA B 1 23 ? -29.781 -19.422 -11.148 1 35.47 23 ALA B C 1
ATOM 2732 O O . ALA B 1 23 ? -29.703 -19.547 -9.922 1 35.47 23 ALA B O 1
ATOM 2733 N N . GLU B 1 24 ? -30.359 -20.375 -11.609 1 35.44 24 GLU B N 1
ATOM 2734 C CA . GLU B 1 24 ? -30.031 -21.75 -11.211 1 35.44 24 GLU B CA 1
ATOM 2735 C C . GLU B 1 24 ? -28.625 -21.844 -10.648 1 35.44 24 GLU B C 1
ATOM 2737 O O . GLU B 1 24 ? -27.656 -21.422 -11.297 1 35.44 24 GLU B O 1
ATOM 2742 N N . GLU B 1 25 ? -28.266 -21.547 -9.398 1 45.09 25 GLU B N 1
ATOM 2743 C CA . GLU B 1 25 ? -27.047 -22.016 -8.75 1 45.09 25 GLU B CA 1
ATOM 2744 C C . GLU B 1 25 ? -26.516 -23.281 -9.414 1 45.09 25 GLU B C 1
ATOM 2746 O O . GLU B 1 25 ? -27.062 -24.359 -9.211 1 45.09 25 GLU B O 1
ATOM 2751 N N . GLU B 1 26 ? -26.281 -23.422 -10.672 1 51.56 26 GLU B N 1
ATOM 2752 C CA . GLU B 1 26 ? -25.609 -24.578 -11.258 1 51.56 26 GLU B CA 1
ATOM 2753 C C . GLU B 1 26 ? -24.734 -25.281 -10.227 1 51.56 26 GLU B C 1
ATOM 2755 O O . GLU B 1 26 ? -24.047 -24.625 -9.438 1 51.56 26 GLU B O 1
ATOM 2760 N N . ASP B 1 27 ? -24.875 -26.547 -9.797 1 69.5 27 ASP B N 1
ATOM 2761 C CA . ASP B 1 27 ? -24.328 -27.484 -8.82 1 69.5 27 ASP B CA 1
ATOM 2762 C C . ASP B 1 27 ? -22.797 -27.438 -8.812 1 69.5 27 ASP B C 1
ATOM 2764 O O . ASP B 1 27 ? -22.156 -27.766 -9.812 1 69.5 27 ASP B O 1
ATOM 2768 N N . GLU B 1 28 ? -22.109 -26.625 -8.086 1 84.75 28 GLU B N 1
ATOM 2769 C CA . GLU B 1 28 ? -20.656 -26.547 -7.895 1 84.75 28 GLU B CA 1
ATOM 2770 C C . GLU B 1 28 ? -20.062 -27.938 -7.625 1 84.75 28 GLU B C 1
ATOM 2772 O O . GLU B 1 28 ? -20.594 -28.688 -6.801 1 84.75 28 GLU B O 1
ATOM 2777 N N . PRO B 1 29 ? -19.109 -28.359 -8.492 1 90.19 29 PRO B N 1
ATOM 2778 C CA . PRO B 1 29 ? -18.469 -29.656 -8.289 1 90.19 29 PRO B CA 1
ATOM 2779 C C . PRO B 1 29 ? -18.016 -29.875 -6.852 1 90.19 29 PRO B C 1
ATOM 2781 O O . PRO B 1 29 ? -17.594 -28.922 -6.184 1 90.19 29 PRO B O 1
ATOM 2784 N N . LYS B 1 30 ? -18.188 -31.094 -6.445 1 92.31 30 LYS B N 1
ATOM 2785 C CA . LYS B 1 30 ? -17.844 -31.438 -5.07 1 92.31 30 LYS B CA 1
ATOM 2786 C C . LYS B 1 30 ? -16.422 -31.016 -4.73 1 92.31 30 LYS B C 1
ATOM 2788 O O . LYS B 1 30 ? -16.156 -30.516 -3.639 1 92.31 30 LYS B O 1
ATOM 2793 N N . ILE B 1 31 ? -15.469 -31.203 -5.641 1 95.12 31 ILE B N 1
ATOM 2794 C CA . ILE B 1 31 ? -14.07 -30.875 -5.402 1 95.12 31 ILE B CA 1
ATOM 2795 C C . ILE B 1 31 ? -13.93 -29.391 -5.109 1 95.12 31 ILE B C 1
ATOM 2797 O O . ILE B 1 31 ? -13.156 -28.984 -4.23 1 95.12 31 ILE B O 1
ATOM 2801 N N . VAL B 1 32 ? -14.625 -28.578 -5.789 1 96.69 32 VAL B N 1
ATOM 2802 C CA . VAL B 1 32 ? -14.539 -27.141 -5.609 1 96.69 32 VAL B CA 1
ATOM 2803 C C . VAL B 1 32 ? -15.125 -26.75 -4.25 1 96.69 32 VAL B C 1
ATOM 2805 O O . VAL B 1 32 ? -14.586 -25.891 -3.564 1 96.69 32 VAL B O 1
ATOM 2808 N N . LYS B 1 33 ? -16.188 -27.375 -3.838 1 96.88 33 LYS B N 1
ATOM 2809 C CA . LYS B 1 33 ? -16.766 -27.141 -2.521 1 96.88 33 LYS B CA 1
ATOM 2810 C C . LYS B 1 33 ? -15.781 -27.484 -1.409 1 96.88 33 LYS B C 1
ATOM 2812 O O . LYS B 1 33 ? -15.633 -26.734 -0.445 1 96.88 33 LYS B O 1
ATOM 2817 N N . ASP B 1 34 ? -15.133 -28.672 -1.609 1 97.38 34 ASP B N 1
ATOM 2818 C CA . ASP B 1 34 ? -14.141 -29.094 -0.63 1 97.38 34 ASP B CA 1
ATOM 2819 C C . ASP B 1 34 ? -12.992 -28.094 -0.55 1 97.38 34 ASP B C 1
ATOM 2821 O O . ASP B 1 34 ? -12.516 -27.766 0.542 1 97.38 34 ASP B O 1
ATOM 2825 N N . LEU B 1 35 ? -12.586 -27.609 -1.695 1 98.38 35 LEU B N 1
ATOM 2826 C CA . LEU B 1 35 ? -11.5 -26.641 -1.752 1 98.38 35 LEU B CA 1
ATOM 2827 C C . LEU B 1 35 ? -11.914 -25.328 -1.102 1 98.38 35 LEU B C 1
ATOM 2829 O O . LEU B 1 35 ? -11.125 -24.703 -0.388 1 98.38 35 LEU B O 1
ATOM 2833 N N . LYS B 1 36 ? -13.078 -24.859 -1.298 1 98.12 36 LYS B N 1
ATOM 2834 C CA . LYS B 1 36 ? -13.586 -23.641 -0.689 1 98.12 36 LYS B CA 1
ATOM 2835 C C . LYS B 1 36 ? -13.625 -23.75 0.832 1 98.12 36 LYS B C 1
ATOM 2837 O O . LYS B 1 36 ? -13.367 -22.781 1.543 1 98.12 36 LYS B O 1
ATOM 2842 N N . GLU B 1 37 ? -13.992 -24.922 1.301 1 98.25 37 GLU B N 1
ATOM 2843 C CA . GLU B 1 37 ? -13.992 -25.141 2.744 1 98.25 37 GLU B CA 1
ATOM 2844 C C . GLU B 1 37 ? -12.602 -24.953 3.334 1 98.25 37 GLU B C 1
ATOM 2846 O O . GLU B 1 37 ? -12.453 -24.422 4.434 1 98.25 37 GLU B O 1
ATOM 2851 N N . ILE B 1 38 ? -11.625 -25.453 2.635 1 98.19 38 ILE B N 1
ATOM 2852 C CA . ILE B 1 38 ? -10.25 -25.281 3.076 1 98.19 38 ILE B CA 1
ATOM 2853 C C . ILE B 1 38 ? -9.906 -23.797 3.129 1 98.19 38 ILE B C 1
ATOM 2855 O O . ILE B 1 38 ? -9.32 -23.312 4.102 1 98.19 38 ILE B O 1
ATOM 2859 N N . ASP B 1 39 ? -10.266 -22.969 2.104 1 97.75 39 ASP B N 1
ATOM 2860 C CA . ASP B 1 39 ? -10.039 -21.531 2.078 1 97.75 39 ASP B CA 1
ATOM 2861 C C . ASP B 1 39 ? -10.75 -20.828 3.236 1 97.75 39 ASP B C 1
ATOM 2863 O O . ASP B 1 39 ? -10.242 -19.859 3.791 1 97.75 39 ASP B O 1
ATOM 2867 N N . ASP B 1 40 ? -11.914 -21.359 3.564 1 98.12 40 ASP B N 1
ATOM 2868 C CA . ASP B 1 40 ? -12.664 -20.781 4.68 1 98.12 40 ASP B CA 1
ATOM 2869 C C . ASP B 1 40 ? -11.914 -20.969 5.996 1 98.12 40 ASP B C 1
ATOM 2871 O O . ASP B 1 40 ? -11.898 -20.078 6.84 1 98.12 40 ASP B O 1
ATOM 2875 N N . LYS B 1 41 ? -11.367 -22.141 6.184 1 98.44 41 LYS B N 1
ATOM 2876 C CA . LYS B 1 41 ? -10.586 -22.391 7.387 1 98.44 41 LYS B CA 1
ATOM 2877 C C . LYS B 1 41 ? -9.336 -21.516 7.43 1 98.44 41 LYS B C 1
ATOM 2879 O O . LYS B 1 41 ? -8.984 -20.984 8.484 1 98.44 41 LYS B O 1
ATOM 2884 N N . TYR B 1 42 ? -8.695 -21.375 6.246 1 98.44 42 TYR B N 1
ATOM 2885 C CA . TYR B 1 42 ? -7.559 -20.469 6.145 1 98.44 42 TYR B CA 1
ATOM 2886 C C . TYR B 1 42 ? -7.949 -19.047 6.531 1 98.44 42 TYR B C 1
ATOM 2888 O O . TYR B 1 42 ? -7.25 -18.391 7.305 1 98.44 42 TYR B O 1
ATOM 2896 N N . LEU B 1 43 ? -9.047 -18.578 6.02 1 98.19 43 LEU B N 1
ATOM 2897 C CA . LEU B 1 43 ? -9.547 -17.219 6.27 1 98.19 43 LEU B CA 1
ATOM 2898 C C . LEU B 1 43 ? -9.859 -17.031 7.746 1 98.19 43 LEU B C 1
ATOM 2900 O O . LEU B 1 43 ? -9.625 -15.953 8.305 1 98.19 43 LEU B O 1
ATOM 2904 N N . ALA B 1 44 ? -10.438 -18.078 8.383 1 98.56 44 ALA B N 1
ATOM 2905 C CA . ALA B 1 44 ? -10.758 -17.984 9.805 1 98.56 44 ALA B CA 1
ATOM 2906 C C . ALA B 1 44 ? -9.5 -17.719 10.633 1 98.56 44 ALA B C 1
ATOM 2908 O O . ALA B 1 44 ? -9.531 -16.922 11.57 1 98.56 44 ALA B O 1
ATOM 2909 N N . ILE B 1 45 ? -8.391 -18.359 10.266 1 98.56 45 ILE B N 1
ATOM 2910 C CA . ILE B 1 45 ? -7.121 -18.125 10.953 1 98.56 45 ILE B CA 1
ATOM 2911 C C . ILE B 1 45 ? -6.629 -16.719 10.664 1 98.56 45 ILE B C 1
ATOM 2913 O O . ILE B 1 45 ? -6.105 -16.031 11.555 1 98.56 45 ILE B O 1
ATOM 2917 N N . GLU B 1 46 ? -6.797 -16.266 9.391 1 97.19 46 GLU B N 1
ATOM 2918 C CA . GLU B 1 46 ? -6.434 -14.906 9.023 1 97.19 46 GLU B CA 1
ATOM 2919 C C . GLU B 1 46 ? -7.184 -13.883 9.875 1 97.19 46 GLU B C 1
ATOM 2921 O O . GLU B 1 46 ? -6.598 -12.891 10.32 1 97.19 46 GLU B O 1
ATOM 2926 N N . ARG B 1 47 ? -8.422 -14.117 10.141 1 97.62 47 ARG B N 1
ATOM 2927 C CA . ARG B 1 47 ? -9.242 -13.211 10.938 1 97.62 47 ARG B CA 1
ATOM 2928 C C . ARG B 1 47 ? -8.75 -13.156 12.383 1 97.62 47 ARG B C 1
ATOM 2930 O O . ARG B 1 47 ? -8.742 -12.094 13 1 97.62 47 ARG B O 1
ATOM 2937 N N . GLU B 1 48 ? -8.344 -14.258 12.859 1 98.38 48 GLU B N 1
ATOM 2938 C CA . GLU B 1 48 ? -7.758 -14.281 14.203 1 98.38 48 GLU B CA 1
ATOM 2939 C C . GLU B 1 48 ? -6.469 -13.469 14.258 1 98.38 48 GLU B C 1
ATOM 2941 O O . GLU B 1 48 ? -6.254 -12.695 15.195 1 98.38 48 GLU B O 1
ATOM 2946 N N . TYR B 1 49 ? -5.668 -13.648 13.281 1 98 49 TYR B N 1
ATOM 2947 C CA . TYR B 1 49 ? -4.426 -12.898 13.156 1 98 49 TYR B CA 1
ATOM 2948 C C . TYR B 1 49 ? -4.699 -11.398 13.133 1 98 49 TYR B C 1
ATOM 2950 O O . TYR B 1 49 ? -4.078 -10.633 13.883 1 98 49 TYR B O 1
ATOM 2958 N N . GLU B 1 50 ? -5.605 -11 12.289 1 96.81 50 GLU B N 1
ATOM 2959 C CA . GLU B 1 50 ? -5.941 -9.594 12.133 1 96.81 50 GLU B CA 1
ATOM 2960 C C . GLU B 1 50 ? -6.426 -8.992 13.445 1 96.81 50 GLU B C 1
ATOM 2962 O O . GLU B 1 50 ? -6.074 -7.855 13.781 1 96.81 50 GLU B O 1
ATOM 2967 N N . LYS B 1 51 ? -7.227 -9.758 14.133 1 97.69 51 LYS B N 1
ATOM 2968 C CA . LYS B 1 51 ? -7.734 -9.297 15.422 1 97.69 51 LYS B CA 1
ATOM 2969 C C . LYS B 1 51 ? -6.598 -9.078 16.406 1 97.69 51 LYS B C 1
ATOM 2971 O O . LYS B 1 51 ? -6.566 -8.062 17.109 1 97.69 51 LYS B O 1
ATOM 2976 N N . GLU B 1 52 ? -5.668 -9.977 16.469 1 98.31 52 GLU B N 1
ATOM 2977 C CA . GLU B 1 52 ? -4.535 -9.836 17.375 1 98.31 52 GLU B CA 1
ATOM 2978 C C . GLU B 1 52 ? -3.646 -8.664 16.984 1 98.31 52 GLU B C 1
ATOM 2980 O O . GLU B 1 52 ? -3.125 -7.953 17.844 1 98.31 52 GLU B O 1
ATOM 2985 N N . VAL B 1 53 ? -3.473 -8.484 15.719 1 98 53 VAL B N 1
ATOM 2986 C CA . VAL B 1 53 ? -2.688 -7.355 15.234 1 98 53 VAL B CA 1
ATOM 2987 C C . VAL B 1 53 ? -3.357 -6.047 15.648 1 98 53 VAL B C 1
ATOM 2989 O O . VAL B 1 53 ? -2.684 -5.102 16.062 1 98 53 VAL B O 1
ATOM 2992 N N . GLN B 1 54 ? -4.672 -5.977 15.5 1 97.81 54 GLN B N 1
ATOM 2993 C CA . GLN B 1 54 ? -5.395 -4.773 15.898 1 97.81 54 GLN B CA 1
ATOM 2994 C C . GLN B 1 54 ? -5.215 -4.488 17.391 1 97.81 54 GLN B C 1
ATOM 2996 O O . GLN B 1 54 ? -5.043 -3.334 17.781 1 97.81 54 GLN B O 1
ATOM 3001 N N . GLU B 1 55 ? -5.281 -5.555 18.141 1 98.12 55 GLU B N 1
ATOM 3002 C CA . GLU B 1 55 ? -5.074 -5.379 19.578 1 98.12 55 GLU B CA 1
ATOM 3003 C C . GLU B 1 55 ? -3.672 -4.855 19.875 1 98.12 55 GLU B C 1
ATOM 3005 O O . GLU B 1 55 ? -3.494 -3.996 20.734 1 98.12 55 GLU B O 1
ATOM 3010 N N . LEU B 1 56 ? -2.693 -5.379 19.203 1 98.06 56 LEU B N 1
ATOM 3011 C CA . LEU B 1 56 ? -1.328 -4.883 19.344 1 98.06 56 LEU B CA 1
ATOM 3012 C C . LEU B 1 56 ? -1.236 -3.42 18.922 1 98.06 56 LEU B C 1
ATOM 3014 O O . LEU B 1 56 ? -0.554 -2.625 19.578 1 98.06 56 LEU B O 1
ATOM 3018 N N . GLN B 1 57 ? -1.901 -3.086 17.797 1 97.62 57 GLN B N 1
ATOM 3019 C CA . GLN B 1 57 ? -1.886 -1.714 17.297 1 97.62 57 GLN B CA 1
ATOM 3020 C C . GLN B 1 57 ? -2.455 -0.747 18.328 1 97.62 57 GLN B C 1
ATOM 3022 O O . GLN B 1 57 ? -1.889 0.323 18.562 1 97.62 57 GLN B O 1
ATOM 3027 N N . LYS B 1 58 ? -3.531 -1.108 18.953 1 97.75 58 LYS B N 1
ATOM 3028 C CA . LYS B 1 58 ? -4.129 -0.275 19.984 1 97.75 58 LYS B CA 1
ATOM 3029 C C . LYS B 1 58 ? -3.166 -0.075 21.156 1 97.75 58 LYS B C 1
ATOM 3031 O O . LYS B 1 58 ? -2.963 1.052 21.609 1 97.75 58 LYS B O 1
ATOM 3036 N N . LYS B 1 59 ? -2.617 -1.152 21.547 1 98.06 59 LYS B N 1
ATOM 3037 C CA . LYS B 1 59 ? -1.68 -1.13 22.656 1 98.06 59 LYS B CA 1
ATOM 3038 C C . LYS B 1 59 ? -0.504 -0.2 22.375 1 98.06 59 LYS B C 1
ATOM 3040 O O . LYS B 1 59 ? -0.167 0.654 23.203 1 98.06 59 LYS B O 1
ATOM 3045 N N . TYR B 1 60 ? 0.059 -0.296 21.297 1 98.12 60 TYR B N 1
ATOM 3046 C CA . TYR B 1 60 ? 1.276 0.45 21 1 98.12 60 TYR B CA 1
ATOM 3047 C C . TYR B 1 60 ? 0.954 1.892 20.625 1 98.12 60 TYR B C 1
ATOM 3049 O O . TYR B 1 60 ? 1.769 2.793 20.844 1 98.12 60 TYR B O 1
ATOM 3057 N N . THR B 1 61 ? -0.229 2.092 20.031 1 96.81 61 THR B N 1
ATOM 3058 C CA . THR B 1 61 ? -0.684 3.461 19.828 1 96.81 61 THR B CA 1
ATOM 3059 C C . THR B 1 61 ? -0.756 4.215 21.141 1 96.81 61 THR B C 1
ATOM 3061 O O . THR B 1 61 ? -0.326 5.363 21.234 1 96.81 61 THR B O 1
ATOM 3064 N N . GLU B 1 62 ? -1.249 3.551 22.125 1 97.69 62 GLU B N 1
ATOM 3065 C CA . GLU B 1 62 ? -1.32 4.141 23.469 1 97.69 62 GLU B CA 1
ATOM 3066 C C . GLU B 1 62 ? 0.073 4.441 24 1 97.69 62 GLU B C 1
ATOM 3068 O O . GLU B 1 62 ? 0.293 5.488 24.625 1 97.69 62 GLU B O 1
ATOM 3073 N N . LYS B 1 63 ? 1.007 3.539 23.781 1 98.38 63 LYS B N 1
ATOM 3074 C CA . LYS B 1 63 ? 2.381 3.717 24.25 1 98.38 63 LYS B CA 1
ATOM 3075 C C . LYS B 1 63 ? 3.053 4.891 23.531 1 98.38 63 LYS B C 1
ATOM 3077 O O . LYS B 1 63 ? 3.967 5.508 24.078 1 98.38 63 LYS B O 1
ATOM 3082 N N . GLN B 1 64 ? 2.582 5.219 22.344 1 98.12 64 GLN B N 1
ATOM 3083 C CA . GLN B 1 64 ? 3.223 6.242 21.531 1 98.12 64 GLN B CA 1
ATOM 3084 C C . GLN B 1 64 ? 2.633 7.621 21.812 1 98.12 64 GLN B C 1
ATOM 3086 O O . GLN B 1 64 ? 3.275 8.641 21.547 1 98.12 64 GLN B O 1
ATOM 3091 N N . GLN B 1 65 ? 1.487 7.695 22.375 1 97.75 65 GLN B N 1
ATOM 3092 C CA . GLN B 1 65 ? 0.716 8.922 22.547 1 97.75 65 GLN B CA 1
ATOM 3093 C C . GLN B 1 65 ? 1.492 9.945 23.375 1 97.75 65 GLN B C 1
ATOM 3095 O O . GLN B 1 65 ? 1.499 11.133 23.062 1 97.75 65 GLN B O 1
ATOM 3100 N N . PRO B 1 66 ? 2.199 9.5 24.422 1 98.5 66 PRO B N 1
ATOM 3101 C CA . PRO B 1 66 ? 2.92 10.477 25.234 1 98.5 66 PRO B CA 1
ATOM 3102 C C . PRO B 1 66 ? 3.982 11.234 24.453 1 98.5 66 PRO B C 1
ATOM 3104 O O . PRO B 1 66 ? 4.254 12.406 24.75 1 98.5 66 PRO B O 1
ATOM 3107 N N . PHE B 1 67 ? 4.516 10.633 23.484 1 98.62 67 PHE B N 1
ATOM 3108 C CA . PHE B 1 67 ? 5.559 11.289 22.719 1 98.62 67 PHE B CA 1
ATOM 3109 C C . PHE B 1 67 ? 4.965 12.328 21.781 1 98.62 67 PHE B C 1
ATOM 3111 O O . PHE B 1 67 ? 5.57 13.375 21.531 1 98.62 67 PHE B O 1
ATOM 3118 N N . LEU B 1 68 ? 3.783 12.094 21.266 1 98.38 68 LEU B N 1
ATOM 3119 C CA . LEU B 1 68 ? 3.09 13.086 20.453 1 98.38 68 LEU B CA 1
ATOM 3120 C C . LEU B 1 68 ? 2.701 14.297 21.297 1 98.38 68 LEU B C 1
ATOM 3122 O O . LEU B 1 68 ? 2.771 15.438 20.828 1 98.38 68 LEU B O 1
ATOM 3126 N N . GLU B 1 69 ? 2.338 14 22.547 1 98.5 69 GLU B N 1
ATOM 3127 C CA . GLU B 1 69 ? 2.014 15.078 23.469 1 98.5 69 GLU B CA 1
ATOM 3128 C C . GLU B 1 69 ? 3.25 15.906 23.812 1 98.5 69 GLU B C 1
ATOM 3130 O O . GLU B 1 69 ? 3.184 17.141 23.875 1 98.5 69 GLU B O 1
ATOM 3135 N N . GLN B 1 70 ? 4.305 15.234 24.062 1 98.62 70 GLN B N 1
ATOM 3136 C CA . GLN B 1 70 ? 5.555 15.922 24.344 1 98.62 70 GLN B CA 1
ATOM 3137 C C . GLN B 1 70 ? 5.973 16.812 23.188 1 98.62 70 GLN B C 1
ATOM 3139 O O . GLN B 1 70 ? 6.406 17.953 23.391 1 98.62 70 GLN B O 1
ATOM 3144 N N . ARG B 1 71 ? 5.855 16.297 21.953 1 98.69 71 ARG B N 1
ATOM 3145 C CA . ARG B 1 71 ? 6.176 17.078 20.766 1 98.69 71 ARG B CA 1
ATOM 3146 C C . ARG B 1 71 ? 5.336 18.359 20.703 1 98.69 71 ARG B C 1
ATOM 3148 O O . ARG B 1 71 ? 5.867 19.453 20.5 1 98.69 71 ARG B O 1
ATOM 3155 N N . MET B 1 72 ? 4.055 18.188 20.922 1 98.56 72 MET B N 1
ATOM 3156 C CA . MET B 1 72 ? 3.135 19.312 20.875 1 98.56 72 MET B CA 1
ATOM 3157 C C . MET B 1 72 ? 3.514 20.359 21.922 1 98.56 72 MET B C 1
ATOM 3159 O O . MET B 1 72 ? 3.557 21.562 21.625 1 98.56 72 MET B O 1
ATOM 3163 N N . LYS B 1 73 ? 3.82 19.938 23.094 1 98.31 73 LYS B N 1
ATOM 3164 C CA . LYS B 1 73 ? 4.164 20.844 24.188 1 98.31 73 LYS B CA 1
ATOM 3165 C C . LYS B 1 73 ? 5.43 21.625 23.875 1 98.31 73 LYS B C 1
ATOM 3167 O O . LYS B 1 73 ? 5.492 22.844 24.109 1 98.31 73 LYS B O 1
ATOM 3172 N N . LEU B 1 74 ? 6.375 20.953 23.359 1 97.94 74 LEU B N 1
ATOM 3173 C CA . LEU B 1 74 ? 7.621 21.625 23 1 97.94 74 LEU B CA 1
ATOM 3174 C C . LEU B 1 74 ? 7.395 22.641 21.891 1 97.94 74 LEU B C 1
ATOM 3176 O O . LEU B 1 74 ? 7.922 23.75 21.953 1 97.94 74 LEU B O 1
ATOM 3180 N N . LEU B 1 75 ? 6.605 22.281 20.953 1 98.12 75 LEU B N 1
ATOM 3181 C CA . LEU B 1 75 ? 6.363 23.125 19.797 1 98.12 75 LEU B CA 1
ATOM 3182 C C . LEU B 1 75 ? 5.566 24.359 20.188 1 98.12 75 LEU B C 1
ATOM 3184 O O . LEU B 1 75 ? 5.723 25.422 19.578 1 98.12 75 LEU B O 1
ATOM 3188 N N . THR B 1 76 ? 4.703 24.234 21.188 1 98 76 THR B N 1
ATOM 3189 C CA . THR B 1 76 ? 3.801 25.328 21.531 1 98 76 THR B CA 1
ATOM 3190 C C . THR B 1 76 ? 4.367 26.141 22.688 1 98 76 THR B C 1
ATOM 3192 O O . THR B 1 76 ? 3.732 27.094 23.156 1 98 76 THR B O 1
ATOM 3195 N N . ASP B 1 77 ? 5.543 25.781 23.109 1 96.75 77 ASP B N 1
ATOM 3196 C CA . ASP B 1 77 ? 6.203 26.516 24.172 1 96.75 77 ASP B CA 1
ATOM 3197 C C . ASP B 1 77 ? 6.594 27.922 23.703 1 96.75 77 ASP B C 1
ATOM 3199 O O . ASP B 1 77 ? 7.293 28.078 22.703 1 96.75 77 ASP B O 1
ATOM 3203 N N . LYS B 1 78 ? 6.238 28.938 24.453 1 95 78 LYS B N 1
ATOM 3204 C CA . LYS B 1 78 ? 6.449 30.328 24.062 1 95 78 LYS B CA 1
ATOM 3205 C C . LYS B 1 78 ? 7.672 30.922 24.766 1 95 78 LYS B C 1
ATOM 3207 O O . LYS B 1 78 ? 8.07 32.062 24.469 1 95 78 LYS B O 1
ATOM 3212 N N . SER B 1 79 ? 8.328 30.219 25.578 1 92.81 79 SER B N 1
ATOM 3213 C CA . SER B 1 79 ? 9.344 30.75 26.484 1 92.81 79 SER B CA 1
ATOM 3214 C C . SER B 1 79 ? 10.516 31.344 25.719 1 92.81 79 SER B C 1
ATOM 3216 O O . SER B 1 79 ? 11 32.438 26.078 1 92.81 79 SER B O 1
ATOM 3218 N N . ASN B 1 80 ? 10.969 30.734 24.641 1 88.25 80 ASN B N 1
ATOM 3219 C CA . ASN B 1 80 ? 12.133 31.203 23.906 1 88.25 80 ASN B CA 1
ATOM 3220 C C . ASN B 1 80 ? 11.75 31.719 22.516 1 88.25 80 ASN B C 1
ATOM 3222 O O . ASN B 1 80 ? 12.609 31.922 21.656 1 88.25 80 ASN B O 1
ATOM 3226 N N . ALA B 1 81 ? 10.461 31.969 22.422 1 90.94 81 ALA B N 1
ATOM 3227 C CA . ALA B 1 81 ? 9.984 32.406 21.109 1 90.94 81 ALA B CA 1
ATOM 3228 C C . ALA B 1 81 ? 10.07 33.906 20.953 1 90.94 81 ALA B C 1
ATOM 3230 O O . ALA B 1 81 ? 9.953 34.656 21.922 1 90.94 81 ALA B O 1
ATOM 3231 N N . GLU B 1 82 ? 10.32 34.281 19.766 1 91.12 82 GLU B N 1
ATOM 3232 C C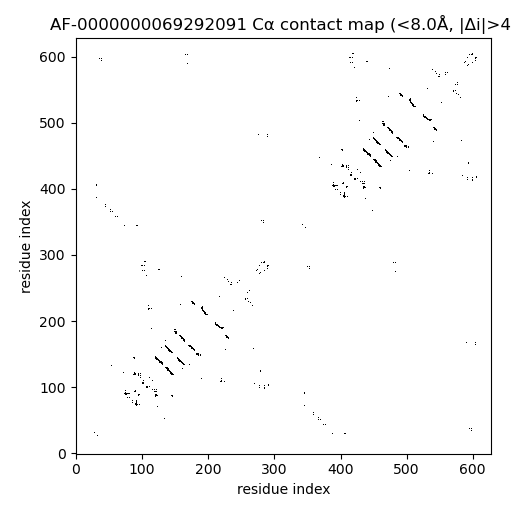A . GLU B 1 82 ? 10.219 35.688 19.453 1 91.12 82 GLU B CA 1
ATOM 3233 C C . GLU B 1 82 ? 8.789 36.188 19.609 1 91.12 82 GLU B C 1
ATOM 3235 O O . GLU B 1 82 ? 7.832 35.438 19.406 1 91.12 82 GLU B O 1
ATOM 3240 N N . GLU B 1 83 ? 8.703 37.5 19.906 1 91.12 83 GLU B N 1
ATOM 3241 C CA . GLU B 1 83 ? 7.395 38.062 20.188 1 91.12 83 GLU B CA 1
ATOM 3242 C C . GLU B 1 83 ? 6.453 37.906 18.984 1 91.12 83 GLU B C 1
ATOM 3244 O O . GLU B 1 83 ? 5.281 37.562 19.156 1 91.12 83 GLU B O 1
ATOM 3249 N N . ALA B 1 84 ? 6.957 38.062 17.797 1 89.75 84 ALA B N 1
ATOM 3250 C CA . ALA B 1 84 ? 6.148 37.969 16.594 1 89.75 84 ALA B CA 1
ATOM 3251 C C . ALA B 1 84 ? 5.633 36.531 16.375 1 89.75 84 ALA B C 1
ATOM 3253 O O . ALA B 1 84 ? 4.625 36.312 15.703 1 89.75 84 ALA B O 1
ATOM 3254 N N . ASP B 1 85 ? 6.285 35.625 17.016 1 91.69 85 ASP B N 1
ATOM 3255 C CA . ASP B 1 85 ? 5.965 34.219 16.766 1 91.69 85 ASP B CA 1
ATOM 3256 C C . ASP B 1 85 ? 5.047 33.688 17.859 1 91.69 85 ASP B C 1
ATOM 3258 O O . ASP B 1 85 ? 4.469 32.594 17.703 1 91.69 85 ASP B O 1
ATOM 3262 N N . LYS B 1 86 ? 4.797 34.406 18.875 1 92.69 86 LYS B N 1
ATOM 3263 C CA . LYS B 1 86 ? 4.078 33.906 20.047 1 92.69 86 LYS B CA 1
ATOM 3264 C C . LYS B 1 86 ? 2.607 33.656 19.719 1 92.69 86 LYS B C 1
ATOM 3266 O O . LYS B 1 86 ? 1.939 32.875 20.406 1 92.69 86 LYS B O 1
ATOM 3271 N N . SER B 1 87 ? 2.137 34.281 18.656 1 94.69 87 SER B N 1
ATOM 3272 C CA . SER B 1 87 ? 0.734 34.125 18.297 1 94.69 87 SER B CA 1
ATOM 3273 C C . SER B 1 87 ? 0.562 33 17.266 1 94.69 87 SER B C 1
ATOM 3275 O O . SER B 1 87 ? -0.563 32.656 16.906 1 94.69 87 SER B O 1
ATOM 3277 N N . MET B 1 88 ? 1.657 32.469 16.859 1 97.19 88 MET B N 1
ATOM 3278 C CA . MET B 1 88 ? 1.613 31.422 15.836 1 97.19 88 MET B CA 1
ATOM 3279 C C . MET B 1 88 ? 1.391 30.047 16.469 1 97.19 88 MET B C 1
ATOM 3281 O O . MET B 1 88 ? 1.399 29.906 17.688 1 97.19 88 MET B O 1
ATOM 3285 N N . GLY B 1 89 ? 1.123 29.062 15.633 1 98.06 89 GLY B N 1
ATOM 3286 C CA . GLY B 1 89 ? 0.785 27.734 16.109 1 98.06 89 GLY B CA 1
ATOM 3287 C C . GLY B 1 89 ? 1.922 27.062 16.859 1 98.06 89 GLY B C 1
ATOM 3288 O O . GLY B 1 89 ? 1.709 26.469 17.922 1 98.06 89 GLY B O 1
ATOM 3289 N N . THR B 1 90 ? 3.104 27.172 16.281 1 98.44 90 THR B N 1
ATOM 3290 C CA . THR B 1 90 ? 4.293 26.547 16.859 1 98.44 90 THR B CA 1
ATOM 3291 C C . THR B 1 90 ? 5.391 27.594 17.078 1 98.44 90 THR B C 1
ATOM 3293 O O . THR B 1 90 ? 6.383 27.609 16.344 1 98.44 90 THR B O 1
ATOM 3296 N N . PRO B 1 91 ? 5.281 28.375 18.156 1 97.5 91 PRO B N 1
ATOM 3297 C CA . PRO B 1 91 ? 6.199 29.484 18.375 1 97.5 91 PRO B CA 1
ATOM 3298 C C . PRO B 1 91 ? 7.641 29.031 18.578 1 97.5 91 PRO B C 1
ATOM 3300 O O . PRO B 1 91 ? 8.578 29.781 18.266 1 97.5 91 PRO B O 1
ATOM 3303 N N . ALA B 1 92 ? 7.859 27.828 19.094 1 95.94 92 ALA B N 1
ATOM 3304 C CA . ALA B 1 92 ? 9.211 27.328 19.328 1 95.94 92 ALA B CA 1
ATOM 3305 C C . ALA B 1 92 ? 9.914 26.984 18.016 1 95.94 92 ALA B C 1
ATOM 3307 O O . ALA B 1 92 ? 11.141 26.969 17.953 1 95.94 92 ALA B O 1
ATOM 3308 N N . CYS B 1 93 ? 9.125 26.625 17.016 1 95.25 93 CYS B N 1
ATOM 3309 C CA . CYS B 1 93 ? 9.562 26.344 15.656 1 95.25 93 CYS B CA 1
ATOM 3310 C C . CYS B 1 93 ? 8.539 26.859 14.641 1 95.25 93 CYS B C 1
ATOM 3312 O O . CYS B 1 93 ? 7.754 26.078 14.102 1 95.25 93 CYS B O 1
ATOM 3314 N N . ARG B 1 94 ? 8.586 28.109 14.406 1 93.38 94 ARG B N 1
ATOM 3315 C CA . ARG B 1 94 ? 7.555 28.75 13.586 1 93.38 94 ARG B CA 1
ATOM 3316 C C . ARG B 1 94 ? 7.363 28 12.273 1 93.38 94 ARG B C 1
ATOM 3318 O O . ARG B 1 9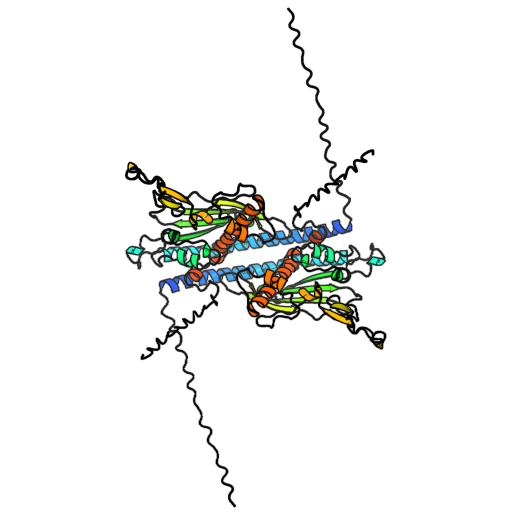4 ? 8.336 27.688 11.578 1 93.38 94 ARG B O 1
ATOM 3325 N N . GLY B 1 95 ? 6.164 27.688 11.953 1 96.62 95 GLY B N 1
ATOM 3326 C CA . GLY B 1 95 ? 5.82 27.047 10.688 1 96.62 95 GLY B CA 1
ATOM 3327 C C . GLY B 1 95 ? 6.164 25.578 10.648 1 96.62 95 GLY B C 1
ATOM 3328 O O . GLY B 1 95 ? 6.312 25 9.57 1 96.62 95 GLY B O 1
ATOM 3329 N N . PHE B 1 96 ? 6.332 24.938 11.766 1 98.38 96 PHE B N 1
ATOM 3330 C CA . PHE B 1 96 ? 6.75 23.547 11.875 1 98.38 96 PHE B CA 1
ATOM 3331 C C . PHE B 1 96 ? 5.887 22.656 10.992 1 98.38 96 PHE B C 1
ATOM 3333 O O . PHE B 1 96 ? 6.406 21.938 10.141 1 98.38 96 PHE B O 1
ATOM 3340 N N . TRP B 1 97 ? 4.594 22.672 11.125 1 98.81 97 TRP B N 1
ATOM 3341 C CA . TRP B 1 97 ? 3.689 21.781 10.414 1 98.81 97 TRP B CA 1
ATOM 3342 C C . TRP B 1 97 ? 3.625 22.141 8.93 1 98.81 97 TRP B C 1
ATOM 3344 O O . TRP B 1 97 ? 3.553 21.266 8.07 1 98.81 97 TRP B O 1
ATOM 3354 N N . LEU B 1 98 ? 3.619 23.469 8.664 1 98.62 98 LEU B N 1
ATOM 3355 C CA . LEU B 1 98 ? 3.662 23.891 7.27 1 98.62 98 LEU B CA 1
ATOM 3356 C C . LEU B 1 98 ? 4.855 23.266 6.547 1 98.62 98 LEU B C 1
ATOM 3358 O O . LEU B 1 98 ? 4.695 22.656 5.488 1 98.62 98 LEU B O 1
ATOM 3362 N N . GLN B 1 99 ? 6.012 23.375 7.168 1 98.25 99 GLN B N 1
ATOM 3363 C CA . GLN B 1 99 ? 7.234 22.859 6.562 1 98.25 99 GLN B CA 1
ATOM 3364 C C . GLN B 1 99 ? 7.199 21.344 6.465 1 98.25 99 GLN B C 1
ATOM 3366 O O . GLN B 1 99 ? 7.59 20.766 5.445 1 98.25 99 GLN B O 1
ATOM 3371 N N . ALA B 1 100 ? 6.793 20.672 7.5 1 98.62 100 ALA B N 1
ATOM 3372 C CA . ALA B 1 100 ? 6.676 19.219 7.48 1 98.62 100 ALA B CA 1
ATOM 3373 C C . ALA B 1 100 ? 5.746 18.75 6.359 1 98.62 100 ALA B C 1
ATOM 3375 O O . ALA B 1 100 ? 6.066 17.812 5.625 1 98.62 100 ALA B O 1
ATOM 3376 N N . MET B 1 101 ? 4.609 19.406 6.203 1 98.75 101 MET B N 1
ATOM 3377 C CA . MET B 1 101 ? 3.621 19.062 5.188 1 98.75 101 MET B CA 1
ATOM 3378 C C . MET B 1 101 ? 4.172 19.312 3.787 1 98.75 101 MET B C 1
ATOM 3380 O O . MET B 1 101 ? 3.943 18.516 2.875 1 98.75 101 MET B O 1
ATOM 3384 N N . LYS B 1 102 ? 4.895 20.359 3.611 1 98 102 LYS B N 1
ATOM 3385 C CA . LYS B 1 102 ? 5.457 20.688 2.307 1 98 102 LYS B CA 1
ATOM 3386 C C . LYS B 1 102 ? 6.508 19.672 1.883 1 98 102 LYS B C 1
ATOM 3388 O O . LYS B 1 102 ? 6.75 19.484 0.689 1 98 102 LYS B O 1
ATOM 3393 N N . ASN B 1 103 ? 7.121 19.078 2.934 1 97.5 103 ASN B N 1
ATOM 3394 C CA . ASN B 1 103 ? 8.156 18.078 2.645 1 97.5 103 ASN B CA 1
ATOM 3395 C C . ASN B 1 103 ? 7.555 16.719 2.363 1 97.5 103 ASN B C 1
ATOM 3397 O O . ASN B 1 103 ? 8.258 15.797 1.941 1 97.5 103 ASN B O 1
ATOM 3401 N N . LEU B 1 104 ? 6.281 16.531 2.592 1 97.44 104 LEU B N 1
ATOM 3402 C CA . LEU B 1 104 ? 5.574 15.297 2.273 1 97.44 104 LEU B CA 1
ATOM 3403 C C . LEU B 1 104 ? 5.113 15.289 0.818 1 97.44 104 LEU B C 1
ATOM 3405 O O . LEU B 1 104 ? 4.258 16.094 0.432 1 97.44 104 LEU B O 1
ATOM 3409 N N . PRO B 1 105 ? 5.582 14.367 0.01 1 95.38 105 PRO B N 1
ATOM 3410 C CA . PRO B 1 105 ? 5.273 14.383 -1.423 1 95.38 105 PRO B CA 1
ATOM 3411 C C . PRO B 1 105 ? 3.773 14.375 -1.704 1 95.38 105 PRO B C 1
ATOM 3413 O O . PRO B 1 105 ? 3.309 15.047 -2.623 1 95.38 105 PRO B O 1
ATOM 3416 N N . ALA B 1 106 ? 3.02 13.727 -0.951 1 95.5 106 ALA B N 1
ATOM 3417 C CA . ALA B 1 106 ? 1.582 13.594 -1.172 1 95.5 106 ALA B CA 1
ATOM 3418 C C . ALA B 1 106 ? 0.875 14.938 -1.005 1 95.5 106 ALA B C 1
ATOM 3420 O O . ALA B 1 106 ? -0.236 15.125 -1.506 1 95.5 106 ALA B O 1
ATOM 3421 N N . LEU B 1 107 ? 1.543 15.875 -0.304 1 97.06 107 LEU B N 1
ATOM 3422 C CA . LEU B 1 107 ? 0.87 17.125 0.021 1 97.06 107 LEU B CA 1
ATOM 3423 C C . LEU B 1 107 ? 1.515 18.297 -0.713 1 97.06 107 LEU B C 1
ATOM 3425 O O . LEU B 1 107 ? 0.915 19.375 -0.833 1 97.06 107 LEU B O 1
ATOM 3429 N N . GLU B 1 108 ? 2.652 18.109 -1.117 1 93.25 108 GLU B N 1
ATOM 3430 C CA . GLU B 1 108 ? 3.475 19.203 -1.635 1 93.25 108 GLU B CA 1
ATOM 3431 C C . GLU B 1 108 ? 2.732 19.984 -2.709 1 93.25 108 GLU B C 1
ATOM 3433 O O . GLU B 1 108 ? 2.637 21.219 -2.631 1 93.25 108 GLU B O 1
ATOM 3438 N N . GLU B 1 109 ? 2.174 19.281 -3.633 1 90.31 109 GLU B N 1
ATOM 3439 C CA . GLU B 1 109 ? 1.538 19.938 -4.77 1 90.31 109 GLU B CA 1
ATOM 3440 C C . GLU B 1 109 ? 0.17 20.5 -4.391 1 90.31 109 GLU B C 1
ATOM 3442 O O . GLU B 1 109 ? -0.456 21.219 -5.176 1 90.31 109 GLU B O 1
ATOM 3447 N N . HIS B 1 110 ? -0.257 20.281 -3.193 1 94 110 HIS B N 1
ATOM 3448 C CA . HIS B 1 110 ? -1.602 20.672 -2.791 1 94 110 HIS B CA 1
ATOM 3449 C C . HIS B 1 110 ? -1.571 21.922 -1.924 1 94 110 HIS B C 1
ATOM 3451 O O . HIS B 1 110 ? -2.621 22.484 -1.604 1 94 110 HIS B O 1
ATOM 3457 N N . ILE B 1 111 ? -0.427 22.359 -1.552 1 97.81 111 ILE B N 1
ATOM 3458 C CA . ILE B 1 111 ? -0.301 23.547 -0.713 1 97.81 111 ILE B CA 1
ATOM 3459 C C . ILE B 1 111 ? 0.106 24.75 -1.57 1 97.81 111 ILE B C 1
ATOM 3461 O O . ILE B 1 111 ? 1.224 24.797 -2.09 1 97.81 111 ILE B O 1
ATOM 3465 N N . GLU B 1 112 ? -0.816 25.672 -1.674 1 97 112 GLU B N 1
ATOM 3466 C CA . GLU B 1 112 ? -0.565 26.875 -2.441 1 97 112 GLU B CA 1
ATOM 3467 C C . GLU B 1 112 ? 0.031 27.984 -1.563 1 97 112 GLU B C 1
ATOM 3469 O O . GLU B 1 112 ? 0.019 27.875 -0.335 1 97 112 GLU B O 1
ATOM 3474 N N . GLU B 1 113 ? 0.495 29.016 -2.205 1 97.56 113 GLU B N 1
ATOM 3475 C CA . GLU B 1 113 ? 1.143 30.125 -1.497 1 97.56 113 GLU B CA 1
ATOM 3476 C C . GLU B 1 113 ? 0.194 30.766 -0.49 1 97.56 113 GLU B C 1
ATOM 3478 O O . GLU B 1 113 ? 0.607 31.141 0.608 1 97.56 113 GLU B O 1
ATOM 3483 N N . TRP B 1 114 ? -1.082 30.953 -0.854 1 97.38 114 TRP B N 1
ATOM 3484 C CA . TRP B 1 114 ? -2.049 31.641 -0.006 1 97.38 114 TRP B CA 1
ATOM 3485 C C . TRP B 1 114 ? -2.512 30.75 1.135 1 97.38 114 TRP B C 1
ATOM 3487 O O . TRP B 1 114 ? -3.182 31.203 2.062 1 97.38 114 TRP B O 1
ATOM 3497 N N . ASP B 1 115 ? -2.127 29.453 1.162 1 98.5 115 ASP B N 1
ATOM 3498 C CA . ASP B 1 115 ? -2.443 28.531 2.25 1 98.5 115 ASP B CA 1
ATOM 3499 C C . ASP B 1 115 ? -1.429 28.656 3.385 1 98.5 115 ASP B C 1
ATOM 3501 O O . ASP B 1 115 ? -1.705 28.25 4.52 1 98.5 115 ASP B O 1
ATOM 3505 N N . GLU B 1 116 ? -0.216 29.094 3.041 1 98.5 116 GLU B N 1
ATOM 3506 C CA . GLU B 1 116 ? 0.924 29 3.949 1 98.5 116 GLU B CA 1
ATOM 3507 C C . GLU B 1 116 ? 0.695 29.828 5.207 1 98.5 116 GLU B C 1
ATOM 3509 O O . GLU B 1 116 ? 0.941 29.359 6.32 1 98.5 116 GLU B O 1
ATOM 3514 N N . ALA B 1 117 ? 0.214 31.062 5.012 1 97.88 117 ALA B N 1
ATOM 3515 C CA . ALA B 1 117 ? -0.021 31.922 6.16 1 97.88 117 ALA B CA 1
ATOM 3516 C C . ALA B 1 117 ? -1.037 31.312 7.117 1 97.88 117 ALA B C 1
ATOM 3518 O O . ALA B 1 117 ? -0.925 31.469 8.336 1 97.88 117 ALA B O 1
ATOM 3519 N N . VAL B 1 118 ? -2.031 30.641 6.582 1 98.69 118 VAL B N 1
ATOM 3520 C CA . VAL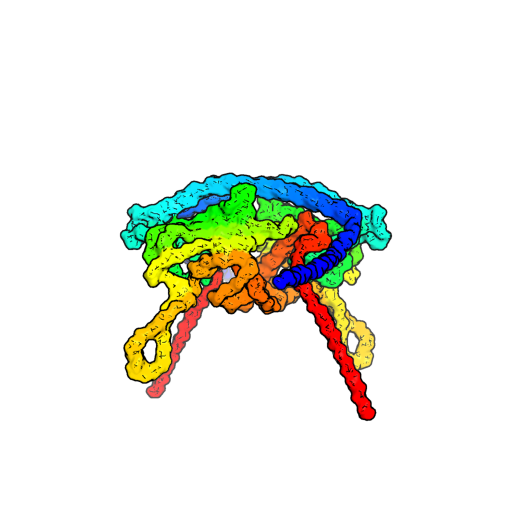 B 1 118 ? -3.061 30 7.398 1 98.69 118 VAL B CA 1
ATOM 3521 C C . VAL B 1 118 ? -2.461 28.828 8.164 1 98.69 118 VAL B C 1
ATOM 3523 O O . VAL B 1 118 ? -2.672 28.688 9.375 1 98.69 118 VAL B O 1
ATOM 3526 N N . LEU B 1 119 ? -1.658 28.016 7.488 1 98.69 119 LEU B N 1
ATOM 3527 C CA . LEU B 1 119 ? -1.11 26.781 8.039 1 98.69 119 LEU B CA 1
ATOM 3528 C C . LEU B 1 119 ? -0.083 27.094 9.125 1 98.69 119 LEU B C 1
ATOM 3530 O O . LEU B 1 119 ? 0.238 26.219 9.945 1 98.69 119 LEU B O 1
ATOM 3534 N N . GLU B 1 120 ? 0.442 28.312 9.188 1 98.25 120 GLU B N 1
ATOM 3535 C CA . GLU B 1 120 ? 1.383 28.703 10.234 1 98.25 120 GLU B CA 1
ATOM 3536 C C . GLU B 1 120 ? 0.706 28.734 11.602 1 98.25 120 GLU B C 1
ATOM 3538 O O . GLU B 1 120 ? 1.378 28.703 12.633 1 98.25 120 GLU B O 1
ATOM 3543 N N . TYR B 1 121 ? -0.608 28.781 11.609 1 98.62 121 TYR B N 1
ATOM 3544 C CA . TYR B 1 121 ? -1.336 28.844 12.875 1 98.62 121 TYR B CA 1
ATOM 3545 C C . TYR B 1 121 ? -1.658 27.438 13.375 1 98.62 121 TYR B C 1
ATOM 3547 O O . TYR B 1 121 ? -2.197 27.266 14.477 1 98.62 121 TYR B O 1
ATOM 3555 N N . CYS B 1 122 ? -1.327 26.391 12.57 1 98.88 122 CYS B N 1
ATOM 3556 C CA . CYS B 1 122 ? -1.538 25 12.992 1 98.88 122 CYS B CA 1
ATOM 3557 C C . CYS B 1 122 ? -0.543 24.609 14.07 1 98.88 122 CYS B C 1
ATOM 3559 O O . CYS B 1 122 ? 0.667 24.75 13.891 1 98.88 122 CYS B O 1
ATOM 3561 N N . PHE B 1 123 ? -1.038 24.062 15.219 1 98.69 123 PHE B N 1
ATOM 3562 C CA . PHE B 1 123 ? -0.093 23.766 16.297 1 98.69 123 PHE B CA 1
ATOM 3563 C C . PHE B 1 123 ? -0.006 22.266 16.531 1 98.69 123 PHE B C 1
ATOM 3565 O O . PHE B 1 123 ? 0.907 21.797 17.219 1 98.69 123 PHE B O 1
ATOM 3572 N N . ASP B 1 124 ? -1.033 21.484 15.961 1 98.69 124 ASP B N 1
ATOM 3573 C CA . ASP B 1 124 ? -1.035 20.031 16.172 1 98.69 124 ASP B CA 1
ATOM 3574 C C . ASP B 1 124 ? -1.871 19.328 15.102 1 98.69 124 ASP B C 1
ATOM 3576 O O . ASP B 1 124 ? -2.877 19.875 14.641 1 98.69 124 ASP B O 1
ATOM 3580 N N . ILE B 1 125 ? -1.419 18.203 14.633 1 98.88 125 ILE B N 1
ATOM 3581 C CA . ILE B 1 125 ? -2.188 17.297 13.781 1 98.88 125 ILE B CA 1
ATOM 3582 C C . ILE B 1 125 ? -2.289 15.93 14.438 1 98.88 125 ILE B C 1
ATOM 3584 O O . ILE B 1 125 ? -1.278 15.352 14.859 1 98.88 125 ILE B O 1
ATOM 3588 N N . ARG B 1 126 ? -3.494 15.367 14.5 1 98.25 126 ARG B N 1
ATOM 3589 C CA . ARG B 1 126 ? -3.734 14.117 15.211 1 98.25 126 ARG B CA 1
ATOM 3590 C C . ARG B 1 126 ? -4.5 13.125 14.336 1 98.25 126 ARG B C 1
ATOM 3592 O O . ARG B 1 126 ? -5.219 13.531 13.422 1 98.25 126 ARG B O 1
ATOM 3599 N N . LYS B 1 127 ? -4.289 11.891 14.625 1 98.38 127 LYS B N 1
ATOM 3600 C CA . LYS B 1 127 ? -5.043 10.789 14.031 1 98.38 127 LYS B CA 1
ATOM 3601 C C . LYS B 1 127 ? -5.789 9.992 15.094 1 98.38 127 LYS B C 1
ATOM 3603 O O . LYS B 1 127 ? -5.289 9.82 16.203 1 98.38 127 LYS B O 1
ATOM 3608 N N . GLU B 1 128 ? -6.973 9.578 14.773 1 97.75 128 GLU B N 1
ATOM 3609 C CA . GLU B 1 128 ? -7.773 8.727 15.648 1 97.75 128 GLU B CA 1
ATOM 3610 C C . GLU B 1 128 ? -8.594 7.723 14.844 1 97.75 128 GLU B C 1
ATOM 3612 O O . GLU B 1 128 ? -9.109 8.047 13.773 1 97.75 128 GLU B O 1
ATOM 3617 N N . HIS B 1 129 ? -8.656 6.52 15.406 1 97.88 129 HIS B N 1
ATOM 3618 C CA . HIS B 1 129 ? -9.562 5.559 14.781 1 97.88 129 HIS B CA 1
ATOM 3619 C C . HIS B 1 129 ? -11.016 5.914 15.055 1 97.88 129 HIS B C 1
ATOM 3621 O O . HIS B 1 129 ? -11.359 6.34 16.156 1 97.88 129 HIS B O 1
ATOM 3627 N N . LEU B 1 130 ? -11.859 5.715 14.062 1 98.12 130 LEU B N 1
ATOM 3628 C CA . LEU B 1 130 ? -13.273 6.035 14.211 1 98.12 130 LEU B CA 1
ATOM 3629 C C . LEU B 1 130 ? -13.992 4.977 15.047 1 98.12 130 LEU B C 1
ATOM 3631 O O . LEU B 1 130 ? -15.023 5.258 15.656 1 98.12 130 LEU B O 1
ATOM 3635 N N . ASP B 1 131 ? -13.477 3.719 15.016 1 96.62 131 ASP B N 1
ATOM 3636 C CA . ASP B 1 131 ? -14.047 2.598 15.75 1 96.62 131 ASP B CA 1
ATOM 3637 C C . ASP B 1 131 ? -12.953 1.783 16.438 1 96.62 131 ASP B C 1
ATOM 3639 O O . ASP B 1 131 ? -12.109 1.176 15.781 1 96.62 131 ASP B O 1
ATOM 3643 N N . GLN B 1 132 ? -13.039 1.688 17.75 1 93.69 132 GLN B N 1
ATOM 3644 C CA . GLN B 1 132 ? -12.008 1.004 18.516 1 93.69 132 GLN B CA 1
ATOM 3645 C C . GLN B 1 132 ? -12.203 -0.509 18.484 1 93.69 132 GLN B C 1
ATOM 3647 O O . GLN B 1 132 ? -11.281 -1.269 18.766 1 93.69 132 GLN B O 1
ATOM 3652 N N . SER B 1 133 ? -13.352 -0.912 18.172 1 94.44 133 SER B N 1
ATOM 3653 C CA . SER B 1 133 ? -13.617 -2.346 18.125 1 94.44 133 SER B CA 1
ATOM 3654 C C . SER B 1 133 ? -13.156 -2.943 16.797 1 94.44 133 SER B C 1
ATOM 3656 O O . SER B 1 133 ? -12.945 -4.156 16.703 1 94.44 133 SER B O 1
ATOM 3658 N N . ASP B 1 134 ? -13.047 -2.135 15.812 1 95.69 134 ASP B N 1
ATOM 3659 C CA . ASP B 1 134 ? -12.57 -2.535 14.492 1 95.69 134 ASP B CA 1
ATOM 3660 C C . ASP B 1 134 ? -11.836 -1.391 13.805 1 95.69 134 ASP B C 1
ATOM 3662 O O . ASP B 1 134 ? -12.453 -0.544 13.156 1 95.69 134 ASP B O 1
ATOM 3666 N N . LEU B 1 135 ? -10.547 -1.453 13.797 1 95.81 135 LEU B N 1
ATOM 3667 C CA . LEU B 1 135 ? -9.703 -0.347 13.359 1 95.81 135 LEU B CA 1
ATOM 3668 C C . LEU B 1 135 ? -9.766 -0.183 11.844 1 95.81 135 LEU B C 1
ATOM 3670 O O . LEU B 1 135 ? -9.289 0.816 11.305 1 95.81 135 LEU B O 1
ATOM 3674 N N . GLN B 1 136 ? -10.383 -1.138 11.141 1 94.62 136 GLN B N 1
ATOM 3675 C CA . GLN B 1 136 ? -10.484 -1.074 9.688 1 94.62 136 GLN B CA 1
ATOM 3676 C C . GLN B 1 136 ? -11.648 -0.191 9.258 1 94.62 136 GLN B C 1
ATOM 3678 O O . GLN B 1 136 ? -11.789 0.12 8.07 1 94.62 136 GLN B O 1
ATOM 3683 N N . LYS B 1 137 ? -12.422 0.277 10.164 1 97.31 137 LYS B N 1
ATOM 3684 C CA . LYS B 1 137 ? -13.656 0.984 9.836 1 97.31 137 LYS B CA 1
ATOM 3685 C C . LYS B 1 137 ? -13.391 2.465 9.578 1 97.31 137 LYS B C 1
ATOM 3687 O O . LYS B 1 137 ? -14.32 3.234 9.336 1 97.31 137 LYS B O 1
ATOM 3692 N N . GLY B 1 138 ? -12.133 2.832 9.633 1 98.31 138 GLY B N 1
ATOM 3693 C CA . GLY B 1 138 ? -11.82 4.195 9.242 1 98.31 138 GLY B CA 1
ATOM 3694 C C . GLY B 1 138 ? -11.078 4.969 10.312 1 98.31 138 GLY B C 1
ATOM 3695 O O . GLY B 1 138 ? 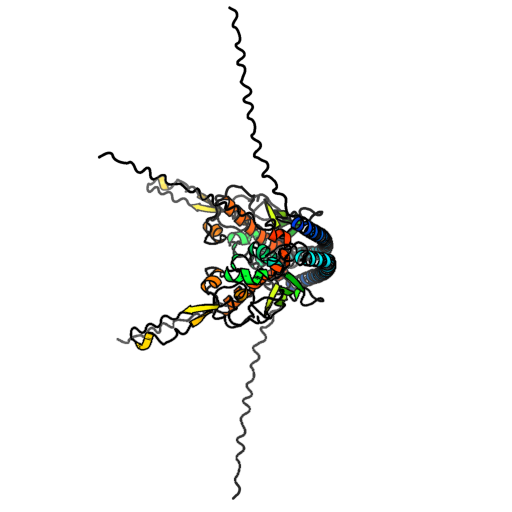-10.789 4.43 11.383 1 98.31 138 GLY B O 1
ATOM 3696 N N . TYR B 1 139 ? -10.766 6.199 10.031 1 98.69 139 TYR B N 1
ATOM 3697 C CA . TYR B 1 139 ? -10.008 7.055 10.93 1 98.69 139 TYR B CA 1
ATOM 3698 C C . TYR B 1 139 ? -10.32 8.523 10.68 1 98.69 139 TYR B C 1
ATOM 3700 O O . TYR B 1 139 ? -10.953 8.875 9.672 1 98.69 139 TYR B O 1
ATOM 3708 N N . LYS B 1 140 ? -9.93 9.305 11.648 1 98.81 140 LYS B N 1
ATOM 3709 C CA . LYS B 1 140 ? -10.133 10.758 11.648 1 98.81 140 LYS B CA 1
ATOM 3710 C C . LYS B 1 140 ? -8.805 11.492 11.758 1 98.81 140 LYS B C 1
ATOM 3712 O O . LYS B 1 140 ? -7.934 11.109 12.539 1 98.81 140 LYS B O 1
ATOM 3717 N N . LEU B 1 141 ? -8.625 12.461 10.922 1 98.88 141 LEU B N 1
ATOM 3718 C CA . LEU B 1 141 ? -7.531 13.422 11.055 1 98.88 141 LEU B CA 1
ATOM 3719 C C . LEU B 1 141 ? -8.039 14.75 11.602 1 98.88 141 LEU B C 1
ATOM 3721 O O . LEU B 1 141 ? -9.109 15.227 11.195 1 98.88 141 LEU B O 1
ATOM 3725 N N . SER B 1 142 ? -7.281 15.312 12.539 1 98.88 142 SER B N 1
ATOM 3726 C CA . SER B 1 142 ? -7.625 16.609 13.125 1 98.88 142 SER B CA 1
ATOM 3727 C C . SER B 1 142 ? -6.449 17.578 13.062 1 98.88 142 SER B C 1
ATOM 3729 O O . SER B 1 142 ? -5.371 17.281 13.578 1 98.88 142 SER B O 1
ATOM 3731 N N . LEU B 1 143 ? -6.641 18.625 12.391 1 98.94 143 LEU B N 1
ATOM 3732 C CA . LEU B 1 143 ? -5.695 19.734 12.414 1 98.94 143 LEU B CA 1
ATOM 3733 C C . LEU B 1 143 ? -6.137 20.812 13.414 1 98.94 143 LEU B C 1
ATOM 3735 O O . LEU B 1 143 ? -7.219 21.375 13.281 1 98.94 143 LEU B O 1
ATOM 3739 N N . ARG B 1 144 ? -5.301 21.062 14.359 1 98.88 144 ARG B N 1
ATOM 3740 C CA . ARG B 1 144 ? -5.656 22 15.414 1 98.88 144 ARG B CA 1
ATOM 3741 C C . ARG B 1 144 ? -4.926 23.328 15.242 1 98.88 144 ARG B C 1
ATOM 3743 O O . ARG B 1 144 ? -3.736 23.344 14.914 1 98.88 144 ARG B O 1
ATOM 3750 N N . PHE B 1 145 ? -5.703 24.406 15.461 1 98.88 145 PHE B N 1
ATOM 3751 C CA . PHE B 1 145 ? -5.191 25.75 15.211 1 98.88 145 PHE B CA 1
ATOM 3752 C C . PHE B 1 145 ? -5.355 26.625 16.453 1 98.88 145 PHE B C 1
ATOM 3754 O O . PHE B 1 145 ? -6.332 26.5 17.188 1 98.88 145 PHE B O 1
ATOM 3761 N N . VAL B 1 146 ? -4.398 27.469 16.672 1 98.38 146 VAL B N 1
ATOM 3762 C CA . VAL B 1 146 ? -4.586 28.547 17.625 1 98.38 146 VAL B CA 1
ATOM 3763 C C . VAL B 1 146 ? -5.516 29.609 17.031 1 98.38 146 VAL B C 1
ATOM 3765 O O . VAL B 1 146 ? -5.828 29.578 15.844 1 98.38 146 VAL B O 1
ATOM 3768 N N . GLU B 1 147 ? -5.984 30.469 17.922 1 97.94 147 GLU B N 1
ATOM 3769 C CA . GLU B 1 147 ? -6.781 31.578 17.391 1 97.94 147 GLU B CA 1
ATOM 3770 C C . GLU B 1 147 ? -6.059 32.281 16.234 1 97.94 147 GLU B C 1
ATOM 3772 O O . GLU B 1 147 ? -4.859 32.531 16.312 1 97.94 147 GLU B O 1
ATOM 3777 N N . ASN B 1 148 ? -6.781 32.5 15.148 1 98 148 ASN B N 1
ATOM 3778 C CA . ASN B 1 148 ? -6.18 33.062 13.938 1 98 148 ASN B CA 1
ATOM 3779 C C . ASN B 1 148 ? -7.145 33.969 13.188 1 98 148 ASN B C 1
ATOM 3781 O O . ASN B 1 148 ? -8.344 34 13.484 1 98 148 ASN B O 1
ATOM 3785 N N . PRO B 1 149 ? -6.691 34.75 12.32 1 98.06 149 PRO B N 1
ATOM 3786 C CA . PRO B 1 149 ? -7.551 35.75 11.656 1 98.06 149 PRO B CA 1
ATOM 3787 C C . PRO B 1 149 ? -8.336 35.125 10.492 1 98.06 149 PRO B C 1
ATOM 3789 O O . PRO B 1 149 ? -9.148 35.844 9.875 1 98.06 149 PRO B O 1
ATOM 3792 N N . TYR B 1 150 ? -8.219 33.906 10.195 1 98.5 150 TYR B N 1
ATOM 3793 C CA . TYR B 1 150 ? -8.734 33.344 8.938 1 98.5 150 TYR B CA 1
ATOM 3794 C C . TYR B 1 150 ? -10.078 32.656 9.156 1 98.5 150 TYR B C 1
ATOM 3796 O O . TYR B 1 150 ? -11 32.812 8.344 1 98.5 150 TYR B O 1
ATOM 3804 N N . PHE B 1 151 ? -10.242 31.891 10.188 1 98.81 151 PHE B N 1
ATOM 3805 C CA . PHE B 1 151 ? -11.492 31.172 10.406 1 98.81 151 PHE B CA 1
ATOM 3806 C C . PHE B 1 151 ? -11.773 31.016 11.891 1 98.81 151 PHE B C 1
ATOM 3808 O O . PHE B 1 151 ? -10.914 31.297 12.727 1 98.81 151 PHE B O 1
ATOM 3815 N N . THR B 1 152 ? -12.969 30.578 12.266 1 98.62 152 THR B N 1
ATOM 3816 C CA . THR B 1 152 ? -13.43 30.547 13.648 1 98.62 152 THR B CA 1
ATOM 3817 C C . THR B 1 152 ? -13.18 29.172 14.266 1 98.62 152 THR B C 1
ATOM 3819 O O . THR B 1 152 ? -13.25 29.016 15.484 1 98.62 152 THR B O 1
ATOM 3822 N N . ASN B 1 153 ? -12.828 28.188 13.414 1 98.56 153 ASN B N 1
ATOM 3823 C CA . ASN B 1 153 ? -12.625 26.812 13.891 1 98.56 153 ASN B CA 1
ATOM 3824 C C . ASN B 1 153 ? -11.391 26.719 14.781 1 98.56 153 ASN B C 1
ATOM 3826 O O . ASN B 1 153 ? -10.352 27.312 14.477 1 98.56 153 ASN B O 1
ATOM 3830 N N . ASP B 1 154 ? -11.461 25.953 15.812 1 98.38 154 ASP B N 1
ATOM 3831 C CA . ASP B 1 154 ? -10.273 25.578 16.578 1 98.38 154 ASP B CA 1
ATOM 3832 C C . ASP B 1 154 ? -9.609 24.344 15.984 1 98.38 154 ASP B C 1
ATOM 3834 O O . ASP B 1 154 ? -8.406 24.125 16.156 1 98.38 154 ASP B O 1
ATOM 3838 N N . THR B 1 155 ? -10.516 23.547 15.422 1 98.81 155 THR B N 1
ATOM 3839 C CA . THR B 1 155 ? -10.062 22.281 14.828 1 98.81 155 THR B CA 1
ATOM 3840 C C . THR B 1 155 ? -10.734 22.062 13.477 1 98.81 155 THR B C 1
ATOM 3842 O O . THR B 1 155 ? -11.945 22.234 13.344 1 98.81 155 THR B O 1
ATOM 3845 N N . LEU B 1 156 ? -9.945 21.781 12.469 1 98.88 156 LEU B N 1
ATOM 3846 C CA . LEU B 1 156 ? -10.453 21.25 11.211 1 98.88 156 LEU B CA 1
ATOM 3847 C C . LEU B 1 156 ? -10.289 19.734 11.164 1 98.88 156 LEU B C 1
ATOM 3849 O O . LEU B 1 156 ? -9.211 19.219 11.461 1 98.88 156 LEU B O 1
ATOM 3853 N N . TRP B 1 157 ? -11.305 19 10.828 1 98.88 157 TRP B N 1
ATOM 3854 C CA . TRP B 1 157 ? -11.203 17.531 10.883 1 98.88 157 TRP B CA 1
ATOM 3855 C C . TRP B 1 157 ? -11.688 16.922 9.57 1 98.88 157 TRP B C 1
ATOM 3857 O O . TRP B 1 157 ? -12.43 17.547 8.82 1 98.88 157 TRP B O 1
ATOM 3867 N N . LYS B 1 158 ? -11.195 15.797 9.266 1 98.88 158 LYS B N 1
ATOM 3868 C CA . LYS B 1 158 ? -11.539 14.945 8.133 1 98.88 158 LYS B CA 1
ATOM 3869 C C . LYS B 1 158 ? -11.672 13.492 8.555 1 98.88 158 LYS B C 1
ATOM 3871 O O . LYS B 1 158 ? -10.805 12.961 9.258 1 98.88 158 LYS B O 1
ATOM 3876 N N . GLU B 1 159 ? -12.758 12.828 8.18 1 98.94 159 GLU B N 1
ATOM 3877 C CA . GLU B 1 159 ? -13.016 11.438 8.523 1 98.94 159 GLU B CA 1
ATOM 3878 C C . GLU B 1 159 ? -13.062 10.555 7.277 1 98.94 159 GLU B C 1
ATOM 3880 O O . GLU B 1 159 ? -13.711 10.906 6.289 1 98.94 159 GLU B O 1
ATOM 3885 N N . TYR B 1 160 ? -12.383 9.516 7.32 1 98.88 160 TYR B N 1
ATOM 3886 C CA . TYR B 1 160 ? -12.445 8.477 6.305 1 98.88 160 TYR B CA 1
ATOM 3887 C C . TYR B 1 160 ? -13.203 7.254 6.816 1 98.88 160 TYR B C 1
ATOM 3889 O O . TYR B 1 160 ? -12.734 6.57 7.73 1 98.88 160 TYR B O 1
ATOM 3897 N N . TYR B 1 161 ? -14.312 6.996 6.301 1 98.81 161 TYR B N 1
ATOM 3898 C CA . TYR B 1 161 ? -15.031 5.762 6.582 1 98.81 161 TYR B CA 1
ATOM 3899 C C . TYR B 1 161 ? -14.664 4.672 5.578 1 98.81 161 TYR B C 1
ATOM 3901 O O . TYR B 1 161 ? -14.836 4.852 4.371 1 98.81 161 TYR B O 1
ATOM 3909 N N . THR B 1 162 ? -14.164 3.566 6.094 1 98.25 162 THR B N 1
ATOM 3910 C CA . THR B 1 162 ? -13.648 2.52 5.219 1 98.25 162 THR B CA 1
ATOM 3911 C C . THR B 1 162 ? -14.227 1.161 5.602 1 98.25 162 THR B C 1
ATOM 3913 O O . THR B 1 162 ? -14.789 1.004 6.691 1 98.25 162 THR B O 1
ATOM 3916 N N . LYS B 1 163 ? -14.141 0.26 4.684 1 96.38 163 LYS B N 1
ATOM 3917 C CA . LYS B 1 163 ? -14.523 -1.134 4.887 1 96.38 163 LYS B CA 1
ATOM 3918 C C . LYS B 1 163 ? -13.625 -2.072 4.086 1 96.38 163 LYS B C 1
ATOM 3920 O O . LYS B 1 163 ? -12.938 -1.641 3.156 1 96.38 163 LYS B O 1
ATOM 3925 N N . GLU B 1 164 ? -13.672 -3.275 4.551 1 94.25 164 GLU B N 1
ATOM 3926 C CA . GLU B 1 164 ? -12.984 -4.289 3.758 1 94.25 164 GLU B CA 1
ATOM 3927 C C . GLU B 1 164 ? -13.695 -4.527 2.428 1 94.25 164 GLU B C 1
ATOM 3929 O O . GLU B 1 164 ? -14.891 -4.82 2.4 1 94.25 164 GLU B O 1
ATOM 3934 N N . GLY B 1 165 ? -13.055 -4.379 1.283 1 90.94 165 GLY B N 1
ATOM 3935 C CA . GLY B 1 165 ? -13.641 -4.621 -0.024 1 90.94 165 GLY B CA 1
ATOM 3936 C C . GLY B 1 165 ? -13.844 -6.094 -0.324 1 90.94 165 GLY B C 1
ATOM 3937 O O . GLY B 1 165 ? -14.891 -6.488 -0.84 1 90.94 165 GLY B O 1
ATOM 3938 N N . SER B 1 166 ? -12.852 -6.887 -0.103 1 93.12 166 SER B N 1
ATOM 3939 C CA . SER B 1 166 ? -12.859 -8.336 -0.289 1 93.12 166 SER B CA 1
ATOM 3940 C C . SER B 1 166 ? -12.031 -9.031 0.786 1 93.12 166 SER B C 1
ATOM 3942 O O . SER B 1 166 ? -10.93 -8.594 1.117 1 93.12 166 SER B O 1
ATOM 3944 N N . PRO B 1 167 ? -12.555 -10.055 1.257 1 94.5 167 PRO B N 1
ATOM 3945 C CA . PRO B 1 167 ? -11.766 -10.789 2.254 1 94.5 167 PRO B CA 1
ATOM 3946 C C . PRO B 1 167 ? -10.547 -11.477 1.649 1 94.5 167 PRO B C 1
ATOM 3948 O O . PRO B 1 167 ? -9.68 -11.961 2.383 1 94.5 167 PRO B O 1
ATOM 3951 N N . TYR B 1 168 ? -10.469 -11.477 0.289 1 95.88 168 TYR B N 1
ATOM 3952 C CA . TYR B 1 168 ? -9.445 -12.297 -0.349 1 95.88 168 TYR B CA 1
ATOM 3953 C C . TYR B 1 168 ? -8.312 -11.438 -0.888 1 95.88 168 TYR B C 1
ATOM 3955 O O . TYR B 1 168 ? -7.281 -11.961 -1.324 1 95.88 168 TYR B O 1
ATOM 3963 N N . THR B 1 169 ? -8.492 -10.141 -0.895 1 93.88 169 THR B N 1
ATOM 3964 C CA . THR B 1 169 ? -7.469 -9.266 -1.464 1 93.88 169 THR B CA 1
ATOM 3965 C C . THR B 1 169 ? -6.867 -8.367 -0.39 1 93.88 169 THR B C 1
ATOM 3967 O O . THR B 1 169 ? -5.801 -7.781 -0.588 1 93.88 169 THR B O 1
ATOM 3970 N N . GLY B 1 170 ? -7.543 -8.219 0.758 1 89.38 170 GLY B N 1
ATOM 3971 C CA . GLY B 1 170 ? -7.086 -7.32 1.807 1 89.38 170 GLY B CA 1
ATOM 3972 C C . GLY B 1 170 ? -7.277 -5.855 1.461 1 89.38 170 GLY B C 1
ATOM 3973 O O . GLY B 1 170 ? -6.805 -4.977 2.184 1 89.38 170 GLY B O 1
ATOM 3974 N N . GLU B 1 171 ? -7.906 -5.566 0.443 1 90.62 171 GLU B N 1
ATOM 3975 C CA . GLU B 1 171 ? -8.117 -4.195 -0.006 1 90.62 171 GLU B CA 1
ATOM 3976 C C . GLU B 1 171 ? -9.117 -3.469 0.894 1 90.62 171 GLU B C 1
ATOM 3978 O O . GLU B 1 171 ? -10.102 -4.059 1.34 1 90.62 171 GLU B O 1
ATOM 3983 N N . ILE B 1 172 ? -8.781 -2.201 1.124 1 93.38 172 ILE B N 1
ATOM 3984 C CA . ILE B 1 172 ? -9.648 -1.318 1.901 1 93.38 172 ILE B CA 1
ATOM 3985 C C . ILE B 1 172 ? -10.406 -0.384 0.963 1 93.38 172 ILE B C 1
ATOM 3987 O O . ILE B 1 172 ? -9.812 0.237 0.079 1 93.38 172 ILE B O 1
ATOM 3991 N N . GLU B 1 173 ? -11.711 -0.359 1.151 1 94.44 173 GLU B N 1
ATOM 3992 C CA . GLU B 1 173 ? -12.555 0.512 0.346 1 94.44 173 GLU B CA 1
ATOM 3993 C C . GLU B 1 173 ? -13.055 1.703 1.159 1 94.44 173 GLU B C 1
ATOM 3995 O O . GLU B 1 173 ? -13.492 1.544 2.303 1 94.44 173 GLU B O 1
ATOM 4000 N N . THR B 1 174 ? -12.922 2.873 0.539 1 97.31 174 THR B N 1
ATOM 4001 C CA . THR B 1 174 ? -13.461 4.07 1.18 1 97.31 174 THR B CA 1
ATOM 4002 C C . THR B 1 174 ? -14.953 4.203 0.901 1 97.31 174 THR B C 1
ATOM 4004 O O . THR B 1 174 ? -15.375 4.273 -0.257 1 97.31 174 THR B O 1
ATOM 4007 N N . GLU B 1 175 ? -15.719 4.242 1.938 1 97.5 175 GLU B N 1
ATOM 4008 C CA . GLU B 1 175 ? -17.172 4.348 1.81 1 97.5 175 GLU B CA 1
ATOM 4009 C C . GLU B 1 175 ? -17.609 5.805 1.763 1 97.5 175 GLU B C 1
ATOM 4011 O O . GLU B 1 175 ? -18.594 6.137 1.091 1 97.5 175 GLU B O 1
ATOM 4016 N N . GLU B 1 176 ? -16.984 6.574 2.492 1 98.31 176 GLU B N 1
ATOM 4017 C CA . GLU B 1 176 ? -17.359 7.98 2.604 1 98.31 176 GLU B CA 1
ATOM 4018 C C . GLU B 1 176 ? -16.219 8.805 3.205 1 98.31 176 GLU B C 1
ATOM 4020 O O . GLU B 1 176 ? -15.484 8.328 4.066 1 98.31 176 GLU B O 1
ATOM 4025 N N . ILE B 1 177 ? -16.031 9.93 2.691 1 98.69 177 ILE B N 1
ATOM 4026 C CA . ILE B 1 177 ? -15.133 10.93 3.248 1 98.69 177 ILE B CA 1
ATOM 4027 C C . ILE B 1 177 ? -15.93 12.141 3.721 1 98.69 177 ILE B C 1
ATOM 4029 O O . ILE B 1 177 ? -16.656 12.758 2.936 1 98.69 177 ILE B O 1
ATOM 4033 N N . LYS B 1 178 ? -15.797 12.477 5.004 1 98.69 178 LYS B N 1
ATOM 4034 C CA . LYS B 1 178 ? -16.5 13.609 5.59 1 98.69 178 LYS B CA 1
ATOM 4035 C C . LYS B 1 178 ? -15.523 14.641 6.145 1 98.69 178 LYS B C 1
ATOM 4037 O O . LYS B 1 178 ? -14.508 14.273 6.738 1 98.69 178 LYS B O 1
ATOM 4042 N N . VAL B 1 179 ? -15.914 15.867 6.02 1 98.69 179 VAL B N 1
ATOM 4043 C CA . VAL B 1 179 ? -15.07 16.938 6.559 1 98.69 179 VAL B CA 1
ATOM 4044 C C . VAL B 1 179 ? -15.938 17.953 7.293 1 98.69 179 VAL B C 1
ATOM 4046 O O . VAL B 1 179 ? -17.156 17.969 7.125 1 98.69 179 VAL B O 1
ATOM 4049 N N . CYS B 1 180 ? -15.352 18.703 8.109 1 98.38 180 CYS B N 1
ATOM 4050 C CA . CYS B 1 180 ? -16.047 19.812 8.75 1 98.38 180 CYS B CA 1
ATOM 4051 C C . CYS B 1 180 ? -16.141 21.016 7.809 1 98.38 180 CYS B C 1
ATOM 4053 O O . CYS B 1 180 ? -15.359 21.125 6.863 1 98.38 180 CYS B O 1
ATOM 4055 N N . GLU B 1 181 ? -17.094 21.828 8.07 1 97.81 181 GLU B N 1
ATOM 4056 C CA . GLU B 1 181 ? -17.156 23.125 7.395 1 97.81 181 GLU B CA 1
ATOM 4057 C C . GLU B 1 181 ? -16.156 24.109 7.996 1 97.81 181 GLU B C 1
ATOM 4059 O O . GLU B 1 181 ? -15.992 24.172 9.219 1 97.81 181 GLU B O 1
ATOM 4064 N N . ILE B 1 182 ? -15.508 24.828 7.145 1 98.56 182 ILE B N 1
ATOM 4065 C CA . ILE B 1 182 ? -14.578 25.844 7.629 1 98.56 182 ILE B CA 1
ATOM 4066 C C . ILE B 1 182 ? -15.312 27.172 7.785 1 98.56 182 ILE B C 1
ATOM 4068 O O . ILE B 1 182 ? -15.922 27.672 6.832 1 98.56 182 ILE B O 1
ATOM 4072 N N . GLY B 1 183 ? -15.273 27.734 8.992 1 98.44 183 GLY B N 1
ATOM 4073 C CA . GLY B 1 183 ? -15.906 29.016 9.289 1 98.44 183 GLY B CA 1
ATOM 4074 C C . GLY B 1 183 ? -15.023 30.203 8.969 1 98.44 183 GLY B C 1
ATOM 4075 O O . GLY B 1 183 ? -14.617 30.938 9.867 1 98.44 183 GLY B O 1
ATOM 4076 N N . TRP B 1 184 ? -14.883 30.484 7.699 1 98.5 184 TRP B N 1
ATOM 4077 C CA . TRP B 1 184 ? -14.016 31.562 7.258 1 98.5 184 TRP B CA 1
ATOM 4078 C C . TRP B 1 184 ? -14.516 32.906 7.789 1 98.5 184 TRP B C 1
ATOM 4080 O O . TRP B 1 184 ? -15.711 33.188 7.75 1 98.5 184 TRP B O 1
ATOM 4090 N N . LYS B 1 185 ? -13.578 33.656 8.32 1 98.12 185 LYS B N 1
ATOM 4091 C CA . LYS B 1 185 ? -13.883 35.031 8.68 1 98.12 185 LYS B CA 1
ATOM 4092 C C . LYS B 1 185 ? -14.008 35.906 7.434 1 98.12 185 LYS B C 1
ATOM 4094 O O . LYS B 1 185 ? -13.477 35.594 6.379 1 98.12 185 LYS B O 1
ATOM 4099 N N . ALA B 1 186 ? -14.648 37.031 7.559 1 96.06 186 ALA B N 1
ATOM 4100 C CA . ALA B 1 186 ? -14.945 37.906 6.43 1 96.06 186 ALA B CA 1
ATOM 4101 C C . ALA B 1 186 ? -13.664 38.312 5.703 1 96.06 186 ALA B C 1
ATOM 4103 O O . ALA B 1 186 ? -12.734 38.844 6.316 1 96.06 186 ALA B O 1
ATOM 4104 N N . GLY B 1 187 ? -13.633 37.938 4.418 1 94.94 187 GLY B N 1
ATOM 4105 C CA . GLY B 1 187 ? -12.547 38.375 3.561 1 94.94 187 GLY B CA 1
ATOM 4106 C C . GLY B 1 187 ? -11.289 37.531 3.721 1 94.94 187 GLY B C 1
ATOM 4107 O O . GLY B 1 187 ? -10.25 37.844 3.148 1 94.94 187 GLY B O 1
ATOM 4108 N N . GLN B 1 188 ? -11.328 36.438 4.484 1 97.25 188 GLN B N 1
ATOM 4109 C CA . GLN B 1 188 ? -10.117 35.719 4.824 1 97.25 188 GLN B CA 1
ATOM 4110 C C . GLN B 1 188 ? -10.125 34.312 4.176 1 97.25 188 GLN B C 1
ATOM 4112 O O . GLN B 1 188 ? -9.234 33.5 4.434 1 97.25 188 GLN B O 1
ATOM 4117 N N . ASN B 1 189 ? -11.141 34.062 3.318 1 97.56 189 ASN B N 1
ATOM 4118 C CA . ASN B 1 189 ? -11.266 32.781 2.658 1 97.56 189 ASN B CA 1
ATOM 4119 C C . ASN B 1 189 ? -10.219 32.594 1.561 1 97.56 189 ASN B C 1
ATOM 4121 O O . ASN B 1 189 ? -10.328 33.188 0.49 1 97.56 189 ASN B O 1
ATOM 4125 N N . VAL B 1 190 ? -9.266 31.703 1.777 1 97.69 190 VAL B N 1
ATOM 4126 C CA . VAL B 1 190 ? -8.133 31.594 0.862 1 97.69 190 VAL B CA 1
ATOM 4127 C C . VAL B 1 190 ? -8.5 30.672 -0.302 1 97.69 190 VAL B C 1
ATOM 4129 O O . VAL B 1 190 ? -7.695 30.469 -1.214 1 97.69 190 VAL B O 1
ATOM 4132 N N . THR B 1 191 ? -9.664 30.062 -0.266 1 96.12 191 THR B N 1
ATOM 4133 C CA . THR B 1 191 ? -10.094 29.141 -1.313 1 96.12 191 THR B CA 1
ATOM 4134 C C . THR B 1 191 ? -10.742 29.906 -2.469 1 96.12 191 THR B C 1
ATOM 4136 O O . THR B 1 191 ? -11.18 29.297 -3.447 1 96.12 191 THR B O 1
ATOM 4139 N N . VAL B 1 192 ? -10.867 31.234 -2.396 1 94.5 192 VAL B N 1
ATOM 4140 C CA . VAL B 1 192 ? -11.445 32.062 -3.447 1 94.5 192 VAL B CA 1
ATOM 4141 C C . VAL B 1 192 ? -10.516 33.25 -3.746 1 94.5 192 VAL B C 1
ATOM 4143 O O . VAL B 1 192 ? -9.695 33.625 -2.908 1 94.5 192 VAL B O 1
ATOM 4146 N N . GLU B 1 193 ? -10.562 33.688 -4.984 1 91.38 193 GLU B N 1
ATOM 4147 C CA . GLU B 1 193 ? -9.844 34.875 -5.391 1 91.38 193 GLU B CA 1
ATOM 4148 C C . GLU B 1 193 ? -10.805 35.938 -5.934 1 91.38 193 GLU B C 1
ATOM 4150 O O . GLU B 1 193 ? -11.781 35.625 -6.602 1 91.38 193 GLU B O 1
ATOM 4155 N N . THR B 1 194 ? -10.547 37.219 -5.535 1 87.56 194 THR B N 1
ATOM 4156 C CA . THR B 1 194 ? -11.359 38.344 -6.016 1 87.56 194 THR B CA 1
ATOM 4157 C C . THR B 1 194 ? -10.898 38.781 -7.398 1 87.56 194 THR B C 1
ATOM 4159 O O . THR B 1 194 ? -9.719 39.094 -7.594 1 87.56 194 THR B O 1
ATOM 4162 N N . VAL B 1 195 ? -11.719 38.5 -8.359 1 81.44 195 VAL B N 1
ATOM 4163 C CA . VAL B 1 195 ? -11.398 38.938 -9.727 1 81.44 195 VAL B CA 1
ATOM 4164 C C . VAL B 1 195 ? -12.242 40.125 -10.109 1 81.44 195 VAL B C 1
ATOM 4166 O O . VAL B 1 195 ? -13.445 40.156 -9.852 1 81.44 195 VAL B O 1
ATOM 4169 N N . ALA B 1 196 ? -11.539 41.281 -10.469 1 73.94 196 ALA B N 1
ATOM 4170 C CA . ALA B 1 196 ? -12.211 42.469 -10.945 1 73.94 196 ALA B CA 1
ATOM 4171 C C . ALA B 1 196 ? -12.93 42.219 -12.266 1 73.94 196 ALA B C 1
ATOM 4173 O O . ALA B 1 196 ? -12.383 41.562 -13.156 1 73.94 196 ALA B O 1
ATOM 4174 N N . LYS B 1 197 ? -14.25 42.344 -12.289 1 65 197 LYS B N 1
ATOM 4175 C CA . LYS B 1 197 ? -14.969 42.188 -13.547 1 65 197 LYS B CA 1
ATOM 4176 C C . LYS B 1 197 ? -14.758 43.406 -14.453 1 65 197 LYS B C 1
ATOM 4178 O O . LYS B 1 197 ? -14.859 44.531 -14 1 65 197 LYS B O 1
ATOM 4183 N N . LYS B 1 198 ? -13.992 43.156 -15.523 1 57.06 198 LYS B N 1
ATOM 4184 C CA . LYS B 1 198 ? -13.875 44.219 -16.531 1 57.06 198 LYS B CA 1
ATOM 4185 C C . LYS B 1 198 ? -15.234 44.562 -17.125 1 57.06 198 LYS B C 1
ATOM 4187 O O . LYS B 1 198 ? -15.992 43.656 -17.516 1 57.06 198 LYS B O 1
ATOM 4192 N N . VAL B 1 199 ? -15.789 45.625 -16.656 1 51.69 199 VAL B N 1
ATOM 4193 C CA . VAL B 1 199 ? -16.984 46.094 -17.344 1 51.69 199 VAL B CA 1
ATOM 4194 C C . VAL B 1 199 ? -16.641 46.438 -18.797 1 51.69 199 VAL B C 1
ATOM 4196 O O . VAL B 1 199 ? -15.719 47.219 -19.062 1 51.69 199 VAL B O 1
ATOM 4199 N N . LYS B 1 200 ? -17 45.469 -19.562 1 48.03 200 LYS B N 1
ATOM 4200 C CA . LYS B 1 200 ? -16.781 45.719 -21 1 48.03 200 LYS B CA 1
ATOM 4201 C C . LYS B 1 200 ? -17.281 47.094 -21.406 1 48.03 200 LYS B C 1
ATOM 4203 O O . LYS B 1 200 ? -17.281 47.438 -22.578 1 48.03 200 LYS B O 1
ATOM 4208 N N . GLY B 1 201 ? -18.234 47.719 -20.672 1 48.72 201 GLY B N 1
ATOM 4209 C CA . GLY B 1 201 ? -18.922 48.781 -21.406 1 48.72 201 GLY B CA 1
ATOM 4210 C C . GLY B 1 201 ? -18.125 50.062 -21.484 1 48.72 201 GLY B C 1
ATOM 4211 O O . GLY B 1 201 ? -17.359 50.375 -20.578 1 48.72 201 GLY B O 1
ATOM 4212 N N . GLY B 1 202 ? -17.703 50.531 -22.75 1 45.53 202 GLY B N 1
ATOM 4213 C CA . GLY B 1 202 ? -16.984 51.719 -23.172 1 45.53 202 GLY B CA 1
ATOM 4214 C C . GLY B 1 202 ? -17.406 52.969 -22.438 1 45.53 202 GLY B C 1
ATOM 4215 O O . GLY B 1 202 ? -16.812 54.031 -22.594 1 45.53 202 GLY B O 1
ATOM 4216 N N . GLY B 1 203 ? -18.844 53.312 -22.438 1 44.19 203 GLY B N 1
ATOM 4217 C CA . GLY B 1 203 ? -19.219 54.719 -22.281 1 44.19 203 GLY B CA 1
ATOM 4218 C C . GLY B 1 203 ? -18.969 55.25 -20.891 1 44.19 203 GLY B C 1
ATOM 4219 O O . GLY B 1 203 ? -18.625 54.469 -19.984 1 44.19 203 GLY B O 1
ATOM 4220 N N . ALA B 1 204 ? -19.188 56.688 -20.609 1 42.72 204 ALA B N 1
ATOM 4221 C CA . ALA B 1 204 ? -19.047 57.625 -19.469 1 42.72 204 ALA B CA 1
ATOM 4222 C C . ALA B 1 204 ? -19.594 56.969 -18.188 1 42.72 204 ALA B C 1
ATOM 4224 O O . ALA B 1 204 ? -19.359 57.5 -17.094 1 42.72 204 ALA B O 1
ATOM 4225 N N . LYS B 1 205 ? -20.766 56.188 -18.328 1 40.84 205 LYS B N 1
ATOM 4226 C CA . LYS B 1 205 ? -21.359 55.688 -17.094 1 40.84 205 LYS B CA 1
ATOM 4227 C C . LYS B 1 205 ? -20.453 54.656 -16.438 1 40.84 205 LYS B C 1
ATOM 4229 O O . LYS B 1 205 ? -20.891 53.906 -15.547 1 40.84 205 LYS B O 1
ATOM 4234 N N . LYS B 1 206 ? -19.281 54.562 -17.062 1 45.47 206 LYS B N 1
ATOM 4235 C CA . LYS B 1 206 ? -18.297 53.562 -16.672 1 45.47 206 LYS B CA 1
ATOM 4236 C C . LYS B 1 206 ? -17.797 53.812 -15.25 1 45.47 206 LYS B C 1
ATOM 4238 O O . LYS B 1 206 ? -17.156 52.938 -14.648 1 45.47 206 LYS B O 1
ATOM 4243 N N . ALA B 1 207 ? -17.703 55.125 -14.977 1 41.5 207 ALA B N 1
ATOM 4244 C CA . ALA B 1 207 ? -16.906 55.406 -13.789 1 41.5 207 ALA B CA 1
ATOM 4245 C C . ALA B 1 207 ? -17.578 54.875 -12.523 1 41.5 207 ALA B C 1
ATOM 4247 O O . ALA B 1 207 ? -16.906 54.562 -11.547 1 41.5 207 ALA B O 1
ATOM 4248 N N . LYS B 1 208 ? -18.938 55.125 -12.406 1 45.44 208 LYS B N 1
ATOM 4249 C CA . LYS B 1 208 ? -19.531 54.875 -11.094 1 45.44 208 LYS B CA 1
ATOM 4250 C C . LYS B 1 208 ? -19.719 53.375 -10.844 1 45.44 208 LYS B C 1
ATOM 4252 O O . LYS B 1 208 ? -20.203 53 -9.781 1 45.44 208 LYS B O 1
ATOM 4257 N N . ALA B 1 209 ? -19.875 52.562 -11.93 1 44.34 209 ALA B N 1
ATOM 4258 C CA . ALA B 1 209 ? -20.188 51.188 -11.562 1 44.34 209 ALA B CA 1
ATOM 4259 C C . ALA B 1 209 ? -19.016 50.531 -10.852 1 44.34 209 ALA B C 1
ATOM 4261 O O . ALA B 1 209 ? -17.938 50.375 -11.422 1 44.34 209 ALA B O 1
ATOM 4262 N N . LYS B 1 210 ? -18.859 50.719 -9.523 1 48.88 210 LYS B N 1
ATOM 4263 C CA . LYS B 1 210 ? -18 49.875 -8.711 1 48.88 210 LYS B CA 1
ATOM 4264 C C . LYS B 1 210 ? -17.875 48.469 -9.32 1 48.88 210 LYS B C 1
ATOM 4266 O O . LYS B 1 210 ? -18.875 47.812 -9.578 1 48.88 210 LYS B O 1
ATOM 4271 N N . GLY B 1 211 ? -16.969 48.188 -10.164 1 51.53 211 GLY B N 1
ATOM 4272 C CA . GLY B 1 211 ? -16.703 46.938 -10.812 1 51.53 211 GLY B CA 1
ATOM 4273 C C . GLY B 1 211 ? -17.078 45.719 -9.953 1 51.53 211 GLY B C 1
ATOM 4274 O O . GLY B 1 211 ? -16.781 45.688 -8.758 1 51.53 211 GLY B O 1
ATOM 4275 N N . LYS B 1 212 ? -18.266 45.094 -10.164 1 58.34 212 LYS B N 1
ATOM 4276 C CA . LYS B 1 212 ? -18.703 43.906 -9.453 1 58.34 212 LYS B CA 1
ATOM 4277 C C . LYS B 1 212 ? -17.562 42.906 -9.297 1 58.34 212 LYS B C 1
ATOM 4279 O O . LYS B 1 212 ? -16.906 42.562 -10.281 1 58.34 212 LYS B O 1
ATOM 4284 N N . VAL B 1 213 ? -16.828 42.875 -8.133 1 67.62 213 VAL B N 1
ATOM 4285 C CA . VAL B 1 213 ? -15.789 41.938 -7.797 1 67.62 213 VAL B CA 1
ATOM 4286 C C . VAL B 1 213 ? -16.406 40.531 -7.582 1 67.62 213 VAL B C 1
ATOM 4288 O O . VAL B 1 213 ? -17.391 40.406 -6.852 1 67.62 213 VAL B O 1
ATOM 4291 N N . ALA B 1 214 ? -16.25 39.625 -8.562 1 80.12 214 ALA B N 1
ATOM 4292 C CA . ALA B 1 214 ? -16.734 38.281 -8.406 1 80.12 214 ALA B CA 1
ATOM 4293 C C . ALA B 1 214 ? -15.672 37.375 -7.789 1 80.12 214 ALA B C 1
ATOM 4295 O O . ALA B 1 214 ? -14.469 37.562 -8.016 1 80.12 214 ALA B O 1
ATOM 4296 N N . GLU B 1 215 ? -16.094 36.625 -6.715 1 86.75 215 GLU B N 1
ATOM 4297 C CA . GLU B 1 215 ? -15.211 35.625 -6.121 1 86.75 215 GLU B CA 1
ATOM 4298 C C . GLU B 1 215 ? -15.219 34.344 -6.934 1 86.75 215 GLU B C 1
ATOM 4300 O O . GLU B 1 215 ? -16.281 33.812 -7.293 1 86.75 215 GLU B O 1
ATOM 4305 N N . GLU B 1 216 ? -14.023 34 -7.363 1 88.5 216 GLU B N 1
ATOM 4306 C CA . GLU B 1 216 ? -13.898 32.719 -8.086 1 88.5 216 GLU B CA 1
ATOM 4307 C C . GLU B 1 216 ? -13.094 31.703 -7.285 1 88.5 216 GLU B C 1
ATOM 4309 O O . GLU B 1 216 ? -12.109 32.062 -6.641 1 88.5 216 GLU B O 1
ATOM 4314 N N . PRO B 1 217 ? -13.562 30.484 -7.41 1 91.06 217 PRO B N 1
ATOM 4315 C CA . PRO B 1 217 ? -12.805 29.453 -6.703 1 91.06 217 PRO B CA 1
ATOM 4316 C C . PRO B 1 217 ? -11.375 29.312 -7.215 1 91.06 217 PRO B C 1
ATOM 4318 O O . PRO B 1 217 ? -11.125 29.469 -8.414 1 91.06 217 PRO B O 1
ATOM 4321 N N . ARG B 1 218 ? -10.406 29.031 -6.258 1 92.12 218 ARG B N 1
ATOM 4322 C CA . ARG B 1 218 ? -9.016 28.766 -6.633 1 92.12 218 ARG B CA 1
ATOM 4323 C C . ARG B 1 218 ? -8.469 27.562 -5.891 1 92.12 218 ARG B C 1
ATOM 4325 O O . ARG B 1 218 ? -9.008 27.156 -4.863 1 92.12 218 ARG B O 1
ATOM 4332 N N . ASP B 1 219 ? -7.422 27 -6.469 1 92.62 219 ASP B N 1
ATOM 4333 C CA . ASP B 1 219 ? -6.77 25.859 -5.828 1 92.62 219 ASP B CA 1
ATOM 4334 C C . ASP B 1 219 ? -6.215 26.25 -4.457 1 92.62 219 ASP B C 1
ATOM 4336 O O . ASP B 1 219 ? -5.641 27.328 -4.297 1 92.62 219 ASP B O 1
ATOM 4340 N N . SER B 1 220 ? -6.461 25.453 -3.529 1 95.94 220 SER B N 1
ATOM 4341 C CA . SER B 1 220 ? -6.078 25.641 -2.135 1 95.94 220 SER B CA 1
ATOM 4342 C C . SER B 1 220 ? -6.07 24.312 -1.38 1 95.94 220 SER B C 1
ATOM 4344 O O . SER B 1 220 ? -6.93 23.469 -1.604 1 95.94 220 SER B O 1
ATOM 4346 N N . PHE B 1 221 ? -5.102 24.156 -0.573 1 97.75 221 PHE B N 1
ATOM 4347 C CA . PHE B 1 221 ? -5.102 23.016 0.326 1 97.75 221 PHE B CA 1
ATOM 4348 C C . PHE B 1 221 ? -6.445 22.859 1.023 1 97.75 221 PHE B C 1
ATOM 4350 O O . PHE B 1 221 ? -7 21.766 1.094 1 97.75 221 PHE B O 1
ATOM 4357 N N . PHE B 1 222 ? -7 23.938 1.491 1 98.19 222 PHE B N 1
ATOM 4358 C CA . PHE B 1 222 ? -8.219 23.938 2.293 1 98.19 222 PHE B CA 1
ATOM 4359 C C . PHE B 1 222 ? -9.438 23.609 1.431 1 98.19 222 PHE B C 1
ATOM 4361 O O . PHE B 1 222 ? -10.469 23.188 1.944 1 98.19 222 PHE B O 1
ATOM 4368 N N . ARG B 1 223 ? -9.367 23.812 0.17 1 95.06 223 ARG B N 1
ATOM 4369 C CA . ARG B 1 223 ? -10.453 23.453 -0.738 1 95.06 223 ARG B CA 1
ATOM 4370 C C . ARG B 1 223 ? -10.352 21.984 -1.15 1 95.06 223 ARG B C 1
ATOM 4372 O O . ARG B 1 223 ? -11.328 21.234 -1.064 1 95.06 223 ARG B O 1
ATOM 4379 N N . ASN B 1 224 ? -9.188 21.594 -1.551 1 93.56 224 ASN B N 1
ATOM 4380 C CA . ASN B 1 224 ? -8.984 20.281 -2.166 1 93.56 224 ASN B CA 1
ATOM 4381 C C . ASN B 1 224 ? -8.945 19.172 -1.119 1 93.56 224 ASN B C 1
ATOM 4383 O O . ASN B 1 224 ? -9.453 18.078 -1.354 1 93.56 224 ASN B O 1
ATOM 4387 N N . PHE B 1 225 ? -8.383 19.453 -0.002 1 96.75 225 PHE B N 1
ATOM 4388 C CA . PHE B 1 225 ? -8.242 18.422 1.023 1 96.75 225 PHE B CA 1
ATOM 4389 C C . PHE B 1 225 ? -9.508 18.328 1.867 1 96.75 225 PHE B C 1
ATOM 4391 O O . PHE B 1 225 ? -9.875 17.234 2.312 1 96.75 225 PHE B O 1
ATOM 4398 N N . PHE B 1 226 ? -10.109 19.453 2.129 1 97.06 226 PHE B N 1
ATOM 4399 C CA . PHE B 1 226 ? -11.32 19.438 2.943 1 97.06 226 PHE B CA 1
ATOM 4400 C C . PHE B 1 226 ? -12.562 19.422 2.066 1 97.06 226 PHE B C 1
ATOM 4402 O O . PHE B 1 226 ? -13.305 20.406 2.016 1 97.06 226 PHE B O 1
ATOM 4409 N N . ARG B 1 227 ? -12.852 18.266 1.536 1 95.19 227 ARG B N 1
ATOM 4410 C CA . ARG B 1 227 ? -14 18.047 0.667 1 95.19 227 ARG B CA 1
ATOM 4411 C C . ARG B 1 227 ? -14.734 16.766 1.048 1 95.19 227 ARG B C 1
ATOM 4413 O O . ARG B 1 227 ? -14.109 15.727 1.262 1 95.19 227 ARG B O 1
ATOM 4420 N N . ASN B 1 228 ? -16.062 16.906 1.108 1 97.12 228 ASN B N 1
ATOM 4421 C CA . ASN B 1 228 ? -16.875 15.719 1.262 1 97.12 228 ASN B CA 1
ATOM 4422 C C . ASN B 1 228 ? -16.938 14.906 -0.032 1 97.12 228 ASN B C 1
ATOM 4424 O O . ASN B 1 228 ? -17.141 15.469 -1.11 1 97.12 228 ASN B O 1
ATOM 4428 N N . LEU B 1 229 ? -16.703 13.609 0.098 1 97.12 229 LEU B N 1
ATOM 4429 C CA . LEU B 1 229 ? -16.812 12.727 -1.057 1 97.12 229 LEU B CA 1
ATOM 4430 C C . LEU B 1 229 ? -17.562 11.445 -0.694 1 97.12 229 LEU B C 1
ATOM 4432 O O . LEU B 1 229 ? -17.375 10.898 0.394 1 97.12 229 LEU B O 1
ATOM 4436 N N . LYS B 1 230 ? -18.391 10.984 -1.565 1 96.31 230 LYS B N 1
ATOM 4437 C CA . LYS B 1 230 ? -19.109 9.727 -1.439 1 96.31 230 LYS B CA 1
ATOM 4438 C C . LYS B 1 230 ? -19.406 9.125 -2.811 1 96.31 230 LYS B C 1
ATOM 4440 O O . LYS B 1 230 ? -19.656 9.852 -3.775 1 96.31 230 LYS B O 1
ATOM 4445 N N . PRO B 1 231 ? -19.359 7.77 -2.773 1 93.69 231 PRO B N 1
ATOM 4446 C CA . PRO B 1 231 ? -19.688 7.141 -4.055 1 93.69 231 PRO B CA 1
ATOM 4447 C C . PRO B 1 231 ? -21.062 7.559 -4.586 1 93.69 231 PRO B C 1
ATOM 4449 O O . PRO B 1 231 ? -22.016 7.664 -3.816 1 93.69 231 PRO B O 1
ATOM 4452 N N . GLY B 1 232 ? -21.094 7.762 -5.922 1 89.06 232 GLY B N 1
ATOM 4453 C CA . GLY B 1 232 ? -22.359 8.07 -6.57 1 89.06 232 GLY B CA 1
ATOM 4454 C C . GLY B 1 232 ? -22.734 9.531 -6.477 1 89.06 232 GLY B C 1
ATOM 4455 O O . GLY B 1 232 ? -23.766 9.945 -7.008 1 89.06 232 GLY B O 1
ATOM 4456 N N . MET B 1 233 ? -21.859 10.305 -5.82 1 91.81 233 MET B N 1
ATOM 4457 C CA . MET B 1 233 ? -22.172 11.727 -5.738 1 91.81 233 MET B CA 1
ATOM 4458 C C . MET B 1 233 ? -21.891 12.422 -7.07 1 91.81 233 MET B C 1
ATOM 4460 O O . MET B 1 233 ? -21.188 11.883 -7.918 1 91.81 233 MET B O 1
ATOM 4464 N N . GLU B 1 234 ? -22.484 13.586 -7.246 1 89.19 234 GLU B N 1
ATOM 4465 C CA . GLU B 1 234 ? -22.188 14.391 -8.43 1 89.19 234 GLU B CA 1
ATOM 4466 C C . GLU B 1 234 ? -20.781 14.984 -8.352 1 89.19 234 GLU B C 1
ATOM 4468 O O . GLU B 1 234 ? -20.297 15.312 -7.27 1 89.19 234 GLU B O 1
ATOM 4473 N N . LEU B 1 235 ? -20.203 14.984 -9.477 1 87.5 235 LEU B N 1
ATOM 4474 C CA . LEU B 1 235 ? -18.875 15.586 -9.523 1 87.5 235 LEU B CA 1
ATOM 4475 C C . LEU B 1 235 ? -18.938 17.047 -9.133 1 87.5 235 LEU B C 1
ATOM 4477 O O . LEU B 1 235 ? -19.734 17.812 -9.664 1 87.5 235 LEU B O 1
ATOM 4481 N N . PRO B 1 236 ? -18.094 17.406 -8.203 1 85.56 236 PRO B N 1
ATOM 4482 C CA . PRO B 1 236 ? -18.094 18.828 -7.828 1 85.56 236 PRO B CA 1
ATOM 4483 C C . PRO B 1 236 ? -17.688 19.734 -8.977 1 85.56 236 PRO B C 1
ATOM 4485 O O . PRO B 1 236 ? -16.812 19.391 -9.773 1 85.56 236 PRO B O 1
ATOM 4488 N N . ASP B 1 237 ? -18.219 20.922 -9.023 1 81.62 237 ASP B N 1
ATOM 4489 C CA . ASP B 1 237 ? -18.016 21.844 -10.125 1 81.62 237 ASP B CA 1
ATOM 4490 C C . ASP B 1 237 ? -16.609 22.453 -10.078 1 81.62 237 ASP B C 1
ATOM 4492 O O . ASP B 1 237 ? -16.094 22.922 -11.094 1 81.62 237 ASP B O 1
ATOM 4496 N N . ASP B 1 238 ? -16.078 22.391 -9.008 1 81.81 238 ASP B N 1
ATOM 4497 C CA . ASP B 1 238 ? -14.812 23.109 -8.836 1 81.81 238 ASP B CA 1
ATOM 4498 C C . ASP B 1 238 ? -13.625 22.188 -9.031 1 81.81 238 ASP B C 1
ATOM 4500 O O . ASP B 1 238 ? -12.477 22.578 -8.789 1 81.81 238 ASP B O 1
ATOM 4504 N N . ILE B 1 239 ? -13.906 20.953 -9.469 1 81.62 239 ILE B N 1
ATOM 4505 C CA . ILE B 1 239 ? -12.812 20.016 -9.703 1 81.62 239 ILE B CA 1
ATOM 4506 C C . ILE B 1 239 ? -12.109 20.359 -11.016 1 81.62 239 ILE B C 1
ATOM 4508 O O . ILE B 1 239 ? -12.773 20.594 -12.031 1 81.62 239 ILE B O 1
ATOM 4512 N N . ASN B 1 240 ? -10.844 20.516 -10.82 1 73.69 240 ASN B N 1
ATOM 4513 C CA . ASN B 1 240 ? -10.047 20.641 -12.039 1 73.69 240 ASN B CA 1
ATOM 4514 C C . ASN B 1 240 ? -10.016 19.328 -12.812 1 73.69 240 ASN B C 1
ATOM 4516 O O . ASN B 1 240 ? -9.266 18.422 -12.469 1 73.69 240 ASN B O 1
ATOM 4520 N N . LEU B 1 241 ? -10.766 19.281 -13.844 1 71.44 241 LEU B N 1
ATOM 4521 C CA . LEU B 1 241 ? -10.961 18.047 -14.602 1 71.44 241 LEU B CA 1
ATOM 4522 C C . LEU B 1 241 ? -9.648 17.594 -15.242 1 71.44 241 LEU B C 1
ATOM 4524 O O . LEU B 1 241 ? -9.406 16.391 -15.375 1 71.44 241 LEU B O 1
ATOM 4528 N N . GLU B 1 242 ? -8.906 18.625 -15.586 1 69.56 242 GLU B N 1
ATOM 4529 C CA . GLU B 1 242 ? -7.633 18.266 -16.203 1 69.56 242 GLU B CA 1
ATOM 4530 C C . GLU B 1 242 ? -6.734 17.516 -15.227 1 69.56 242 GLU B C 1
ATOM 4532 O O . GLU B 1 242 ? -6.129 16.5 -15.586 1 69.56 242 GLU B O 1
ATOM 4537 N N . GLU B 1 243 ? -6.762 17.984 -14.031 1 71.5 243 GLU B N 1
ATOM 4538 C CA . GLU B 1 243 ? -5.953 17.328 -13 1 71.5 243 GLU B CA 1
ATOM 4539 C C . GLU B 1 243 ? -6.543 15.984 -12.602 1 71.5 243 GLU B C 1
ATOM 4541 O O . GLU B 1 243 ? -5.805 15.016 -12.383 1 71.5 243 GLU B O 1
ATOM 4546 N N . ALA B 1 244 ? -7.785 16 -12.555 1 71.56 244 ALA B N 1
ATOM 4547 C CA . ALA B 1 244 ? -8.469 14.758 -12.211 1 71.56 244 ALA B CA 1
ATOM 4548 C C . ALA B 1 244 ? -8.234 13.688 -13.273 1 71.56 244 ALA B C 1
ATOM 4550 O O . ALA B 1 244 ? -8.055 12.508 -12.953 1 71.56 244 ALA B O 1
ATOM 4551 N N . ARG B 1 245 ? -8.219 14.07 -14.492 1 68.62 245 ARG B N 1
ATOM 4552 C CA . ARG B 1 245 ? -8.008 13.141 -15.602 1 68.62 245 ARG B CA 1
ATOM 4553 C C . ARG B 1 245 ? -6.582 12.586 -15.586 1 68.62 245 ARG B C 1
ATOM 4555 O O . ARG B 1 245 ? -6.348 11.461 -16.031 1 68.62 245 ARG B O 1
ATOM 4562 N N . ALA B 1 246 ? -5.723 13.398 -14.992 1 67 246 ALA B N 1
ATOM 4563 C CA . ALA B 1 246 ? -4.332 12.961 -14.891 1 67 246 ALA B CA 1
ATOM 4564 C C . ALA B 1 246 ? -4.199 11.773 -13.938 1 67 246 ALA B C 1
ATOM 4566 O O . ALA B 1 246 ? -3.225 11.023 -14.008 1 67 246 ALA B O 1
ATOM 4567 N N . LEU B 1 247 ? -5.176 11.641 -13.141 1 66.94 247 LEU B N 1
ATOM 4568 C CA . LEU B 1 247 ? -5.203 10.523 -12.203 1 66.94 247 LEU B CA 1
ATOM 4569 C C . LEU B 1 247 ? -5.672 9.25 -12.898 1 66.94 247 LEU B C 1
ATOM 4571 O O . LEU B 1 247 ? -5.492 8.148 -12.367 1 66.94 247 LEU B O 1
ATOM 4575 N N . CYS B 1 248 ? -6.328 9.438 -14.055 1 62.75 248 CYS B N 1
ATOM 4576 C CA . CYS B 1 248 ? -6.879 8.297 -14.781 1 62.75 248 CYS B CA 1
ATOM 4577 C C . CYS B 1 248 ? -5.852 7.715 -15.742 1 62.75 248 CYS B C 1
ATOM 4579 O O . CYS B 1 248 ? -4.98 8.43 -16.234 1 62.75 248 CYS B O 1
ATOM 4581 N N . ASP B 1 249 ? -5.824 6.398 -15.82 1 58.28 249 ASP B N 1
ATOM 4582 C CA . ASP B 1 249 ? -5.043 5.82 -16.906 1 58.28 249 ASP B CA 1
ATOM 4583 C C . ASP B 1 249 ? -5.578 6.266 -18.266 1 58.28 249 ASP B C 1
ATOM 4585 O O . ASP B 1 249 ? -6.793 6.41 -18.453 1 58.28 249 ASP B O 1
ATOM 4589 N N . GLU B 1 250 ? -4.746 6.898 -19.125 1 53.12 250 GLU B N 1
ATOM 4590 C CA . GLU B 1 250 ? -4.984 7.508 -20.438 1 53.12 250 GLU B CA 1
ATOM 4591 C C . GLU B 1 250 ? -6.125 6.809 -21.172 1 53.12 250 GLU B C 1
ATOM 4593 O O . GLU B 1 250 ? -6.867 7.441 -21.922 1 53.12 250 GLU B O 1
ATOM 4598 N N . GLU B 1 251 ? -6.277 5.562 -21 1 53.28 251 GLU B N 1
ATOM 4599 C CA . GLU B 1 251 ? -7.145 4.848 -21.938 1 53.28 251 GLU B CA 1
ATOM 4600 C C . GLU B 1 251 ? -8.594 4.879 -21.469 1 53.28 251 GLU B C 1
ATOM 4602 O O . GLU B 1 251 ? -9.508 4.602 -22.25 1 53.28 251 GLU B O 1
ATOM 4607 N N . ASP B 1 252 ? -8.867 5.242 -20.234 1 56.53 252 ASP B N 1
ATOM 4608 C CA . ASP B 1 252 ? -10.242 5.023 -19.781 1 56.53 252 ASP B CA 1
ATOM 4609 C C . ASP B 1 252 ? -10.93 6.348 -19.469 1 56.53 252 ASP B C 1
ATOM 4611 O O . ASP B 1 252 ? -10.461 7.113 -18.625 1 56.53 252 ASP B O 1
ATOM 4615 N N . GLU B 1 253 ? -11.578 6.863 -20.453 1 61.88 253 GLU B N 1
ATOM 4616 C CA . GLU B 1 253 ? -12.492 7.961 -20.141 1 61.88 253 GLU B CA 1
ATOM 4617 C C . GLU B 1 253 ? -13.461 7.566 -19.031 1 61.88 253 GLU B C 1
ATOM 4619 O O . GLU B 1 253 ? -14.312 6.691 -19.219 1 61.88 253 GLU B O 1
ATOM 4624 N N . GLU B 1 254 ? -13.148 7.98 -17.781 1 67 254 GLU B N 1
ATOM 4625 C CA . GLU B 1 254 ? -14.031 7.629 -16.672 1 67 254 GLU B CA 1
ATOM 4626 C C . GLU B 1 254 ? -15.273 8.508 -16.656 1 67 254 GLU B C 1
ATOM 4628 O O . GLU B 1 254 ? -15.195 9.711 -16.922 1 67 254 GLU B O 1
ATOM 4633 N N . ASP B 1 255 ? -16.422 7.941 -16.656 1 81.25 255 ASP B N 1
ATOM 4634 C CA . ASP B 1 255 ? -17.641 8.703 -16.375 1 81.25 255 ASP B CA 1
ATOM 4635 C C . ASP B 1 255 ? -17.578 9.352 -14.992 1 81.25 255 ASP B C 1
ATOM 4637 O O . ASP B 1 255 ? -16.547 9.289 -14.32 1 81.25 255 ASP B O 1
ATOM 4641 N N . ASP B 1 256 ? -18.531 10.055 -14.609 1 82.12 256 ASP B N 1
ATOM 4642 C CA . ASP B 1 256 ? -18.562 10.828 -13.375 1 82.12 256 ASP B CA 1
ATOM 4643 C C . ASP B 1 256 ? -18.359 9.93 -12.156 1 82.12 256 ASP B C 1
ATOM 4645 O O . ASP B 1 256 ? -17.641 10.289 -11.219 1 82.12 256 ASP B O 1
ATOM 4649 N N . GLU B 1 257 ? -18.953 8.812 -12.281 1 85.62 257 GLU B N 1
ATOM 4650 C CA . GLU B 1 257 ? -18.828 7.871 -11.172 1 85.62 257 GLU B CA 1
ATOM 4651 C C . GLU B 1 257 ? -17.391 7.387 -11.008 1 85.62 257 GLU B C 1
ATOM 4653 O O . GLU B 1 257 ? -16.875 7.32 -9.891 1 85.62 257 GLU B O 1
ATOM 4658 N N . GLY B 1 258 ? -16.797 7.07 -12.102 1 87 258 GLY B N 1
ATOM 4659 C CA . GLY B 1 258 ? -15.414 6.645 -12.078 1 87 258 GLY B CA 1
ATOM 4660 C C . GLY B 1 258 ? -14.469 7.73 -11.602 1 87 258 GLY B C 1
ATOM 4661 O O . GLY B 1 258 ? -13.492 7.445 -10.898 1 87 258 GLY B O 1
ATOM 4662 N N . MET B 1 259 ? -14.828 8.914 -11.906 1 87.88 259 MET B N 1
ATOM 4663 C CA . MET B 1 259 ? -13.992 10.039 -11.492 1 87.88 259 MET B CA 1
ATOM 4664 C C . MET B 1 259 ? -14.078 10.25 -9.984 1 87.88 259 MET B C 1
ATOM 4666 O O . MET B 1 259 ? -13.062 10.5 -9.328 1 87.88 259 MET B O 1
ATOM 4670 N N . ILE B 1 260 ? -15.25 10.172 -9.461 1 92.31 260 ILE B N 1
ATOM 4671 C CA . ILE B 1 260 ? -15.438 10.32 -8.023 1 92.31 260 ILE B CA 1
ATOM 4672 C C . ILE B 1 260 ? -14.648 9.242 -7.281 1 92.31 260 ILE B C 1
ATOM 4674 O O . ILE B 1 260 ? -13.992 9.531 -6.277 1 92.31 260 ILE B O 1
ATOM 4678 N N . GLU B 1 261 ? -14.68 8.078 -7.82 1 91.25 261 GLU B N 1
ATOM 4679 C CA . GLU B 1 261 ? -13.945 6.98 -7.203 1 91.25 261 GLU B CA 1
ATOM 4680 C C . GLU B 1 261 ? -12.445 7.246 -7.211 1 91.25 261 GLU B C 1
ATOM 4682 O O . GLU B 1 261 ? -11.758 6.977 -6.227 1 91.25 261 GLU B O 1
ATOM 4687 N N . LEU B 1 262 ? -12.055 7.758 -8.289 1 90.56 262 LEU B N 1
ATOM 4688 C CA . LEU B 1 262 ? -10.641 8.086 -8.398 1 90.56 262 LEU B CA 1
ATOM 4689 C C . LEU B 1 262 ? -10.258 9.195 -7.422 1 90.56 262 LEU B C 1
ATOM 4691 O O . LEU B 1 262 ? -9.211 9.125 -6.777 1 90.56 262 LEU B O 1
ATOM 4695 N N . LEU B 1 263 ? -11.102 10.172 -7.316 1 92.62 263 LEU B N 1
ATOM 4696 C CA . LEU B 1 263 ? -10.875 11.266 -6.379 1 92.62 263 LEU B CA 1
ATOM 4697 C C . LEU B 1 263 ? -10.828 10.758 -4.945 1 92.62 263 LEU B C 1
ATOM 4699 O O . LEU B 1 263 ? -9.961 11.164 -4.16 1 92.62 263 LEU B O 1
ATOM 4703 N N . MET B 1 264 ? -11.695 9.906 -4.684 1 96 264 MET B N 1
ATOM 4704 C CA . MET B 1 264 ? -11.758 9.344 -3.338 1 96 264 MET B CA 1
ATOM 4705 C C . MET B 1 264 ? -10.508 8.516 -3.041 1 96 264 MET B C 1
ATOM 4707 O O . MET B 1 264 ? -9.961 8.586 -1.939 1 96 264 MET B O 1
ATOM 4711 N N . GLU B 1 265 ? -10.094 7.738 -3.977 1 94.06 265 GLU B N 1
ATOM 4712 C CA . GLU B 1 265 ? -8.891 6.926 -3.805 1 94.06 265 GLU B CA 1
ATOM 4713 C C . GLU B 1 265 ? -7.664 7.801 -3.557 1 94.06 265 GLU B C 1
ATOM 4715 O O . GLU B 1 265 ? -6.875 7.527 -2.652 1 94.06 265 GLU B O 1
ATOM 4720 N N . ASN B 1 266 ? -7.543 8.781 -4.344 1 94.06 266 ASN B N 1
ATOM 4721 C CA . ASN B 1 266 ? -6.414 9.695 -4.184 1 94.06 266 ASN B CA 1
ATOM 4722 C C . ASN B 1 266 ? -6.457 10.406 -2.834 1 94.06 266 ASN B C 1
ATOM 4724 O O . ASN B 1 266 ? -5.434 10.539 -2.162 1 94.06 266 ASN B O 1
ATOM 4728 N N . ASP B 1 267 ? -7.586 10.906 -2.531 1 96.88 267 ASP B N 1
ATOM 4729 C CA . ASP B 1 267 ? -7.777 11.586 -1.252 1 96.88 267 ASP B CA 1
ATOM 4730 C C . ASP B 1 267 ? -7.418 10.664 -0.086 1 96.88 267 ASP B C 1
ATOM 4732 O O . ASP B 1 267 ? -6.707 11.07 0.835 1 96.88 267 ASP B O 1
ATOM 4736 N N . TYR B 1 268 ? -7.887 9.469 -0.246 1 97.62 268 TYR B N 1
ATOM 4737 C CA . TYR B 1 268 ? -7.594 8.484 0.792 1 97.62 268 TYR B CA 1
ATOM 4738 C C . TYR B 1 268 ? -6.094 8.219 0.887 1 97.62 268 TYR B C 1
ATOM 4740 O O . TYR B 1 268 ? -5.551 8.07 1.984 1 97.62 268 TYR B O 1
ATOM 4748 N N . GLU B 1 269 ? -5.402 8.148 -0.113 1 96.31 269 GLU B N 1
ATOM 4749 C CA . GLU B 1 269 ? -3.959 7.949 -0.125 1 96.31 269 GLU B CA 1
ATOM 4750 C C . GLU B 1 269 ? -3.234 9.094 0.583 1 96.31 269 GLU B C 1
ATOM 4752 O O . GLU B 1 269 ? -2.301 8.859 1.353 1 96.31 269 GLU B O 1
ATOM 4757 N N . ILE B 1 270 ? -3.598 10.258 0.336 1 97.75 270 ILE B N 1
ATOM 4758 C CA . ILE B 1 270 ? -3.023 11.414 1.017 1 97.75 270 ILE B CA 1
ATOM 4759 C C . ILE B 1 270 ? -3.258 11.297 2.521 1 97.75 270 ILE B C 1
ATOM 4761 O O . ILE B 1 270 ? -2.336 11.484 3.316 1 97.75 270 ILE B O 1
ATOM 4765 N N . GLY B 1 271 ? -4.484 10.977 2.865 1 98.56 271 GLY B N 1
ATOM 4766 C CA . GLY B 1 271 ? -4.801 10.766 4.27 1 98.56 271 GLY B CA 1
ATOM 4767 C C . GLY B 1 271 ? -3.934 9.703 4.926 1 98.56 271 GLY B C 1
ATOM 4768 O O . GLY B 1 271 ? -3.492 9.875 6.062 1 98.56 271 GLY B O 1
ATOM 4769 N N . CYS B 1 272 ? -3.738 8.672 4.215 1 97.56 272 CYS B N 1
ATOM 4770 C CA . CYS B 1 272 ? -2.887 7.605 4.73 1 97.56 272 CYS B CA 1
ATOM 4771 C C . CYS B 1 272 ? -1.469 8.109 4.977 1 97.56 272 CYS B C 1
ATOM 4773 O O . CYS B 1 272 ? -0.841 7.754 5.973 1 97.56 272 CYS B O 1
ATOM 4775 N N . CYS B 1 273 ? -0.934 8.906 4.102 1 97.94 273 CYS B N 1
ATOM 4776 C CA . CYS B 1 273 ? 0.408 9.453 4.262 1 97.94 273 CYS B CA 1
ATOM 4777 C C . CYS B 1 273 ? 0.489 10.352 5.492 1 97.94 273 CYS B C 1
ATOM 4779 O O . CYS B 1 273 ? 1.467 10.297 6.238 1 97.94 273 CYS B O 1
ATOM 4781 N N . ILE B 1 274 ? -0.507 11.125 5.695 1 98.69 274 ILE B 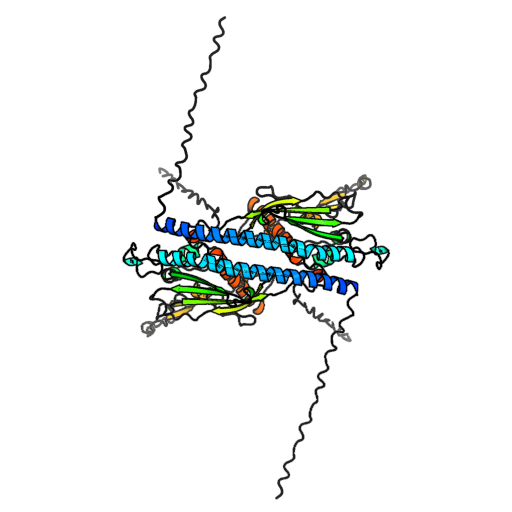N 1
ATOM 4782 C CA . ILE B 1 274 ? -0.54 11.977 6.879 1 98.69 274 ILE B CA 1
ATOM 4783 C C . ILE B 1 274 ? -0.606 11.109 8.133 1 98.69 274 ILE B C 1
ATOM 4785 O O . ILE B 1 274 ? 0.163 11.312 9.078 1 98.69 274 ILE B O 1
ATOM 4789 N N . ARG B 1 275 ? -1.44 10.117 8.094 1 98.25 275 ARG B N 1
ATOM 4790 C CA . ARG B 1 275 ? -1.691 9.25 9.234 1 98.25 275 ARG B CA 1
ATOM 4791 C C . ARG B 1 275 ? -0.448 8.438 9.594 1 98.25 275 ARG B C 1
ATOM 4793 O O . ARG B 1 275 ? -0.053 8.383 10.758 1 98.25 275 ARG B O 1
ATOM 4800 N N . ASP B 1 276 ? 0.192 7.926 8.602 1 96.94 276 ASP B N 1
ATOM 4801 C CA . ASP B 1 276 ? 1.175 6.875 8.852 1 96.94 276 ASP B CA 1
ATOM 4802 C C . ASP B 1 276 ? 2.598 7.422 8.766 1 96.94 276 ASP B C 1
ATOM 4804 O O . ASP B 1 276 ? 3.541 6.793 9.25 1 96.94 276 ASP B O 1
ATOM 4808 N N . GLN B 1 277 ? 2.734 8.562 8.109 1 97.69 277 GLN B N 1
ATOM 4809 C CA . GLN B 1 277 ? 4.082 9.094 7.922 1 97.69 277 GLN B CA 1
ATOM 4810 C C . GLN B 1 277 ? 4.242 10.453 8.594 1 97.69 277 GLN B C 1
ATOM 4812 O O . GLN B 1 277 ? 5.094 10.617 9.469 1 97.69 277 GLN B O 1
ATOM 4817 N N . LEU B 1 278 ? 3.414 11.375 8.328 1 98.62 278 LEU B N 1
ATOM 4818 C CA . LEU B 1 278 ? 3.568 12.75 8.789 1 98.62 278 LEU B CA 1
ATOM 4819 C C . LEU B 1 278 ? 3.396 12.844 10.305 1 98.62 278 LEU B C 1
ATOM 4821 O O . LEU B 1 278 ? 4.289 13.32 11.008 1 98.62 278 LEU B O 1
ATOM 4825 N N . VAL B 1 279 ? 2.291 12.305 10.82 1 98.69 279 VAL B N 1
ATOM 4826 C CA . VAL B 1 279 ? 1.954 12.461 12.234 1 98.69 279 VAL B CA 1
ATOM 4827 C C . VAL B 1 279 ? 3.01 11.766 13.094 1 98.69 279 VAL B C 1
ATOM 4829 O O . VAL B 1 279 ? 3.543 12.367 14.031 1 98.69 279 VAL B O 1
ATOM 4832 N N . PRO B 1 280 ? 3.422 10.586 12.719 1 98.06 280 PRO B N 1
ATOM 4833 C CA . PRO B 1 280 ? 4.379 9.898 13.586 1 98.06 280 PRO B CA 1
ATOM 4834 C C . PRO B 1 280 ? 5.762 10.547 13.578 1 98.06 280 PRO B C 1
ATOM 4836 O O . PRO B 1 280 ? 6.398 10.664 14.625 1 98.06 280 PRO B O 1
ATOM 4839 N N . PHE B 1 281 ? 6.145 11.062 12.383 1 98.31 281 PHE B N 1
ATOM 4840 C CA . PHE B 1 281 ? 7.531 11.492 12.281 1 98.31 281 PHE B CA 1
ATOM 4841 C C . PHE B 1 281 ? 7.617 12.906 11.719 1 98.31 281 PHE B C 1
ATOM 4843 O O . PHE B 1 281 ? 8.453 13.188 10.852 1 98.31 281 PHE B O 1
ATOM 4850 N N . ALA B 1 282 ? 6.785 13.75 12.227 1 98.56 282 ALA B N 1
ATOM 4851 C CA . ALA B 1 282 ? 6.668 15.125 11.734 1 98.56 282 ALA B CA 1
ATOM 4852 C C . ALA B 1 282 ? 8.008 15.852 11.828 1 98.56 282 ALA B C 1
ATOM 4854 O O . ALA B 1 282 ? 8.328 16.672 10.969 1 98.56 282 ALA B O 1
ATOM 4855 N N . VAL B 1 283 ? 8.828 15.578 12.836 1 98.56 283 VAL B N 1
ATOM 4856 C CA . VAL B 1 283 ? 10.109 16.25 13.031 1 98.56 283 VAL B CA 1
ATOM 4857 C C . VAL B 1 283 ? 11.055 15.914 11.875 1 98.56 283 VAL B C 1
ATOM 4859 O O . VAL B 1 283 ? 11.734 16.797 11.352 1 98.56 283 VAL B O 1
ATOM 4862 N N . ARG B 1 284 ? 10.969 14.688 11.508 1 98.31 284 ARG B N 1
ATOM 4863 C CA . ARG B 1 284 ? 11.844 14.25 10.422 1 98.31 284 ARG B CA 1
ATOM 4864 C C . ARG B 1 284 ? 11.375 14.805 9.078 1 98.31 284 ARG B C 1
ATOM 4866 O O . ARG B 1 284 ? 12.188 15.047 8.188 1 98.31 284 ARG B O 1
ATOM 4873 N N . TRP B 1 285 ? 10.125 14.969 8.953 1 98.31 285 TRP B N 1
ATOM 4874 C CA . TRP B 1 285 ? 9.609 15.648 7.766 1 98.31 285 TRP B CA 1
ATOM 4875 C C . TRP B 1 285 ? 9.961 17.125 7.785 1 98.31 285 TRP B C 1
ATOM 4877 O O . TRP B 1 285 ? 10.367 17.688 6.766 1 98.31 285 TRP B O 1
ATOM 4887 N N . TYR B 1 286 ? 9.828 17.734 8.945 1 98.25 286 TYR B N 1
ATOM 4888 C CA . TYR B 1 286 ? 10.195 19.141 9.117 1 98.25 286 TYR B CA 1
ATOM 4889 C C . TYR B 1 286 ? 11.648 19.375 8.734 1 98.25 286 TYR B C 1
ATOM 4891 O O . TYR B 1 286 ? 11.961 20.312 8.008 1 98.25 286 TYR B O 1
ATOM 4899 N N . THR B 1 287 ? 12.523 18.5 9.172 1 97.38 287 THR B N 1
ATOM 4900 C CA . THR B 1 287 ? 13.945 18.688 8.93 1 97.38 287 THR B CA 1
ATOM 4901 C C . THR B 1 287 ? 14.312 18.266 7.504 1 97.38 287 THR B C 1
ATOM 4903 O O . THR B 1 287 ? 15.406 18.562 7.027 1 97.38 287 THR B O 1
ATOM 4906 N N . GLY B 1 288 ? 13.422 17.531 6.828 1 96.5 288 GLY B N 1
ATOM 4907 C CA . GLY B 1 288 ? 13.688 17.062 5.477 1 96.5 288 GLY B CA 1
ATOM 4908 C C . GLY B 1 288 ? 14.32 15.688 5.43 1 96.5 288 GLY B C 1
ATOM 4909 O O . GLY B 1 288 ? 14.5 15.117 4.355 1 96.5 288 GLY B O 1
ATOM 4910 N N . GLU B 1 289 ? 14.594 15.102 6.602 1 95.69 289 GLU B N 1
ATOM 4911 C CA . GLU B 1 289 ? 15.258 13.805 6.66 1 95.69 289 GLU B CA 1
ATOM 4912 C C . GLU B 1 289 ? 14.367 12.695 6.113 1 95.69 289 GLU B C 1
ATOM 4914 O O . GLU B 1 289 ? 14.859 11.695 5.578 1 95.69 289 GLU B O 1
ATOM 4919 N N . ALA B 1 290 ? 13.062 12.844 6.23 1 96.31 290 ALA B N 1
ATOM 4920 C CA . ALA B 1 290 ? 12.117 11.828 5.77 1 96.31 290 ALA B CA 1
ATOM 4921 C C . ALA B 1 290 ? 11.758 12.039 4.301 1 96.31 290 ALA B C 1
ATOM 4923 O O . ALA B 1 290 ? 11.195 11.148 3.66 1 96.31 290 ALA B O 1
ATOM 4924 N N . ALA B 1 291 ? 12.086 13.172 3.746 1 94.25 291 ALA B N 1
ATOM 4925 C CA . ALA B 1 291 ? 11.734 13.5 2.367 1 94.25 291 ALA B CA 1
ATOM 4926 C C . ALA B 1 291 ? 12.625 12.75 1.381 1 94.25 291 ALA B C 1
ATOM 4928 O O . ALA B 1 291 ? 13.789 12.477 1.67 1 94.25 291 ALA B O 1
ATOM 4929 N N . PRO B 1 292 ? 12.039 12.273 0.242 1 86.69 292 PRO B N 1
ATOM 4930 C CA . PRO B 1 292 ? 12.867 11.602 -0.768 1 86.69 292 PRO B CA 1
ATOM 4931 C C . PRO B 1 292 ? 13.977 12.5 -1.307 1 86.69 292 PRO B C 1
ATOM 4933 O O . PRO B 1 292 ? 13.828 13.727 -1.339 1 86.69 292 PRO B O 1
ATOM 4936 N N . ASP B 1 293 ? 15.219 11.898 -1.486 1 73.31 293 ASP B N 1
ATOM 4937 C CA . ASP B 1 293 ? 16.359 12.656 -2.004 1 73.31 293 ASP B CA 1
ATOM 4938 C C . ASP B 1 293 ? 16.016 13.281 -3.357 1 73.31 293 ASP B C 1
ATOM 4940 O O . ASP B 1 293 ? 15.383 12.656 -4.199 1 73.31 293 ASP B O 1
ATOM 4944 N N . ASP B 1 294 ? 16.031 14.539 -3.432 1 60.12 294 ASP B N 1
ATOM 4945 C CA . ASP B 1 294 ? 15.898 15.227 -4.715 1 60.12 294 ASP B CA 1
ATOM 4946 C C . ASP B 1 294 ? 17.062 14.898 -5.641 1 60.12 294 ASP B C 1
ATOM 4948 O O . ASP B 1 294 ? 18.156 15.461 -5.5 1 60.12 294 ASP B O 1
ATOM 4952 N N . ASP B 1 295 ? 17.453 13.727 -5.887 1 50.34 295 ASP B N 1
ATOM 4953 C CA . ASP B 1 295 ? 18.562 13.617 -6.836 1 50.34 295 ASP B CA 1
ATOM 4954 C C . ASP B 1 295 ? 18.406 14.617 -7.98 1 50.34 295 ASP B C 1
ATOM 4956 O O . ASP B 1 295 ? 19.188 14.586 -8.945 1 50.34 295 ASP B O 1
ATOM 4960 N N . ASP B 1 296 ? 17.266 15.164 -8.25 1 43.44 296 ASP B N 1
ATOM 4961 C CA . ASP B 1 296 ? 17.375 16.031 -9.414 1 43.44 296 ASP B CA 1
ATOM 4962 C C . ASP B 1 296 ? 18.203 17.281 -9.102 1 43.44 296 ASP B C 1
ATOM 4964 O O . ASP B 1 296 ? 17.656 18.297 -8.695 1 43.44 296 ASP B O 1
ATOM 4968 N N . ASP B 1 297 ? 19.266 17.078 -8.492 1 38.88 297 ASP B N 1
ATOM 4969 C CA . ASP B 1 297 ? 20.156 18.234 -8.641 1 38.88 297 ASP B CA 1
ATOM 4970 C C . ASP B 1 297 ? 20.141 18.75 -10.078 1 38.88 297 ASP B C 1
ATOM 4972 O O . ASP B 1 297 ? 20.734 18.141 -10.969 1 38.88 297 ASP B O 1
ATOM 4976 N N . PHE B 1 298 ? 19.109 19.312 -10.508 1 36 298 PHE B N 1
ATOM 4977 C CA . PHE B 1 298 ? 19.266 20.188 -11.672 1 36 298 PHE B CA 1
ATOM 4978 C C . PHE B 1 298 ? 20.531 21.016 -11.555 1 36 298 PHE B C 1
ATOM 4980 O O . PHE B 1 298 ? 20.578 21.969 -10.766 1 36 298 PHE B O 1
ATOM 4987 N N . ASP B 1 299 ? 21.672 20.438 -11.711 1 34.53 299 ASP B N 1
ATOM 4988 C CA . ASP B 1 299 ? 22.797 21.297 -12.07 1 34.53 299 ASP B CA 1
ATOM 4989 C C . ASP B 1 299 ? 22.391 22.328 -13.125 1 34.53 299 ASP B C 1
ATOM 4991 O O . ASP B 1 299 ? 22.219 21.984 -14.297 1 34.53 299 ASP B O 1
ATOM 4995 N N . GLU B 1 300 ? 21.516 23.188 -12.844 1 34.16 300 GLU B N 1
ATOM 4996 C CA . GLU B 1 300 ? 21.484 24.391 -13.672 1 34.16 300 GLU B CA 1
ATOM 4997 C C . GLU B 1 300 ? 22.906 24.891 -13.961 1 34.16 300 GLU B C 1
ATOM 4999 O O . GLU B 1 300 ? 23.547 25.484 -13.094 1 34.16 300 GLU B O 1
ATOM 5004 N N . ASP B 1 301 ? 23.672 24.125 -14.617 1 32.91 301 ASP B N 1
ATOM 5005 C CA . ASP B 1 301 ? 24.812 24.766 -15.25 1 32.91 301 ASP B CA 1
ATOM 5006 C C . ASP B 1 301 ? 24.406 26.062 -15.953 1 32.91 301 ASP B C 1
ATOM 5008 O O . ASP B 1 301 ? 23.641 26.031 -16.922 1 32.91 301 ASP B O 1
ATOM 5012 N N . ASP B 1 302 ? 24.266 27.109 -15.227 1 33.66 302 ASP B N 1
ATOM 5013 C CA . ASP B 1 302 ? 24.281 28.469 -15.773 1 33.66 302 ASP B CA 1
ATOM 5014 C C . ASP B 1 302 ? 25.391 28.609 -16.828 1 33.66 302 ASP B C 1
ATOM 5016 O O . ASP B 1 302 ? 26.562 28.703 -16.484 1 33.66 302 ASP B O 1
ATOM 5020 N N . GLU B 1 303 ? 25.328 27.922 -17.953 1 33.09 303 GLU B N 1
ATOM 5021 C CA . GLU B 1 303 ? 26.172 28.344 -19.062 1 33.09 303 GLU B CA 1
ATOM 5022 C C . GLU B 1 303 ? 26.094 29.859 -19.266 1 33.09 303 GLU B C 1
ATOM 5024 O O . GLU B 1 303 ? 25.031 30.391 -19.625 1 33.09 303 GLU B O 1
ATOM 5029 N N . GLU B 1 304 ? 26.781 30.656 -18.422 1 35.12 304 GLU B N 1
ATOM 5030 C CA . GLU B 1 304 ? 27.125 32.031 -18.734 1 35.12 304 GLU B CA 1
ATOM 5031 C C . GLU B 1 304 ? 27.547 32.188 -20.203 1 35.12 304 GLU B C 1
ATOM 5033 O O . GLU B 1 304 ? 28.594 31.672 -20.609 1 35.12 304 GLU B O 1
ATOM 5038 N N . ASP B 1 305 ? 26.594 32.125 -21.141 1 34.81 305 ASP B N 1
ATOM 5039 C CA . ASP B 1 305 ? 26.891 32.562 -22.5 1 34.81 305 ASP B CA 1
ATOM 5040 C C . ASP B 1 305 ? 27.656 33.875 -22.5 1 34.81 305 ASP B C 1
ATOM 5042 O O . ASP B 1 305 ? 27.125 34.906 -22.078 1 34.81 305 ASP B O 1
ATOM 5046 N N . ASP B 1 306 ? 28.953 33.875 -22.172 1 34.91 306 ASP B N 1
ATOM 5047 C CA . ASP B 1 306 ? 29.844 35 -22.438 1 34.91 306 ASP B CA 1
ATOM 5048 C C . ASP B 1 306 ? 29.672 35.5 -23.875 1 34.91 306 ASP B C 1
ATOM 5050 O O . ASP B 1 306 ? 30.031 34.812 -24.828 1 34.91 306 ASP B O 1
ATOM 5054 N N . ASP B 1 307 ? 28.562 36.156 -24.234 1 35.47 307 ASP B N 1
ATOM 5055 C CA . ASP B 1 307 ? 28.453 36.969 -25.438 1 35.47 307 ASP B CA 1
ATOM 5056 C C . ASP B 1 307 ? 29.656 37.875 -25.594 1 35.47 307 ASP B C 1
ATOM 5058 O O . ASP B 1 307 ? 29.844 38.812 -24.812 1 35.47 307 ASP B O 1
ATOM 5062 N N . ASP B 1 308 ? 30.875 37.344 -25.938 1 35.16 308 ASP B N 1
ATOM 5063 C CA . ASP B 1 308 ? 31.984 38.156 -26.422 1 35.16 308 ASP B CA 1
ATOM 5064 C C . ASP B 1 308 ? 31.547 39.125 -27.5 1 35.16 308 ASP B C 1
ATOM 5066 O O . ASP B 1 308 ? 31.062 38.719 -28.562 1 35.16 308 ASP B O 1
ATOM 5070 N N . ASP B 1 309 ? 30.938 40.25 -27.109 1 35.38 309 ASP B N 1
ATOM 5071 C CA . ASP B 1 309 ? 30.766 41.438 -27.938 1 35.38 309 ASP B CA 1
ATOM 5072 C C . ASP B 1 309 ? 32.031 41.75 -28.719 1 35.38 309 ASP B C 1
ATOM 5074 O O . ASP B 1 309 ? 33.062 42.094 -28.125 1 35.38 309 ASP B O 1
ATOM 5078 N N . ASP B 1 310 ? 32.406 40.906 -29.75 1 34 310 ASP B N 1
ATOM 5079 C CA . ASP B 1 310 ? 33.438 41.312 -30.703 1 34 310 ASP B CA 1
ATOM 5080 C C . ASP B 1 310 ? 33.219 42.719 -31.219 1 34 310 ASP B C 1
ATOM 5082 O O . ASP B 1 310 ? 32.188 43.031 -31.797 1 34 310 ASP B O 1
ATOM 5086 N N . ASP B 1 311 ? 33.656 43.719 -30.469 1 33.97 311 ASP B N 1
ATOM 5087 C CA . ASP B 1 311 ? 33.906 45.094 -30.906 1 33.97 311 ASP B CA 1
ATOM 5088 C C . ASP B 1 311 ? 34.625 45.125 -32.25 1 33.97 311 ASP B C 1
ATOM 5090 O O . ASP B 1 311 ? 35.781 44.719 -32.344 1 33.97 311 ASP B O 1
ATOM 5094 N N . GLU B 1 312 ? 34 44.594 -33.375 1 28.86 312 GLU B N 1
ATOM 5095 C CA . GLU B 1 312 ? 34.531 44.906 -34.688 1 28.86 312 GLU B CA 1
ATOM 5096 C C . GLU B 1 312 ? 34.844 46.375 -34.844 1 28.86 312 GLU B C 1
ATOM 5098 O O . GLU B 1 312 ? 34 47.219 -34.562 1 28.86 312 GLU B O 1
ATOM 5103 N N . GLU B 1 313 ? 36.094 46.75 -34.656 1 33.06 313 GLU B N 1
ATOM 5104 C CA . GLU B 1 313 ? 36.781 47.938 -35.125 1 33.06 313 GLU B CA 1
ATOM 5105 C C . GLU B 1 313 ? 36.469 48.219 -36.594 1 33.06 313 GLU B C 1
ATOM 5107 O O . GLU B 1 313 ? 37.094 47.625 -37.5 1 33.06 313 GLU B O 1
ATOM 5112 N N . GLU B 1 314 ? 35.219 48.312 -37.094 1 25.52 314 GLU B N 1
ATOM 5113 C CA . GLU B 1 314 ? 35.281 49.219 -38.25 1 25.52 314 GLU B CA 1
ATOM 5114 C C . GLU B 1 314 ? 35.562 50.656 -37.812 1 25.52 314 GLU B C 1
ATOM 5116 O O . GLU B 1 314 ? 35.031 51.094 -36.781 1 25.52 314 GLU B O 1
#

Organism: Polarella glacialis (NCBI:txid89957)

pLDDT: mean 82.22, std 24.39, range [23.73, 98.94]

Nearest PDB structures (foldseek):
  2z2r-assembly1_A  TM=7.183E-01  e=6.009E-14  Saccharomyces cerevisiae
  9b3i-assembly1_E  TM=6.992E-01  e=7.170E-14  Saccharomyces cerevisiae
  5g2e-assembly1_I  TM=7.326E-01  e=4.450E-13  Saccharomyces cerevisiae
  2z2r-assembly1_B  TM=6.984E-01  e=1.370E-13  Saccharomyces cerevisiae
  9b31-assembly1_D  TM=6.792E-01  e=6.009E-14  Saccharomyces cerevisiae

Solvent-accessible surface area (backbone atoms only — not comparable to full-atom values): 36261 Å² total; per-residue (Å²): 138,86,81,77,78,78,77,79,77,77,80,78,75,75,72,74,72,74,69,66,74,70,73,72,76,73,82,73,53,68,66,57,54,55,45,47,52,42,41,48,55,42,47,53,52,50,51,52,51,53,51,52,49,50,52,50,49,53,53,50,49,59,71,39,46,60,40,56,50,50,50,39,52,56,30,52,34,52,88,84,27,52,79,88,30,57,67,37,15,13,18,54,40,72,35,45,56,42,44,16,44,53,40,33,76,80,39,34,89,44,58,36,80,74,40,49,73,60,39,25,24,35,42,46,66,46,72,43,65,70,32,91,92,43,66,65,43,18,35,32,41,35,43,30,36,44,82,57,84,36,39,74,55,52,61,52,42,39,36,40,34,30,37,77,67,40,95,51,66,73,42,76,34,79,60,35,33,43,45,57,84,80,48,56,32,91,92,39,50,60,38,42,41,81,41,77,44,76,71,78,64,84,58,86,76,48,74,73,55,70,57,63,64,45,77,38,82,44,84,20,35,72,46,70,67,53,47,73,46,45,84,83,48,79,70,64,85,82,57,58,58,70,62,54,51,68,72,39,63,91,84,54,85,61,53,58,55,53,45,49,52,49,51,49,50,52,52,49,50,39,50,48,44,41,57,66,22,40,58,71,32,36,59,38,21,44,73,44,74,58,31,78,80,69,75,72,65,71,72,72,71,75,74,74,76,75,75,76,75,73,75,75,82,122,135,86,79,75,76,77,75,78,75,74,77,79,73,74,72,71,70,71,64,67,72,68,72,72,77,72,82,74,54,67,67,57,54,55,45,48,51,41,42,50,55,42,47,52,53,49,52,52,47,51,52,52,49,50,52,51,50,53,54,49,50,59,69,40,45,62,42,56,49,50,49,38,52,57,30,52,33,51,87,86,28,53,77,86,31,56,68,38,15,14,18,55,43,71,34,45,56,43,44,15,44,53,38,34,78,79,39,33,88,44,59,36,79,72,41,48,72,62,38,26,24,35,42,46,66,48,71,41,66,70,31,89,89,44,67,66,45,17,34,32,42,37,42,29,35,45,85,57,85,37,36,74,56,54,58,52,42,39,35,41,34,30,35,78,66,39,94,52,66,72,42,76,34,78,60,33,34,44,45,58,84,81,47,55,32,90,95,40,51,60,38,44,41,81,40,76,42,77,71,80,64,82,58,88,77,48,73,75,56,71,56,62,65,45,76,39,83,44,86,21,34,72,46,70,69,53,48,72,45,46,83,82,48,78,70,63,85,81,59,57,59,71,62,54,51,66,73,39,65,90,84,55,86,62,55,58,55,52,46,49,52,50,50,49,52,53,52,48,51,39,51,48,46,43,58,66,22,39,56,70,33,35,59,39,20,45,73,44,74,58,30,80,82,71,75,73,66,70,72,72,71,75,75,74,75,76,75,75,76,75,79,73,82,122